Protein AF-A0A958HUC6-F1 (afdb_monomer_lite)

Radius of gyration: 40.95 Å; chains: 1; bounding box: 68×116×138 Å

pLDDT: mean 72.87, std 23.83, range [23.34, 98.5]

Foldseek 3Di:
DDDDDDDDDDDDDDDDDPVVVVVVVVVVVVVVVVVPPDDDDDDDDDDDDDDDDDDDDDDDDDDDDDDDDDDDDDDDDDDDDDDDDDDDDDDDDDDDDDDDDDDDDDDDDDDDDDDDDADDDDDPPWGWGWDADPNDTDTHTDDDDDDDDDDDFDWDADPNDIDTDDPQPDQAFKFWAAQAKFFWFPDPDPPGDRPDIDHHDDPPPDRPGFGWQAFEDAPFLVRGQKTWTQDPVRDTIITGSVRTDMDHDRVPRDHPDHQDKAQAQQKFFWFQWDDPLTFGAAIDAHRDMWGWAAAAPVLQKTWTDDDPPGTTIGGCPPPRNCVRCVVPVCSVPHHHDYIDPRDPRPPLDAQEFLFLALLQLLQDQLVPDPCSVPQCQLAFEAEQLHTDPDQDADGRNQPDDLVNCFPSRLLSSLLVLLVRLQHRCQSVQLHHNHGSNVLLSVQARYAYEYCCDPDPDQWAWFDDDPNGTYIYGHRDPPVPPRDHSDPLSSLVSNLLSQLRSLVRRGVPLWAADAFQVHPDNPDHRQADAAADSNNGRSLNSSLVSLLCQLQLSRANNLLVDPCSVVSSVSSQVVSQVSQSRYNDHGDDRRHHDPVGSHHSDDD

Structure (mmCIF, N/CA/C/O backbone):
data_AF-A0A958HUC6-F1
#
_entry.id   AF-A0A958HUC6-F1
#
loop_
_atom_site.group_PDB
_atom_site.id
_atom_site.type_symbol
_atom_site.label_atom_id
_atom_site.label_alt_id
_atom_site.label_comp_id
_atom_site.label_asym_id
_atom_site.label_entity_id
_atom_site.label_seq_id
_atom_site.pdbx_PDB_ins_code
_atom_site.Cartn_x
_atom_site.Cartn_y
_atom_site.Cartn_z
_atom_site.occupancy
_atom_site.B_iso_or_equiv
_atom_site.auth_seq_id
_atom_site.auth_comp_id
_atom_site.auth_asym_id
_atom_site.auth_atom_id
_atom_site.pdbx_PDB_model_num
ATOM 1 N N . MET A 1 1 ? 14.244 64.290 7.546 1.00 38.47 1 MET A N 1
ATOM 2 C CA . MET A 1 1 ? 14.568 62.950 7.013 1.00 38.47 1 MET A CA 1
ATOM 3 C C . MET A 1 1 ? 14.965 62.088 8.197 1.00 38.47 1 MET A C 1
ATOM 5 O O . MET A 1 1 ? 15.899 62.457 8.891 1.00 38.47 1 MET A O 1
ATOM 9 N N . LYS A 1 2 ? 14.153 61.076 8.526 1.00 31.92 2 LYS A N 1
ATOM 10 C CA . LYS A 1 2 ? 14.319 60.217 9.707 1.00 31.92 2 LYS A CA 1
ATOM 11 C C . LYS A 1 2 ? 15.036 58.930 9.300 1.00 31.92 2 LYS A C 1
ATOM 13 O O . LYS A 1 2 ? 14.558 58.243 8.405 1.00 31.92 2 LYS A O 1
ATOM 18 N N . THR A 1 3 ? 16.106 58.605 10.010 1.00 39.75 3 THR A N 1
ATOM 19 C CA . THR A 1 3 ? 16.693 57.268 10.125 1.00 39.75 3 THR A CA 1
ATOM 20 C C . THR A 1 3 ? 16.699 56.923 11.611 1.00 39.75 3 THR A C 1
ATOM 22 O O . THR A 1 3 ? 17.185 57.710 12.422 1.00 39.75 3 THR A O 1
ATOM 25 N N . THR A 1 4 ? 16.112 55.788 11.979 1.00 44.47 4 THR A N 1
ATOM 26 C CA . THR A 1 4 ? 16.229 55.208 13.322 1.00 44.47 4 THR A CA 1
ATOM 27 C C . THR A 1 4 ? 16.578 53.740 13.175 1.00 44.47 4 THR A C 1
ATOM 29 O O . THR A 1 4 ? 15.851 52.998 12.514 1.00 44.47 4 THR A O 1
ATOM 32 N N . ASP A 1 5 ? 17.713 53.401 13.778 1.00 43.94 5 ASP A N 1
ATOM 33 C CA . ASP A 1 5 ? 18.389 52.112 13.784 1.00 43.94 5 ASP A CA 1
ATOM 34 C C . ASP A 1 5 ? 17.654 51.022 14.571 1.00 43.94 5 ASP A C 1
ATOM 36 O O . ASP A 1 5 ? 16.928 51.272 15.538 1.00 43.94 5 ASP A O 1
ATOM 40 N N . LEU A 1 6 ? 17.913 49.795 14.123 1.00 37.22 6 LEU A N 1
ATOM 41 C CA . LEU A 1 6 ? 17.465 48.515 14.655 1.00 37.22 6 LEU A CA 1
ATOM 42 C C . LEU A 1 6 ? 18.176 48.176 15.978 1.00 37.22 6 LEU A C 1
ATOM 44 O O . LEU A 1 6 ? 19.385 48.354 16.112 1.00 37.22 6 LEU A O 1
ATOM 48 N N . LYS A 1 7 ? 17.421 47.629 16.939 1.00 33.84 7 LYS A N 1
ATOM 49 C CA . LYS A 1 7 ? 17.938 46.947 18.137 1.00 33.84 7 LYS A CA 1
ATOM 50 C C . LYS A 1 7 ? 17.749 45.437 17.986 1.00 33.84 7 LYS A C 1
ATOM 52 O O . LYS A 1 7 ? 16.638 44.988 17.718 1.00 33.84 7 LYS A O 1
ATOM 57 N N . GLU A 1 8 ? 18.824 44.687 18.208 1.00 33.25 8 GLU A N 1
ATOM 58 C CA . GLU A 1 8 ? 18.847 43.225 18.348 1.00 33.25 8 GLU A CA 1
ATOM 59 C C . GLU A 1 8 ? 18.165 42.749 19.650 1.00 33.25 8 GLU A C 1
ATOM 61 O O . GLU A 1 8 ? 18.186 43.480 20.649 1.00 33.25 8 GLU A O 1
ATOM 66 N N . PRO A 1 9 ? 17.600 41.523 19.691 1.00 44.69 9 PRO A N 1
ATOM 67 C CA . PRO A 1 9 ? 17.087 40.925 20.915 1.00 44.69 9 PRO A CA 1
ATOM 68 C C . PRO A 1 9 ? 18.133 40.077 21.659 1.00 44.69 9 PRO A C 1
ATOM 70 O O . PRO A 1 9 ? 18.949 39.361 21.084 1.00 44.69 9 PRO A O 1
ATOM 73 N N . SER A 1 10 ? 18.053 40.166 22.984 1.00 37.09 10 SER A N 1
ATOM 74 C CA . SER A 1 10 ? 18.913 39.557 23.994 1.00 37.09 10 SER A CA 1
ATOM 75 C C . SER A 1 10 ? 18.671 38.061 24.233 1.00 37.09 10 SER A C 1
ATOM 77 O O . SER A 1 10 ? 17.537 37.589 24.262 1.00 37.09 10 SER A O 1
ATOM 79 N N . ILE A 1 11 ? 19.772 37.377 24.543 1.00 36.72 11 ILE A N 1
ATOM 80 C CA . ILE A 1 11 ? 19.936 35.989 24.995 1.00 36.72 11 ILE A CA 1
ATOM 81 C C . ILE A 1 11 ? 19.136 35.692 26.284 1.00 36.72 11 ILE A C 1
ATOM 83 O O . ILE A 1 11 ? 19.296 36.379 27.293 1.00 36.72 11 ILE A O 1
ATOM 87 N N . PHE A 1 12 ? 18.328 34.624 26.275 1.00 36.84 12 PHE A N 1
ATOM 88 C CA . PHE A 1 12 ? 17.633 34.072 27.448 1.00 36.84 12 PHE A CA 1
ATOM 89 C C . PHE A 1 12 ? 18.542 33.094 28.220 1.00 36.84 12 PHE A C 1
ATOM 91 O O . PHE A 1 12 ? 19.101 32.162 27.649 1.00 36.84 12 PHE A O 1
ATOM 98 N N . HIS A 1 13 ? 18.683 33.297 29.533 1.00 32.66 13 HIS A N 1
ATOM 99 C CA . HIS A 1 13 ? 19.321 32.366 30.474 1.00 32.66 13 HIS A CA 1
ATOM 100 C C . HIS A 1 13 ? 18.317 31.311 30.971 1.00 32.66 13 HIS A C 1
ATOM 102 O O . HIS A 1 13 ? 17.247 31.665 31.468 1.00 32.66 13 HIS A O 1
ATOM 108 N N . HIS A 1 14 ? 18.693 30.029 30.948 1.00 35.50 14 HIS A N 1
ATOM 109 C CA . HIS A 1 14 ? 17.985 28.971 31.674 1.00 35.50 14 HIS A CA 1
ATOM 110 C C . HIS A 1 14 ? 18.329 29.013 33.171 1.00 35.50 14 HIS A C 1
ATOM 112 O O . HIS A 1 14 ? 19.480 28.836 33.565 1.00 35.50 14 HIS A O 1
ATOM 118 N N . ARG A 1 15 ? 17.311 29.186 34.022 1.00 38.91 15 ARG A N 1
ATOM 119 C CA . ARG A 1 15 ? 17.354 28.779 35.431 1.00 38.91 15 ARG A CA 1
ATOM 120 C C . ARG A 1 15 ? 16.566 27.481 35.569 1.00 38.91 15 ARG A C 1
ATOM 122 O O . ARG A 1 15 ? 15.343 27.496 35.492 1.00 38.91 15 ARG A O 1
ATOM 129 N N . ILE A 1 16 ? 17.270 26.372 35.773 1.00 40.81 16 ILE A N 1
ATOM 130 C CA . ILE A 1 16 ? 16.664 25.116 36.223 1.00 40.81 16 ILE A CA 1
ATOM 131 C C . ILE A 1 16 ? 16.271 25.309 37.693 1.00 40.81 16 ILE A C 1
ATOM 133 O O . ILE A 1 16 ? 17.100 25.676 38.526 1.00 40.81 16 ILE A O 1
ATOM 137 N N . SER A 1 17 ? 14.986 25.128 37.995 1.00 50.91 17 SER A N 1
ATOM 138 C CA . SER A 1 17 ? 14.445 25.218 39.351 1.00 50.91 17 SER A CA 1
ATOM 139 C C . SER A 1 17 ? 14.903 24.020 40.186 1.00 50.91 17 SER A C 1
ATOM 141 O O . SER A 1 17 ? 14.857 22.880 39.728 1.00 50.91 17 SER A O 1
ATOM 143 N N . VAL A 1 18 ? 15.289 24.273 41.439 1.00 48.91 18 VAL A N 1
ATOM 144 C CA . VAL A 1 18 ? 15.688 23.267 42.447 1.00 48.91 18 VAL A CA 1
ATOM 145 C C . VAL A 1 18 ? 14.612 22.181 42.647 1.00 48.91 18 VAL A C 1
ATOM 147 O O . VAL A 1 18 ? 14.925 21.057 43.030 1.00 48.91 18 VAL A O 1
ATOM 150 N N . VAL A 1 19 ? 13.355 22.477 42.303 1.00 53.75 19 VAL A N 1
ATOM 151 C CA . VAL A 1 19 ? 12.229 21.529 42.349 1.00 53.75 19 VAL A CA 1
ATOM 152 C C . VAL A 1 19 ? 12.385 20.395 41.326 1.00 53.75 19 VAL A C 1
ATOM 154 O O . VAL A 1 19 ? 12.057 19.249 41.626 1.00 53.75 19 VAL A O 1
ATOM 157 N N . SER A 1 20 ? 12.953 20.671 40.148 1.00 55.53 20 SER A N 1
ATOM 158 C CA . SER A 1 20 ? 13.145 19.664 39.096 1.00 55.53 20 SER A CA 1
ATOM 159 C C . SER A 1 20 ? 14.237 18.653 39.455 1.00 55.53 20 SER A C 1
ATOM 161 O O . SER A 1 20 ? 14.112 17.478 39.129 1.00 55.53 20 SER A O 1
ATOM 163 N N . LEU A 1 21 ? 15.272 19.075 40.191 1.00 57.47 21 LEU A N 1
ATOM 164 C CA . LEU A 1 21 ? 16.330 18.166 40.643 1.00 57.47 21 LEU A CA 1
ATOM 165 C C . LEU A 1 21 ? 15.834 17.210 41.741 1.00 57.47 21 LEU A C 1
ATOM 167 O O . LEU A 1 21 ? 16.183 16.033 41.739 1.00 57.47 21 LEU A O 1
ATOM 171 N N . ALA A 1 22 ? 14.988 17.698 42.654 1.00 60.75 22 ALA A N 1
ATOM 172 C CA . ALA A 1 22 ? 14.419 16.881 43.725 1.00 60.75 22 ALA A CA 1
ATOM 173 C C . ALA A 1 22 ? 13.478 15.788 43.188 1.00 60.75 22 ALA A C 1
ATOM 175 O O . ALA A 1 22 ? 13.483 14.668 43.698 1.00 60.75 22 ALA A O 1
ATOM 176 N N . LEU A 1 23 ? 12.722 16.086 42.124 1.00 63.09 23 LEU A N 1
ATOM 177 C CA . LEU A 1 23 ? 11.830 15.117 41.486 1.00 63.09 23 LEU A CA 1
ATOM 178 C C . LEU A 1 23 ? 12.613 13.999 40.777 1.00 63.09 23 LEU A C 1
ATOM 180 O O . LEU A 1 23 ? 12.258 12.830 40.897 1.00 63.09 23 LEU A O 1
ATOM 184 N N . ILE A 1 24 ? 13.725 14.339 40.116 1.00 69.88 24 ILE A N 1
ATOM 185 C CA . ILE A 1 24 ? 14.595 13.361 39.442 1.00 69.88 24 ILE A CA 1
ATOM 186 C C . ILE A 1 24 ? 15.243 12.406 40.458 1.00 69.88 24 ILE A C 1
ATOM 188 O O . ILE A 1 24 ? 15.281 11.197 40.233 1.00 69.88 24 ILE A O 1
ATOM 192 N N . VAL A 1 25 ? 15.695 12.919 41.609 1.00 76.31 25 VAL A N 1
ATOM 193 C CA . VAL A 1 25 ? 16.273 12.083 42.677 1.00 76.31 25 VAL A CA 1
ATOM 194 C C . VAL A 1 25 ? 15.220 11.164 43.308 1.00 76.31 25 VAL A C 1
ATOM 196 O O . VAL A 1 25 ? 15.517 10.003 43.600 1.00 76.31 25 VAL A O 1
ATOM 199 N N . LEU A 1 26 ? 13.980 11.636 43.474 1.00 76.38 26 LEU A N 1
ATOM 200 C CA . LEU A 1 26 ? 12.891 10.824 44.021 1.00 76.38 26 LEU A CA 1
ATOM 201 C C . LEU A 1 26 ? 12.537 9.652 43.092 1.00 76.38 26 LEU A C 1
ATOM 203 O O . LEU A 1 26 ? 12.444 8.515 43.554 1.00 76.38 26 LEU A O 1
ATOM 207 N N . VAL A 1 27 ? 12.418 9.908 41.786 1.00 74.50 27 VAL A N 1
ATOM 208 C CA . VAL A 1 27 ? 12.113 8.872 40.784 1.00 74.50 27 VAL A CA 1
ATOM 209 C C . VAL A 1 27 ? 13.241 7.840 40.697 1.00 74.50 27 VAL A C 1
ATOM 211 O O . VAL A 1 27 ? 12.976 6.639 40.730 1.00 74.50 27 VAL A O 1
ATOM 214 N N . ALA A 1 28 ? 14.504 8.279 40.697 1.00 72.00 28 ALA A N 1
ATOM 215 C CA . ALA A 1 28 ? 15.649 7.366 40.686 1.00 72.00 28 ALA A CA 1
ATOM 216 C C . ALA A 1 28 ? 15.698 6.459 41.933 1.00 72.00 28 ALA A C 1
ATOM 218 O O . ALA A 1 28 ? 16.046 5.282 41.838 1.00 72.00 28 ALA A O 1
ATOM 219 N N . THR A 1 29 ? 15.299 6.985 43.095 1.00 72.75 29 THR A N 1
ATOM 220 C CA . THR A 1 29 ? 15.275 6.228 44.358 1.00 72.75 29 THR A CA 1
ATOM 221 C C . THR A 1 29 ? 14.154 5.184 44.373 1.00 72.75 29 THR A C 1
ATOM 223 O O . THR A 1 29 ? 14.369 4.059 44.825 1.00 72.75 29 THR A O 1
ATOM 226 N N . ILE A 1 30 ? 12.978 5.518 43.829 1.00 72.62 30 ILE A N 1
ATOM 227 C CA . ILE A 1 30 ? 11.847 4.584 43.709 1.00 72.62 30 ILE A CA 1
ATOM 228 C C . ILE A 1 30 ? 12.193 3.440 42.745 1.00 72.62 30 ILE A C 1
ATOM 230 O O . ILE A 1 30 ? 11.984 2.275 43.084 1.00 72.62 30 ILE A O 1
ATOM 234 N N . CYS A 1 31 ? 12.810 3.741 41.599 1.00 63.47 31 CYS A N 1
ATOM 235 C CA . CYS A 1 31 ? 13.249 2.713 40.650 1.00 63.47 31 CYS A CA 1
ATOM 236 C C . CYS A 1 31 ? 14.310 1.773 41.246 1.00 63.47 31 CYS A C 1
ATOM 238 O O . CYS A 1 31 ? 14.293 0.571 40.982 1.00 63.47 31 CYS A O 1
ATOM 240 N N . TRP A 1 32 ? 15.217 2.287 42.083 1.00 71.25 32 TRP A N 1
ATOM 241 C CA . TRP A 1 32 ? 16.222 1.458 42.755 1.00 71.25 32 TRP A CA 1
ATOM 242 C C . TRP A 1 32 ? 15.612 0.530 43.821 1.00 71.25 32 TRP A C 1
ATOM 244 O O . TRP A 1 32 ? 15.992 -0.640 43.918 1.00 71.25 32 TRP A O 1
ATOM 254 N N . LEU A 1 33 ? 14.616 1.008 44.572 1.00 61.22 33 LEU A N 1
ATOM 255 C CA . LEU A 1 33 ? 13.910 0.201 45.575 1.00 61.22 33 LEU A CA 1
ATOM 256 C C . LEU A 1 33 ? 13.053 -0.908 44.946 1.00 61.22 33 LEU A C 1
ATOM 258 O O . LEU A 1 33 ? 12.992 -2.008 45.488 1.00 61.22 33 LEU A O 1
ATOM 262 N N . LEU A 1 34 ? 12.448 -0.661 43.782 1.00 60.62 34 LEU A N 1
ATOM 263 C CA . LEU A 1 34 ? 11.658 -1.673 43.068 1.00 60.62 34 LEU A CA 1
ATOM 264 C C . LEU A 1 34 ? 12.526 -2.761 42.419 1.00 60.62 34 LEU A C 1
ATOM 266 O O . LEU A 1 34 ? 12.079 -3.892 42.256 1.00 60.62 34 LEU A O 1
ATOM 270 N N . ARG A 1 35 ? 13.787 -2.456 42.094 1.00 55.47 35 ARG A N 1
ATOM 271 C CA . ARG A 1 35 ? 14.710 -3.421 41.475 1.00 55.47 35 ARG A CA 1
ATOM 272 C C . ARG A 1 35 ? 15.348 -4.394 42.471 1.00 55.47 35 ARG A C 1
ATOM 274 O O . ARG A 1 35 ? 15.894 -5.412 42.061 1.00 55.47 35 ARG A O 1
ATOM 281 N N . THR A 1 36 ? 15.304 -4.091 43.767 1.00 57.41 36 THR A N 1
ATOM 282 C CA . THR A 1 36 ? 15.961 -4.892 44.816 1.00 57.41 36 THR A CA 1
ATOM 283 C C . THR A 1 36 ? 15.015 -5.848 45.550 1.00 57.41 36 THR A C 1
ATOM 285 O O . THR A 1 36 ? 15.465 -6.585 46.424 1.00 57.41 36 THR A O 1
ATOM 288 N N . SER A 1 37 ? 13.727 -5.886 45.189 1.00 41.88 37 SER A N 1
ATOM 289 C CA . SER A 1 37 ? 12.695 -6.633 45.923 1.00 41.88 37 SER A CA 1
ATOM 290 C C . SER A 1 37 ? 12.224 -7.948 45.283 1.00 41.88 37 SER A C 1
ATOM 292 O O . SER A 1 37 ? 11.292 -8.554 45.810 1.00 41.88 37 SER A O 1
ATOM 294 N N . GLN A 1 38 ? 12.850 -8.452 44.213 1.00 45.50 38 GLN A N 1
ATOM 295 C CA . GLN A 1 38 ? 12.481 -9.767 43.665 1.00 45.50 38 GLN A CA 1
ATOM 296 C C . GLN A 1 38 ? 13.310 -10.913 44.274 1.00 45.50 38 GLN A C 1
ATOM 298 O O . GLN A 1 38 ? 14.539 -10.893 44.173 1.00 45.50 38 GLN A O 1
ATOM 303 N N . PRO A 1 39 ? 12.677 -11.931 44.895 1.00 41.47 39 PRO A N 1
ATOM 304 C CA . PRO A 1 39 ? 13.376 -13.123 45.353 1.00 41.47 39 PRO A CA 1
ATOM 305 C C . PRO A 1 39 ? 13.616 -14.095 44.191 1.00 41.47 39 PRO A C 1
ATOM 307 O O . PRO A 1 39 ? 12.726 -14.377 43.394 1.00 41.47 39 PRO A O 1
ATOM 310 N N . ALA A 1 40 ? 14.829 -14.642 44.131 1.00 44.44 40 ALA A N 1
ATOM 311 C CA . ALA A 1 40 ? 15.193 -15.708 43.211 1.00 44.44 40 ALA A CA 1
ATOM 312 C C . ALA A 1 40 ? 14.458 -17.011 43.569 1.00 44.44 40 ALA A C 1
ATOM 314 O O . ALA A 1 40 ? 14.634 -17.538 44.670 1.00 44.44 40 ALA A O 1
ATOM 315 N N . SER A 1 41 ? 13.691 -17.567 42.630 1.00 39.53 41 SER A N 1
ATOM 316 C CA . SER A 1 41 ? 13.257 -18.965 42.679 1.00 39.53 41 SER A CA 1
ATOM 317 C C . SER A 1 41 ? 13.905 -19.739 41.538 1.00 39.53 41 SER A C 1
ATOM 319 O O . SER A 1 41 ? 13.564 -19.567 40.369 1.00 39.53 41 SER A O 1
ATOM 321 N N . ALA A 1 42 ? 14.850 -20.594 41.914 1.00 41.47 42 ALA A N 1
ATOM 322 C CA . ALA A 1 42 ? 15.294 -21.731 41.129 1.00 41.47 42 ALA A CA 1
ATOM 323 C C . ALA A 1 42 ? 14.151 -22.752 41.007 1.00 41.47 42 ALA A C 1
ATOM 325 O O . ALA A 1 42 ? 13.418 -22.946 41.974 1.00 41.47 42 ALA A O 1
ATOM 326 N N . ASN A 1 43 ? 14.039 -23.413 39.853 1.00 37.12 43 ASN A N 1
ATOM 327 C CA . ASN A 1 43 ? 13.778 -24.850 39.766 1.00 37.12 43 ASN A CA 1
ATOM 328 C C . ASN A 1 43 ? 14.110 -25.360 38.357 1.00 37.12 43 ASN A C 1
ATOM 330 O O . ASN A 1 43 ? 13.438 -25.032 37.382 1.00 37.12 43 ASN A O 1
ATOM 334 N N . ASP A 1 44 ? 15.158 -26.181 38.311 1.00 35.97 44 ASP A N 1
ATOM 335 C CA . ASP A 1 44 ? 15.402 -27.214 37.310 1.00 35.97 44 ASP A CA 1
ATOM 336 C C . ASP A 1 44 ? 14.200 -28.163 37.225 1.00 35.97 44 ASP A C 1
ATOM 338 O O . ASP A 1 44 ? 13.721 -28.654 38.250 1.00 35.97 44 ASP A O 1
ATOM 342 N N . MET A 1 45 ? 13.777 -28.511 36.010 1.00 30.56 45 MET A N 1
ATOM 343 C CA . MET A 1 45 ? 13.099 -29.782 35.754 1.00 30.56 45 MET A CA 1
ATOM 344 C C . MET A 1 45 ? 13.511 -30.328 34.388 1.00 30.56 45 MET A C 1
ATOM 346 O O . MET A 1 45 ? 13.106 -29.841 33.335 1.00 30.56 45 MET A O 1
ATOM 350 N N . SER A 1 46 ? 14.332 -31.373 34.445 1.00 33.00 46 SER A N 1
ATOM 351 C CA . SER A 1 46 ? 14.616 -32.311 33.367 1.00 33.00 46 SER A CA 1
ATOM 352 C C . SER A 1 46 ? 13.347 -33.071 32.968 1.00 33.00 46 SER A C 1
ATOM 354 O O . SER A 1 46 ? 12.697 -33.669 33.826 1.00 33.00 46 SER A O 1
ATOM 356 N N . ILE A 1 47 ? 13.027 -33.103 31.673 1.00 29.64 47 ILE A N 1
ATOM 357 C CA . ILE A 1 47 ? 12.011 -33.999 31.110 1.00 29.64 47 ILE A CA 1
ATOM 358 C C . ILE A 1 47 ? 12.709 -35.259 30.593 1.00 29.64 47 ILE A C 1
ATOM 360 O O . ILE A 1 47 ? 13.450 -35.218 29.612 1.00 29.64 47 ILE A O 1
ATOM 364 N N . ASP A 1 48 ? 12.448 -36.373 31.278 1.00 30.02 48 ASP A N 1
ATOM 365 C CA . ASP A 1 48 ? 12.725 -37.731 30.818 1.00 30.02 48 ASP A CA 1
ATOM 366 C C . ASP A 1 48 ? 11.668 -38.157 29.788 1.00 30.02 48 ASP A C 1
ATOM 368 O O . ASP A 1 48 ? 10.459 -38.091 30.026 1.00 30.02 48 ASP A O 1
ATOM 372 N N . VAL A 1 49 ? 12.140 -38.630 28.635 1.00 32.38 49 VAL A N 1
ATOM 373 C CA . VAL A 1 49 ? 11.326 -39.207 27.564 1.00 32.38 49 VAL A CA 1
ATOM 374 C C . VAL A 1 49 ? 11.060 -40.676 27.892 1.00 32.38 49 VAL A C 1
ATOM 376 O O . VAL A 1 49 ? 11.936 -41.525 27.743 1.00 32.38 49 VAL A O 1
ATOM 379 N N . MET A 1 50 ? 9.831 -40.994 28.301 1.00 32.41 50 MET A N 1
ATOM 380 C CA . MET A 1 50 ? 9.335 -42.370 28.379 1.00 32.41 50 MET A CA 1
ATOM 381 C C . MET A 1 50 ? 8.388 -42.650 27.213 1.00 32.41 50 MET A C 1
ATOM 383 O O . MET A 1 50 ? 7.258 -42.170 27.159 1.00 32.41 50 MET A O 1
ATOM 387 N N . ALA A 1 51 ? 8.879 -43.461 26.279 1.00 34.00 51 ALA A N 1
ATOM 388 C CA . ALA A 1 51 ? 8.089 -44.140 25.268 1.00 34.00 51 ALA A CA 1
ATOM 389 C C . ALA A 1 51 ? 7.288 -45.284 25.904 1.00 34.00 51 ALA A C 1
ATOM 391 O O . ALA A 1 51 ? 7.868 -46.070 26.648 1.00 34.00 51 ALA A O 1
ATOM 392 N N . GLN A 1 52 ? 6.011 -45.440 25.539 1.00 33.94 52 GLN A N 1
ATOM 393 C CA . GLN A 1 52 ? 5.336 -46.743 25.469 1.00 33.94 52 GLN A CA 1
ATOM 394 C C . GLN A 1 52 ? 4.086 -46.701 24.561 1.00 33.94 52 GLN A C 1
ATOM 396 O O . GLN A 1 52 ? 3.568 -45.621 24.277 1.00 33.94 52 GLN A O 1
ATOM 401 N N . PRO A 1 53 ? 3.655 -47.868 24.037 1.00 45.84 53 PRO A N 1
ATOM 402 C CA . PRO A 1 53 ? 2.946 -47.996 22.765 1.00 45.84 53 PRO A CA 1
ATOM 403 C C . PRO A 1 53 ? 1.436 -48.212 22.937 1.00 45.84 53 PRO A C 1
ATOM 405 O O . PRO A 1 53 ? 0.994 -48.760 23.945 1.00 45.84 53 PRO A O 1
ATOM 408 N N . SER A 1 54 ? 0.643 -47.902 21.908 1.00 32.28 54 SER A N 1
ATOM 409 C CA . SER A 1 54 ? -0.738 -48.383 21.811 1.00 32.28 54 SER A CA 1
ATOM 410 C C . SER A 1 54 ? -0.947 -49.208 20.541 1.00 32.28 54 SER A C 1
ATOM 412 O O . SER A 1 54 ? -0.691 -48.797 19.412 1.00 32.28 54 SER A O 1
ATOM 414 N N . THR A 1 55 ? -1.390 -50.437 20.777 1.00 36.34 55 THR A N 1
ATOM 415 C CA . THR A 1 55 ? -1.952 -51.375 19.808 1.00 36.34 55 THR A CA 1
ATOM 416 C C . THR A 1 55 ? -3.461 -51.438 20.049 1.00 36.34 55 THR A C 1
ATOM 418 O O . THR A 1 55 ? -3.903 -51.241 21.178 1.00 36.34 55 THR A O 1
ATOM 421 N N . GLY A 1 56 ? -4.239 -51.793 19.021 1.00 32.41 56 GLY A N 1
ATOM 422 C CA . GLY A 1 56 ? -5.500 -52.519 19.225 1.00 32.41 56 GLY A CA 1
ATOM 423 C C . GLY A 1 56 ? -6.790 -51.838 18.764 1.00 32.41 56 GLY A C 1
ATOM 424 O O . GLY A 1 56 ? -7.375 -51.027 19.466 1.00 32.41 56 GLY A O 1
ATOM 425 N N . ALA A 1 57 ? -7.246 -52.277 17.591 1.00 35.94 57 ALA A N 1
ATOM 426 C CA . ALA A 1 57 ? -8.527 -52.035 16.931 1.00 35.94 57 ALA A CA 1
ATOM 427 C C . ALA A 1 57 ? -9.795 -52.391 17.744 1.00 35.94 57 ALA A C 1
ATOM 429 O O . ALA A 1 57 ? -9.785 -53.335 18.527 1.00 35.94 57 ALA A O 1
ATOM 430 N N . THR A 1 58 ? -10.933 -51.747 17.444 1.00 35.12 58 THR A N 1
ATOM 431 C CA . THR A 1 58 ? -12.102 -52.305 16.703 1.00 35.12 58 THR A CA 1
ATOM 432 C C . THR A 1 58 ? -13.398 -51.523 16.981 1.00 35.12 58 THR A C 1
ATOM 434 O O . THR A 1 58 ? -13.756 -51.300 18.130 1.00 35.12 58 THR A O 1
ATOM 437 N N . SER A 1 59 ? -14.126 -51.168 15.911 1.00 36.12 59 SER A N 1
ATOM 438 C CA . SER A 1 59 ? -15.579 -51.374 15.684 1.00 36.12 59 SER A CA 1
ATOM 439 C C . SER A 1 59 ? -16.215 -50.261 14.829 1.00 36.12 59 SER A C 1
ATOM 441 O O . SER A 1 59 ? -16.085 -49.074 15.102 1.00 36.12 59 SER A O 1
ATOM 443 N N . ALA A 1 60 ? -16.873 -50.691 13.747 1.00 39.22 60 ALA A N 1
ATOM 444 C CA . ALA A 1 60 ? -17.706 -49.898 12.838 1.00 39.22 60 ALA A CA 1
ATOM 445 C C . ALA A 1 60 ? -19.087 -49.603 13.472 1.00 39.22 60 ALA A C 1
ATOM 447 O O . ALA A 1 60 ? -19.417 -50.241 14.477 1.00 39.22 60 ALA A O 1
ATOM 448 N N . PRO A 1 61 ? -19.938 -48.726 12.886 1.00 51.25 61 PRO A N 1
ATOM 449 C CA . PRO A 1 61 ? -20.855 -49.244 11.857 1.00 51.25 61 PRO A CA 1
ATOM 450 C C . PRO A 1 61 ? -21.374 -48.255 10.774 1.00 51.25 61 PRO A C 1
ATOM 452 O O . PRO A 1 61 ? -21.423 -47.043 10.943 1.00 51.25 61 PRO A O 1
ATOM 455 N N . THR A 1 62 ? -21.896 -48.879 9.707 1.00 34.19 62 THR A N 1
ATOM 456 C CA . THR A 1 62 ? -23.064 -48.519 8.863 1.00 34.19 62 THR A CA 1
ATOM 457 C C . THR A 1 62 ? -23.039 -47.327 7.894 1.00 34.19 62 THR A C 1
ATOM 459 O O . THR A 1 62 ? -23.126 -46.160 8.254 1.00 34.19 62 THR A O 1
ATOM 462 N N . SER A 1 63 ? -23.082 -47.716 6.617 1.00 40.53 63 SER A N 1
ATOM 463 C CA . SER A 1 63 ? -23.382 -46.982 5.387 1.00 40.53 63 SER A CA 1
ATOM 464 C C . SER A 1 63 ? -24.846 -46.537 5.257 1.00 40.53 63 SER A C 1
ATOM 466 O O . SER A 1 63 ? -25.755 -47.306 5.575 1.00 40.53 63 SER A O 1
ATOM 468 N N . THR A 1 64 ? -25.069 -45.369 4.648 1.00 37.97 64 THR A N 1
ATOM 469 C CA . THR A 1 64 ? -26.345 -44.953 4.030 1.00 37.97 64 THR A CA 1
ATOM 470 C C . THR A 1 64 ? -26.119 -44.495 2.577 1.00 37.97 64 THR A C 1
ATOM 472 O O . THR A 1 64 ? -24.987 -44.151 2.231 1.00 37.97 64 THR A O 1
ATOM 475 N N . PRO A 1 65 ? -27.143 -44.578 1.701 1.00 53.47 65 PRO A N 1
ATOM 476 C CA . PRO A 1 65 ? -26.961 -44.664 0.252 1.00 53.47 65 PRO A CA 1
ATOM 477 C C . PRO A 1 65 ? -27.069 -43.321 -0.490 1.00 53.47 65 PRO A C 1
ATOM 479 O O . PRO A 1 65 ? -27.774 -42.404 -0.075 1.00 53.47 65 PRO A O 1
ATOM 482 N N . VAL A 1 66 ? -26.393 -43.269 -1.639 1.00 41.12 66 VAL A N 1
ATOM 483 C CA . VAL A 1 66 ? -26.437 -42.216 -2.666 1.00 41.12 66 VAL A CA 1
ATOM 484 C C . VAL A 1 66 ? -27.710 -42.365 -3.516 1.00 41.12 66 VAL A C 1
ATOM 486 O O . VAL A 1 66 ? -28.012 -43.495 -3.902 1.00 41.12 66 VAL A O 1
ATOM 489 N N . PRO A 1 67 ? -28.436 -41.283 -3.861 1.00 52.09 67 PRO A N 1
ATOM 490 C CA . PRO A 1 67 ? -29.487 -41.344 -4.867 1.00 52.09 67 PRO A CA 1
ATOM 491 C C . PRO A 1 67 ? -28.967 -41.026 -6.278 1.00 52.09 67 PRO A C 1
ATOM 493 O O . PRO A 1 67 ? -28.171 -40.113 -6.496 1.00 52.09 67 PRO A O 1
ATOM 496 N N . GLU A 1 68 ? -29.463 -41.826 -7.216 1.00 36.19 68 GLU A N 1
ATOM 497 C CA . GLU A 1 68 ? -29.225 -41.820 -8.657 1.00 36.19 68 GLU A CA 1
ATOM 498 C C . GLU A 1 68 ? -29.827 -40.587 -9.357 1.00 36.19 68 GLU A C 1
ATOM 500 O O . GLU A 1 68 ? -30.866 -40.056 -8.960 1.00 36.19 68 GLU A O 1
ATOM 505 N N . ALA A 1 69 ? -29.173 -40.158 -10.438 1.00 36.81 69 ALA A N 1
ATOM 506 C CA . ALA A 1 69 ? -29.654 -39.134 -11.361 1.00 36.81 69 ALA A CA 1
ATOM 507 C C . ALA A 1 69 ? -30.712 -39.701 -12.333 1.00 36.81 69 ALA A C 1
ATOM 509 O O . ALA A 1 69 ? -30.576 -40.850 -12.761 1.00 36.81 69 ALA A O 1
ATOM 510 N N . PRO A 1 70 ? -31.724 -38.916 -12.753 1.00 51.81 70 PRO A N 1
ATOM 511 C CA . PRO A 1 70 ? -32.651 -39.328 -13.801 1.00 51.81 70 PRO A CA 1
ATOM 512 C C . PRO A 1 70 ? -32.173 -38.915 -15.213 1.00 51.81 70 PRO A C 1
ATOM 514 O O . PRO A 1 70 ? -31.446 -37.927 -15.356 1.00 51.81 70 PRO A O 1
ATOM 517 N N . PRO A 1 71 ? -32.600 -39.640 -16.266 1.00 49.34 71 PRO A N 1
ATOM 518 C CA . PRO A 1 71 ? -32.239 -39.366 -17.654 1.00 49.34 71 PRO A CA 1
ATOM 519 C C . PRO A 1 71 ? -33.171 -38.316 -18.280 1.00 49.34 71 PRO A C 1
ATOM 521 O O . PRO A 1 71 ? -34.364 -38.279 -17.983 1.00 49.34 71 PRO A O 1
ATOM 524 N N . PHE A 1 72 ? -32.634 -37.495 -19.185 1.00 37.09 72 PHE A N 1
ATOM 525 C CA . PHE A 1 72 ? -33.417 -36.594 -20.034 1.00 37.09 72 PHE A CA 1
ATOM 526 C C . PHE A 1 72 ? -33.464 -37.136 -21.467 1.00 37.09 72 PHE A C 1
ATOM 528 O O . PHE A 1 72 ? -32.458 -37.129 -22.174 1.00 37.09 72 PHE A O 1
ATOM 535 N N . ASP A 1 73 ? -34.654 -37.577 -21.876 1.00 36.09 73 ASP A N 1
ATOM 536 C CA . ASP A 1 73 ? -35.050 -37.802 -23.265 1.00 36.09 73 ASP A CA 1
ATOM 537 C C . ASP A 1 73 ? -35.757 -36.545 -23.805 1.00 36.09 73 ASP A C 1
ATOM 539 O O . ASP A 1 73 ? -36.744 -36.094 -23.235 1.00 36.09 73 ASP A O 1
ATOM 543 N N . GLY A 1 74 ? -35.226 -36.011 -24.909 1.00 30.08 74 GLY A N 1
ATOM 544 C CA . GLY A 1 74 ? -35.922 -35.824 -26.189 1.00 30.08 74 GLY A CA 1
ATOM 545 C C . GLY A 1 74 ? -37.114 -34.856 -26.369 1.00 30.08 74 GLY A C 1
ATOM 546 O O . GLY A 1 74 ? -38.066 -34.843 -25.601 1.00 30.08 74 GLY A O 1
ATOM 547 N N . TRP A 1 75 ? -37.105 -34.258 -27.576 1.00 28.67 75 TRP A N 1
ATOM 548 C CA . TRP A 1 75 ? -38.176 -33.546 -28.311 1.00 28.67 75 TRP A CA 1
ATOM 549 C C . TRP A 1 75 ? -38.422 -32.103 -27.807 1.00 28.67 75 TRP A C 1
ATOM 551 O O . TRP A 1 75 ? -38.483 -31.855 -26.616 1.00 28.67 75 TRP A O 1
ATOM 561 N N . ASP A 1 76 ? -38.504 -31.053 -28.629 1.00 27.44 76 ASP A N 1
ATOM 562 C CA . ASP A 1 76 ? -39.151 -30.967 -29.931 1.00 27.44 76 ASP A CA 1
ATOM 563 C C . ASP A 1 76 ? -38.715 -29.718 -30.739 1.00 27.44 76 ASP A C 1
ATOM 565 O O . ASP A 1 76 ? -38.073 -28.794 -30.244 1.00 27.44 76 ASP A O 1
ATOM 569 N N . SER A 1 77 ? -39.106 -29.768 -32.006 1.00 32.12 77 SER A N 1
ATOM 570 C CA . SER A 1 77 ? -39.006 -28.840 -33.140 1.00 32.12 77 SER A CA 1
ATOM 571 C C . SER A 1 77 ? -39.658 -27.437 -32.981 1.00 32.12 77 SER A C 1
ATOM 573 O O . SER A 1 77 ? -40.179 -27.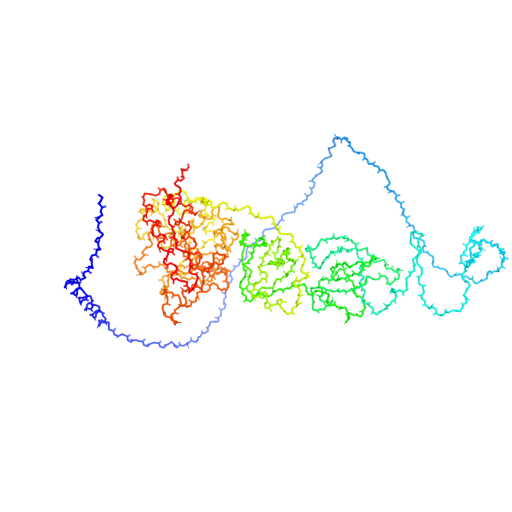114 -31.921 1.00 32.12 77 SER A O 1
ATOM 575 N N . VAL A 1 78 ? -39.692 -26.658 -34.095 1.00 27.77 78 VAL A N 1
ATOM 576 C CA . VAL A 1 78 ? -40.389 -25.357 -34.377 1.00 27.77 78 VAL A CA 1
ATOM 577 C C . VAL A 1 78 ? -39.449 -24.124 -34.307 1.00 27.77 78 VAL A C 1
ATOM 579 O O . VAL A 1 78 ? -38.746 -23.949 -33.329 1.00 27.77 78 VAL A O 1
ATOM 582 N N . ALA A 1 79 ? -39.338 -23.185 -35.261 1.00 28.28 79 ALA A N 1
ATOM 583 C CA . ALA A 1 79 ? -39.941 -22.947 -36.576 1.00 28.28 79 ALA A CA 1
ATOM 584 C C . ALA A 1 79 ? -39.093 -21.953 -37.401 1.00 28.28 79 ALA A C 1
ATOM 586 O O . ALA A 1 79 ? -38.344 -21.137 -36.868 1.00 28.28 79 ALA A O 1
ATOM 587 N N . CYS A 1 80 ? -39.301 -21.993 -38.719 1.00 26.77 80 CYS A N 1
ATOM 588 C CA . CYS A 1 80 ? -38.924 -20.966 -39.684 1.00 26.77 80 CYS A CA 1
ATOM 589 C C . CYS A 1 80 ? -39.643 -19.624 -39.446 1.00 26.77 80 CYS A C 1
ATOM 591 O O . CYS A 1 80 ? -40.821 -19.595 -39.096 1.00 26.77 80 CYS A O 1
ATOM 593 N N . GLY A 1 81 ? -38.967 -18.527 -39.798 1.00 26.53 81 GLY A N 1
ATOM 594 C CA . GLY A 1 81 ? -39.563 -17.203 -39.973 1.00 26.53 81 GLY A CA 1
ATOM 595 C C . GLY A 1 81 ? -38.701 -16.326 -40.884 1.00 26.53 81 GLY A C 1
ATOM 596 O O . GLY A 1 81 ? -37.790 -15.652 -40.421 1.00 26.53 81 GLY A O 1
ATOM 597 N N . HIS A 1 82 ? -38.978 -16.361 -42.190 1.00 28.59 82 HIS A N 1
ATOM 598 C CA . HIS A 1 82 ? -38.496 -15.389 -43.176 1.00 28.59 82 HIS A CA 1
ATOM 599 C C . HIS A 1 82 ? -39.305 -14.085 -43.097 1.00 28.59 82 HIS A C 1
ATOM 601 O O . HIS A 1 82 ? -40.528 -14.156 -43.070 1.00 28.59 82 HIS A O 1
ATOM 607 N N . THR A 1 83 ? -38.636 -12.931 -43.225 1.00 28.89 83 THR A N 1
ATOM 608 C CA . THR A 1 83 ? -39.071 -11.818 -44.099 1.00 28.89 83 THR A CA 1
ATOM 609 C C . THR A 1 83 ? -37.905 -10.876 -44.416 1.00 28.89 83 THR A C 1
ATOM 611 O O . THR A 1 83 ? -36.960 -10.750 -43.646 1.00 28.89 83 THR A O 1
ATOM 614 N N . CYS A 1 84 ? -37.990 -10.284 -45.605 1.00 25.27 84 CYS A N 1
ATOM 615 C CA . CYS A 1 84 ? -36.939 -9.705 -46.434 1.00 25.27 84 CYS A CA 1
ATOM 616 C C . CYS A 1 84 ? -36.517 -8.272 -46.070 1.00 25.27 84 CYS A C 1
ATOM 618 O O . CYS A 1 84 ? -37.350 -7.489 -45.624 1.00 25.27 84 CYS A O 1
ATOM 620 N N . MET A 1 85 ? -35.294 -7.889 -46.461 1.00 25.20 85 MET A N 1
ATOM 621 C CA . MET A 1 85 ? -35.044 -6.655 -47.222 1.00 25.20 85 MET A CA 1
ATOM 622 C C . MET A 1 85 ? -33.862 -6.840 -48.182 1.00 25.20 85 MET A C 1
ATOM 624 O O . MET A 1 85 ? -32.826 -7.400 -47.829 1.00 25.20 85 MET A O 1
ATOM 628 N N . ASP A 1 86 ? -34.087 -6.378 -49.408 1.00 26.66 86 ASP A N 1
ATOM 629 C CA . ASP A 1 86 ? -33.190 -6.360 -50.556 1.00 26.66 86 ASP A CA 1
ATOM 630 C C . ASP A 1 86 ? -32.014 -5.384 -50.401 1.00 26.66 86 ASP A C 1
ATOM 632 O O . ASP A 1 86 ? -32.149 -4.320 -49.799 1.00 26.66 86 ASP A O 1
ATOM 636 N N . GLY A 1 87 ? -30.918 -5.680 -51.114 1.00 26.98 87 GLY A N 1
ATOM 637 C CA . GLY A 1 87 ? -30.168 -4.634 -51.816 1.00 26.98 87 GLY A CA 1
ATOM 638 C C . GLY A 1 87 ? -28.657 -4.573 -51.596 1.00 26.98 87 GLY A C 1
ATOM 639 O O . GLY A 1 87 ? -28.170 -3.583 -51.065 1.00 26.98 87 GLY A O 1
ATOM 640 N N . ALA A 1 88 ? -27.888 -5.532 -52.123 1.00 28.08 88 ALA A N 1
ATOM 641 C CA . ALA A 1 88 ? -26.500 -5.267 -52.522 1.00 28.08 88 ALA A CA 1
ATOM 642 C C . ALA A 1 88 ? -26.056 -6.185 -53.672 1.00 28.08 88 ALA A C 1
ATOM 644 O O . ALA A 1 88 ? -26.234 -7.400 -53.639 1.00 28.08 88 ALA A O 1
ATOM 645 N N . LYS A 1 89 ? -25.503 -5.559 -54.714 1.00 28.28 89 LYS A N 1
ATOM 646 C CA . LYS A 1 89 ? -24.964 -6.172 -55.932 1.00 28.28 89 LYS A CA 1
ATOM 647 C C . LYS A 1 89 ? -23.769 -7.075 -55.605 1.00 28.28 89 LYS A C 1
ATOM 649 O O . LYS A 1 89 ? -22.833 -6.615 -54.960 1.00 28.28 89 LYS A O 1
ATOM 654 N N . VAL A 1 90 ? -23.766 -8.298 -56.135 1.00 27.81 90 VAL A N 1
ATOM 655 C CA . VAL A 1 90 ? -22.590 -9.179 -56.193 1.00 27.81 90 VAL A CA 1
ATOM 656 C C . VAL A 1 90 ? -22.312 -9.498 -57.657 1.00 27.81 90 VAL A C 1
ATOM 658 O O . VAL A 1 90 ? -23.188 -9.996 -58.366 1.00 27.81 90 VAL A O 1
ATOM 661 N N . ASP A 1 91 ? -21.103 -9.156 -58.095 1.00 27.61 91 ASP A N 1
ATOM 662 C CA . ASP A 1 91 ? -20.547 -9.531 -59.390 1.00 27.61 91 ASP A CA 1
ATOM 663 C C . ASP A 1 91 ? -19.976 -10.956 -59.340 1.00 27.61 91 ASP A C 1
ATOM 665 O O . ASP A 1 91 ? -19.483 -11.428 -58.317 1.00 27.61 91 ASP A O 1
ATOM 669 N N . ASN A 1 92 ? -20.105 -11.639 -60.475 1.00 26.36 92 ASN A N 1
ATOM 670 C CA . ASN A 1 92 ? -19.851 -13.060 -60.695 1.00 26.36 92 ASN A CA 1
ATOM 671 C C . ASN A 1 92 ? -18.358 -13.431 -60.824 1.00 26.36 92 ASN A C 1
ATOM 673 O O . ASN A 1 92 ? -17.527 -12.583 -61.131 1.00 26.36 92 ASN A O 1
ATOM 677 N N . GLN A 1 93 ? -18.123 -14.757 -60.800 1.00 26.41 93 GLN A N 1
ATOM 678 C CA . GLN A 1 93 ? -16.918 -15.557 -61.131 1.00 26.41 93 GLN A CA 1
ATOM 679 C C . GLN A 1 93 ? -16.155 -16.031 -59.873 1.00 26.41 93 GLN A C 1
ATOM 681 O O . GLN A 1 93 ? -15.820 -15.228 -59.024 1.00 26.41 93 GLN A O 1
ATOM 686 N N . LEU A 1 94 ? -15.856 -17.313 -59.626 1.00 25.50 94 LEU A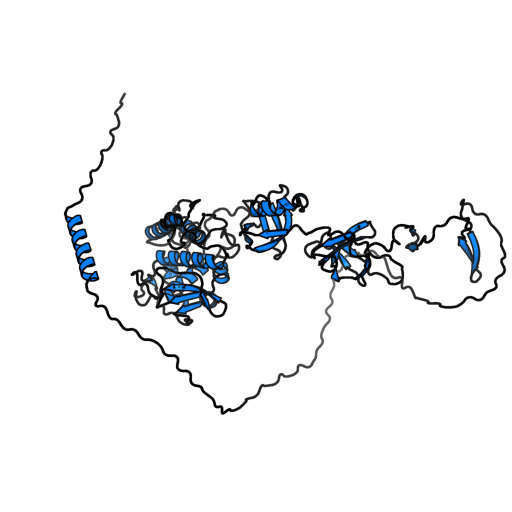 N 1
ATOM 687 C CA . LEU A 1 94 ? -15.652 -18.486 -60.482 1.00 25.50 94 LEU A CA 1
ATOM 688 C C . LEU A 1 94 ? -16.303 -19.750 -59.883 1.00 25.50 94 LEU A C 1
ATOM 690 O O . LEU A 1 94 ? -16.203 -20.011 -58.686 1.00 25.50 94 LEU A O 1
ATOM 694 N N . LEU A 1 95 ? -16.863 -20.592 -60.755 1.00 25.89 95 LEU A N 1
ATOM 695 C CA . LEU A 1 95 ? -17.305 -21.950 -60.452 1.00 25.89 95 LEU A CA 1
ATOM 696 C C . LEU A 1 95 ? -16.316 -22.966 -61.051 1.00 25.89 95 LEU A C 1
ATOM 698 O O . LEU A 1 95 ? -16.044 -22.933 -62.246 1.00 25.89 95 LEU A O 1
ATOM 702 N N . ALA A 1 96 ? -15.863 -23.879 -60.191 1.00 25.03 96 ALA A N 1
ATOM 703 C CA . ALA A 1 96 ? -15.548 -25.292 -60.421 1.00 25.03 96 ALA A CA 1
ATOM 704 C C . ALA A 1 96 ? -14.576 -25.722 -61.543 1.00 25.03 96 ALA A C 1
ATOM 706 O O . ALA A 1 96 ? -14.879 -25.668 -62.731 1.00 25.03 96 ALA A O 1
ATOM 707 N N . ALA A 1 97 ? -13.527 -26.441 -61.128 1.00 23.86 97 ALA A N 1
ATOM 708 C CA . ALA A 1 97 ? -13.040 -27.604 -61.867 1.00 23.86 97 ALA A CA 1
ATOM 709 C C . ALA A 1 97 ? -12.651 -28.730 -60.890 1.00 23.86 97 ALA A C 1
ATOM 711 O O . ALA A 1 97 ? -11.647 -28.656 -60.188 1.00 23.86 97 ALA A O 1
ATOM 712 N N . ARG A 1 98 ? -13.480 -29.783 -60.852 1.00 23.52 98 ARG A N 1
ATOM 713 C CA . ARG A 1 98 ? -13.126 -31.115 -60.338 1.00 23.52 98 ARG A CA 1
ATOM 714 C C . ARG A 1 98 ? -12.181 -31.770 -61.347 1.00 23.52 98 ARG A C 1
ATOM 716 O O . ARG A 1 98 ? -12.557 -31.880 -62.513 1.00 23.52 98 ARG A O 1
ATOM 723 N N . LEU A 1 99 ? -11.022 -32.263 -60.913 1.00 23.34 99 LEU A N 1
ATOM 724 C CA . LEU A 1 99 ? -10.229 -33.203 -61.706 1.00 23.34 99 LEU A CA 1
ATOM 725 C C . LEU A 1 99 ? -10.507 -34.635 -61.240 1.00 23.34 99 LEU A C 1
ATOM 727 O O . LEU A 1 99 ? -10.427 -34.947 -60.055 1.00 23.34 99 LEU A O 1
ATOM 731 N N . ILE A 1 100 ? -10.851 -35.491 -62.200 1.00 24.08 100 ILE A N 1
ATOM 732 C CA . ILE A 1 100 ? -10.953 -36.941 -62.047 1.00 24.08 100 ILE A CA 1
ATOM 733 C C . ILE A 1 100 ? -9.547 -37.521 -62.207 1.00 24.08 100 ILE A C 1
ATOM 735 O O . ILE A 1 100 ? -8.909 -37.346 -63.245 1.00 24.08 100 ILE A O 1
ATOM 739 N N . THR A 1 101 ? -9.087 -38.240 -61.190 1.00 25.25 101 THR A N 1
ATOM 740 C CA . THR A 1 101 ? -7.893 -39.084 -61.234 1.00 25.25 101 THR A CA 1
ATOM 741 C C . THR A 1 101 ? -8.175 -40.306 -62.111 1.00 25.25 101 THR A C 1
ATOM 743 O O . THR A 1 101 ? -9.038 -41.116 -61.781 1.00 25.25 101 THR A O 1
ATOM 746 N N . LEU A 1 102 ? -7.439 -40.476 -63.211 1.00 24.77 102 LEU A N 1
ATOM 747 C CA . LEU A 1 102 ? -7.327 -41.764 -63.899 1.00 24.77 102 LEU A CA 1
ATOM 748 C C . LEU A 1 102 ? -5.889 -42.256 -63.756 1.00 24.77 102 LEU A C 1
ATOM 750 O O . LEU A 1 102 ? -4.981 -41.787 -64.438 1.00 24.77 102 LEU A O 1
ATOM 754 N N . GLY A 1 103 ? -5.695 -43.192 -62.828 1.00 25.42 103 GLY A N 1
ATOM 755 C CA . GLY A 1 103 ? -4.469 -43.966 -62.723 1.00 25.42 103 GLY A CA 1
ATOM 756 C C . GLY A 1 103 ? -4.403 -44.997 -63.845 1.00 25.42 103 GLY A C 1
ATOM 757 O O . GLY A 1 103 ? -5.340 -45.768 -64.036 1.00 25.42 103 GLY A O 1
ATOM 758 N N . PHE A 1 104 ? -3.279 -45.035 -64.554 1.00 24.94 104 PHE A N 1
ATOM 759 C CA . PHE A 1 104 ? -2.926 -46.155 -65.418 1.00 24.94 104 PHE A CA 1
ATOM 760 C C . PHE A 1 104 ? -1.505 -46.608 -65.094 1.00 24.94 104 PHE A C 1
ATOM 762 O O . PHE A 1 104 ? -0.528 -45.940 -65.423 1.00 24.94 104 PHE A O 1
ATOM 769 N N . SER A 1 105 ? -1.405 -47.772 -64.452 1.00 31.64 105 SER A N 1
ATOM 770 C CA . SER A 1 105 ? -0.220 -48.618 -64.488 1.00 31.64 105 SER A CA 1
ATOM 771 C C . SER A 1 105 ? -0.403 -49.618 -65.632 1.00 31.64 105 SER A C 1
ATOM 773 O O . SER A 1 105 ? -1.371 -50.373 -65.683 1.00 31.64 105 SER A O 1
ATOM 775 N N . GLY A 1 106 ? 0.506 -49.598 -66.604 1.00 27.30 106 GLY A N 1
ATOM 776 C CA . GLY A 1 106 ? 0.460 -50.516 -67.737 1.00 27.30 106 GLY A CA 1
ATOM 777 C C . GLY A 1 106 ? 1.757 -50.491 -68.534 1.00 27.30 106 GLY A C 1
ATOM 778 O O . GLY A 1 106 ? 2.170 -49.445 -69.024 1.00 27.30 106 GLY A O 1
ATOM 779 N N . LYS A 1 107 ? 2.407 -51.655 -68.648 1.00 30.67 107 LYS A N 1
ATOM 780 C CA . LYS A 1 107 ? 3.566 -51.895 -69.521 1.00 30.67 107 LYS A CA 1
ATOM 781 C C . LYS A 1 107 ? 3.184 -51.642 -70.984 1.00 30.67 107 LYS A C 1
ATOM 783 O O . LYS A 1 107 ? 2.213 -52.222 -71.464 1.00 30.67 107 LYS A O 1
ATOM 788 N N . ILE A 1 108 ? 3.983 -50.853 -71.698 1.00 30.77 108 ILE A N 1
ATOM 789 C CA . ILE A 1 108 ? 3.893 -50.695 -73.157 1.00 30.77 108 ILE A CA 1
ATOM 790 C C 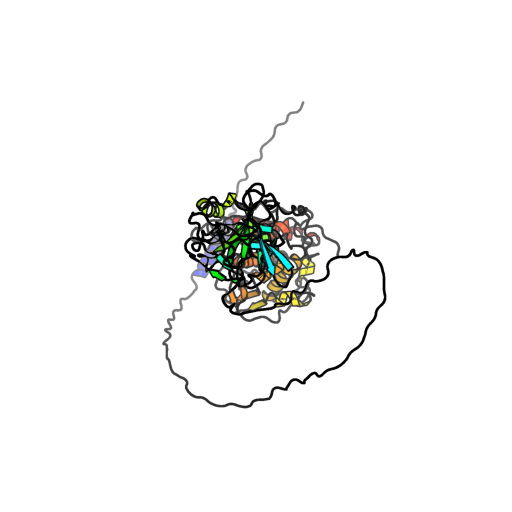. ILE A 1 108 ? 4.787 -51.772 -73.806 1.00 30.77 108 ILE A C 1
ATOM 792 O O . ILE A 1 108 ? 5.940 -51.889 -73.389 1.00 30.77 108 ILE A O 1
ATOM 796 N N . PRO A 1 109 ? 4.297 -52.574 -74.771 1.00 31.16 109 PRO A N 1
ATOM 797 C CA . PRO A 1 109 ? 5.128 -53.511 -75.517 1.00 31.16 109 PRO A CA 1
ATOM 798 C C . PRO A 1 109 ? 5.898 -52.815 -76.646 1.00 31.16 109 PRO A C 1
ATOM 800 O O . PRO A 1 109 ? 5.430 -51.834 -77.230 1.00 31.16 109 PRO A O 1
ATOM 803 N N . ASP A 1 110 ? 7.077 -53.363 -76.935 1.00 36.69 110 ASP A N 1
ATOM 804 C CA . ASP A 1 110 ? 7.962 -52.970 -78.027 1.00 36.69 110 ASP A CA 1
ATOM 805 C C . ASP A 1 110 ? 7.243 -53.051 -79.390 1.00 36.69 110 ASP A C 1
ATOM 807 O O . ASP A 1 110 ? 6.277 -53.802 -79.539 1.00 36.69 110 ASP A O 1
ATOM 811 N N . ASN A 1 111 ? 7.761 -52.302 -80.377 1.00 34.50 111 ASN A N 1
ATOM 812 C CA . ASN A 1 111 ? 7.458 -52.305 -81.827 1.00 34.50 111 ASN A CA 1
ATOM 813 C C . ASN A 1 111 ? 6.601 -51.123 -82.331 1.00 34.50 111 ASN A C 1
ATOM 815 O O . ASN A 1 111 ? 5.385 -51.248 -82.454 1.00 34.50 111 ASN A O 1
ATOM 819 N N . TRP A 1 112 ? 7.239 -50.017 -82.741 1.00 30.28 112 TRP A N 1
ATOM 820 C CA . TRP A 1 112 ? 6.643 -49.052 -83.682 1.00 30.28 112 TRP A CA 1
ATOM 821 C C . TRP A 1 112 ? 7.692 -48.505 -84.661 1.00 30.28 112 TRP A C 1
ATOM 823 O O . TRP A 1 112 ? 8.716 -47.966 -84.244 1.00 30.28 112 TRP A O 1
ATOM 833 N N . ASP A 1 113 ? 7.394 -48.637 -85.956 1.00 32.16 113 ASP A N 1
ATOM 834 C CA . ASP A 1 113 ? 8.169 -48.121 -87.087 1.00 32.16 113 ASP A CA 1
ATOM 835 C C . ASP A 1 113 ? 8.074 -46.587 -87.202 1.00 32.16 113 ASP A C 1
ATOM 837 O O . ASP A 1 113 ? 6.992 -45.997 -87.106 1.00 32.16 113 ASP A O 1
ATOM 841 N N . GLU A 1 114 ? 9.212 -45.926 -87.440 1.00 30.16 114 GLU A N 1
ATOM 842 C CA . GLU A 1 114 ? 9.294 -44.482 -87.682 1.00 30.16 114 GLU A CA 1
ATOM 843 C C . GLU A 1 114 ? 8.967 -44.122 -89.140 1.00 30.16 114 GLU A C 1
ATOM 845 O O . GLU A 1 114 ? 9.664 -44.513 -90.073 1.00 30.16 114 GLU A O 1
ATOM 850 N N . LEU A 1 115 ? 7.971 -43.253 -89.330 1.00 27.89 115 LEU A N 1
ATOM 851 C CA . LEU A 1 115 ? 7.797 -42.456 -90.547 1.00 27.89 115 LEU A CA 1
ATOM 852 C C . LEU A 1 115 ? 8.092 -40.991 -90.208 1.00 27.89 115 LEU A C 1
ATOM 854 O O . LEU A 1 115 ? 7.263 -40.289 -89.628 1.00 27.89 115 LEU A O 1
ATOM 858 N N . THR A 1 116 ? 9.292 -40.519 -90.548 1.00 31.34 116 THR A N 1
ATOM 859 C CA . THR A 1 116 ? 9.706 -39.124 -90.348 1.00 31.34 116 THR A CA 1
ATOM 860 C C . THR A 1 116 ? 9.366 -38.279 -91.575 1.00 31.34 116 THR A C 1
ATOM 862 O O . THR A 1 116 ? 9.916 -38.470 -92.654 1.00 31.34 116 THR A O 1
ATOM 865 N N . THR A 1 117 ? 8.500 -37.276 -91.412 1.00 31.41 117 THR A N 1
ATOM 866 C CA . THR A 1 117 ? 8.407 -36.144 -92.352 1.00 31.41 117 THR A CA 1
ATOM 867 C C . THR A 1 117 ? 8.758 -34.868 -91.592 1.00 31.41 117 THR A C 1
ATOM 869 O O . THR A 1 117 ? 8.077 -34.505 -90.636 1.00 31.41 117 THR A O 1
ATOM 872 N N . ARG A 1 118 ? 9.867 -34.211 -91.962 1.00 32.38 118 ARG A N 1
ATOM 873 C CA . ARG A 1 118 ? 10.356 -32.990 -91.299 1.00 32.38 118 ARG A CA 1
ATOM 874 C C . ARG A 1 118 ? 9.710 -31.762 -91.932 1.00 32.38 118 ARG A C 1
ATOM 876 O O . ARG A 1 118 ? 9.929 -31.505 -93.112 1.00 32.38 118 ARG A O 1
ATOM 883 N N . GLN A 1 119 ? 8.999 -30.960 -91.143 1.00 30.86 119 GLN A N 1
ATOM 884 C CA . GLN A 1 119 ? 8.612 -29.605 -91.534 1.00 30.86 119 GLN A CA 1
ATOM 885 C C . GLN A 1 119 ? 9.224 -28.614 -90.542 1.00 30.86 119 GLN A C 1
ATOM 887 O O . GLN A 1 119 ? 9.045 -28.727 -89.333 1.00 30.86 119 GLN A O 1
ATOM 892 N N . LYS A 1 120 ? 10.024 -27.683 -91.065 1.00 29.92 120 LYS A N 1
ATOM 893 C CA . LYS A 1 120 ? 10.815 -26.727 -90.287 1.00 29.92 120 LYS A CA 1
ATOM 894 C C . LYS A 1 120 ? 9.939 -25.505 -89.993 1.00 29.92 120 LYS A C 1
ATOM 896 O O . LYS A 1 120 ? 9.663 -24.734 -90.906 1.00 29.92 120 LYS A O 1
ATOM 901 N N . ILE A 1 121 ? 9.495 -25.340 -88.750 1.00 33.59 121 ILE A N 1
ATOM 902 C CA . ILE A 1 121 ? 8.854 -24.103 -88.278 1.00 33.59 121 ILE A CA 1
ATOM 903 C C . ILE A 1 121 ? 9.887 -23.367 -87.420 1.00 33.59 121 ILE A C 1
ATOM 905 O O . ILE A 1 121 ? 10.530 -23.963 -86.559 1.00 33.59 121 ILE A O 1
ATOM 909 N N . GLY A 1 122 ? 10.148 -22.106 -87.767 1.00 36.81 122 GLY A N 1
ATOM 910 C CA . GLY A 1 122 ? 11.332 -21.362 -87.348 1.00 36.81 122 GLY A CA 1
ATOM 911 C C . GLY A 1 122 ? 11.330 -20.938 -85.881 1.00 36.81 122 GLY A C 1
ATOM 912 O O . GLY A 1 122 ? 10.784 -19.894 -85.552 1.00 36.81 122 GLY A O 1
ATOM 913 N N . ILE A 1 123 ? 12.037 -21.700 -85.044 1.00 36.38 123 ILE A N 1
ATOM 914 C CA . ILE A 1 123 ? 12.713 -21.221 -83.829 1.00 36.38 123 ILE A CA 1
ATOM 915 C C . ILE A 1 123 ? 14.111 -21.875 -83.818 1.00 36.38 123 ILE A C 1
ATOM 917 O O . ILE A 1 123 ? 14.195 -23.103 -83.909 1.00 36.38 123 ILE A O 1
ATOM 921 N N . PRO A 1 124 ? 15.225 -21.119 -83.768 1.00 32.75 124 PRO A N 1
ATOM 922 C CA . PRO A 1 124 ? 16.563 -21.710 -83.725 1.00 32.75 124 PRO A CA 1
ATOM 923 C C . PRO A 1 124 ? 16.754 -22.543 -82.447 1.00 32.75 124 PRO A C 1
ATOM 925 O O . PRO A 1 124 ? 16.624 -22.020 -81.347 1.00 32.75 124 PRO A O 1
ATOM 928 N N . GLY A 1 125 ? 17.069 -23.834 -82.592 1.00 45.19 125 GLY A N 1
ATOM 929 C CA . GLY A 1 125 ? 17.456 -24.719 -81.482 1.00 45.19 125 GLY A CA 1
ATOM 930 C C . GLY A 1 125 ? 16.375 -25.663 -80.942 1.00 45.19 125 GLY A C 1
ATOM 931 O O . GLY A 1 125 ? 16.709 -26.542 -80.153 1.00 45.19 125 GLY A O 1
ATOM 932 N N . VAL A 1 126 ? 15.118 -25.563 -81.388 1.00 38.25 126 VAL A N 1
ATOM 933 C CA . VAL A 1 126 ? 14.045 -26.485 -80.968 1.00 38.25 126 VAL A CA 1
ATOM 934 C C . VAL A 1 126 ? 13.592 -27.326 -82.157 1.00 38.25 126 VAL A C 1
ATOM 936 O O . VAL A 1 126 ? 13.154 -26.791 -83.175 1.00 38.25 126 VAL A O 1
ATOM 939 N N . THR A 1 127 ? 13.694 -28.652 -82.036 1.00 45.81 127 THR A N 1
ATOM 940 C CA . THR A 1 127 ? 13.147 -29.580 -83.036 1.00 45.81 127 THR A CA 1
ATOM 941 C C . THR A 1 127 ? 11.888 -30.221 -82.466 1.00 45.81 127 THR A C 1
ATOM 943 O O . THR A 1 127 ? 11.910 -30.791 -81.377 1.00 45.81 127 THR A O 1
ATOM 946 N N . PHE A 1 128 ? 10.783 -30.130 -83.199 1.00 47.81 128 PHE A N 1
ATOM 947 C CA . PHE A 1 128 ? 9.539 -30.805 -82.844 1.00 47.81 128 PHE A CA 1
ATOM 948 C C . PHE A 1 128 ? 9.437 -32.110 -83.625 1.00 47.81 128 PHE A C 1
ATOM 950 O O . PHE A 1 128 ? 9.628 -32.130 -84.845 1.00 47.81 128 PHE A O 1
ATOM 957 N N . THR A 1 129 ? 9.120 -33.195 -82.928 1.00 54.44 129 THR A N 1
ATOM 958 C CA . THR A 1 129 ? 8.795 -34.475 -83.552 1.00 54.44 129 THR A CA 1
ATOM 959 C C . THR A 1 129 ? 7.281 -34.612 -83.564 1.00 54.44 129 THR A C 1
ATOM 961 O O . THR A 1 129 ? 6.648 -34.786 -82.523 1.00 54.44 129 THR A O 1
ATOM 964 N N . ARG A 1 130 ? 6.688 -34.528 -84.756 1.00 49.62 130 ARG A N 1
ATOM 965 C CA . ARG A 1 130 ? 5.253 -34.737 -84.954 1.00 49.62 130 ARG A CA 1
ATOM 966 C C . ARG A 1 130 ? 4.930 -36.223 -84.820 1.00 49.62 130 ARG A C 1
ATOM 968 O O . ARG A 1 130 ? 5.421 -37.024 -85.615 1.00 49.62 130 ARG A O 1
ATOM 975 N N . ARG A 1 131 ? 4.104 -36.604 -83.844 1.00 56.09 131 ARG A N 1
ATOM 976 C CA . ARG A 1 131 ? 3.638 -37.991 -83.658 1.00 56.09 131 ARG A CA 1
ATOM 977 C C . ARG A 1 131 ? 2.124 -38.076 -83.731 1.00 56.09 131 ARG A C 1
ATOM 979 O O . ARG A 1 131 ? 1.422 -37.125 -83.407 1.00 56.09 131 ARG A O 1
ATOM 986 N N . ARG A 1 132 ? 1.610 -39.223 -84.176 1.00 50.06 132 ARG A N 1
ATOM 987 C CA . ARG A 1 132 ? 0.170 -39.479 -84.241 1.00 50.06 132 ARG A CA 1
ATOM 988 C C . ARG A 1 132 ? -0.261 -40.246 -82.995 1.00 50.06 132 ARG A C 1
ATOM 990 O O . ARG A 1 132 ? 0.163 -41.381 -82.810 1.00 50.06 132 ARG A O 1
ATOM 997 N N . ILE A 1 133 ? -1.090 -39.631 -82.157 1.00 55.81 133 ILE A N 1
ATOM 998 C CA . ILE A 1 133 ? -1.646 -40.240 -80.944 1.00 55.81 133 ILE A CA 1
ATOM 999 C C . ILE A 1 133 ? -3.167 -40.235 -81.106 1.00 55.81 133 ILE A C 1
ATOM 1001 O O . ILE A 1 133 ? -3.760 -39.192 -81.372 1.00 55.81 133 ILE A O 1
ATOM 1005 N N . ASN A 1 134 ? -3.797 -41.412 -81.032 1.00 44.97 134 ASN A N 1
ATOM 1006 C CA . ASN A 1 134 ? -5.246 -41.594 -81.215 1.00 44.97 134 ASN A CA 1
ATOM 1007 C C . ASN A 1 134 ? -5.810 -40.933 -82.491 1.00 44.97 134 ASN A C 1
ATOM 1009 O O . ASN A 1 134 ? -6.870 -40.317 -82.489 1.00 44.97 134 ASN A O 1
ATOM 1013 N N . GLY A 1 135 ? -5.079 -41.046 -83.604 1.00 58.81 135 GLY A N 1
ATOM 1014 C CA . GLY A 1 135 ? -5.511 -40.545 -84.912 1.00 58.81 135 GLY A CA 1
ATOM 1015 C C . GLY A 1 135 ? -5.246 -39.057 -85.174 1.00 58.81 135 GLY A C 1
ATOM 1016 O O . GLY A 1 135 ? -5.299 -38.657 -86.343 1.00 58.81 135 GLY A O 1
ATOM 1017 N N . GLN A 1 136 ? -4.868 -38.272 -84.160 1.00 42.38 136 GLN A N 1
ATOM 1018 C CA . GLN A 1 136 ? -4.500 -36.856 -84.287 1.00 42.38 136 GLN A CA 1
ATOM 1019 C C . GLN A 1 136 ? -2.982 -36.653 -84.219 1.00 42.38 136 GLN A C 1
ATOM 1021 O O . GLN A 1 136 ? -2.274 -37.389 -83.535 1.00 42.38 136 GLN A O 1
ATOM 1026 N N . PHE A 1 137 ? -2.471 -35.671 -84.964 1.00 58.31 137 PHE A N 1
ATOM 1027 C CA . PHE A 1 137 ? -1.057 -35.304 -84.924 1.00 58.31 137 PHE A CA 1
ATOM 1028 C C . PHE A 1 137 ? -0.797 -34.328 -83.777 1.00 58.31 137 PHE A C 1
ATOM 1030 O O . PHE A 1 137 ? -1.468 -33.304 -83.676 1.00 58.31 137 PHE A O 1
ATOM 1037 N N . VAL A 1 138 ? 0.194 -34.644 -82.949 1.00 57.00 138 VAL A N 1
ATOM 1038 C CA . VAL A 1 138 ? 0.662 -33.828 -81.828 1.00 57.00 138 VAL A CA 1
ATOM 1039 C C . VAL A 1 138 ? 2.156 -33.579 -82.015 1.00 57.00 138 VAL A C 1
ATOM 1041 O O . VAL A 1 138 ? 2.921 -34.510 -82.277 1.00 57.00 138 VAL A O 1
ATOM 1044 N N . ASP A 1 139 ? 2.571 -32.320 -81.904 1.00 55.62 139 ASP A N 1
ATOM 1045 C CA . ASP A 1 139 ? 3.974 -31.919 -81.985 1.00 55.62 139 ASP A CA 1
ATOM 1046 C C . ASP A 1 139 ? 4.605 -32.013 -80.589 1.00 55.62 139 ASP A C 1
ATOM 1048 O O . ASP A 1 139 ? 4.240 -31.267 -79.683 1.00 55.62 139 ASP A O 1
ATOM 1052 N N . ILE A 1 140 ? 5.532 -32.958 -80.403 1.00 52.66 140 ILE A N 1
ATOM 1053 C CA . ILE A 1 140 ? 6.219 -33.183 -79.124 1.00 52.66 140 ILE A CA 1
ATOM 1054 C C . ILE A 1 140 ? 7.643 -32.616 -79.238 1.00 52.66 140 ILE A C 1
ATOM 1056 O O . ILE A 1 140 ? 8.357 -32.981 -80.180 1.00 52.66 140 ILE A O 1
ATOM 1060 N N . PRO A 1 141 ? 8.093 -31.730 -78.331 1.00 42.16 141 PRO A N 1
ATOM 1061 C CA . PRO A 1 141 ? 9.465 -31.229 -78.354 1.00 42.16 141 PRO A CA 1
ATOM 1062 C C . PRO A 1 141 ? 10.446 -32.366 -78.033 1.00 42.16 141 PRO A C 1
ATOM 1064 O O . PRO A 1 141 ? 10.339 -33.013 -76.993 1.00 42.16 141 PRO A O 1
ATOM 1067 N N . GLY A 1 142 ? 11.393 -32.627 -78.937 1.00 41.06 142 GLY A N 1
ATOM 1068 C CA . GLY A 1 142 ? 12.445 -33.627 -78.749 1.00 41.06 142 GLY A CA 1
ATOM 1069 C C . GLY A 1 142 ? 13.811 -32.959 -78.636 1.00 41.06 142 GLY A C 1
ATOM 1070 O O . GLY A 1 142 ? 14.203 -32.205 -79.526 1.00 41.06 142 GLY A O 1
ATOM 1071 N N . PHE A 1 143 ? 14.554 -33.245 -77.564 1.00 37.72 143 PHE A N 1
ATOM 1072 C CA . PHE A 1 143 ? 15.949 -32.822 -77.432 1.00 37.72 143 PHE A CA 1
ATOM 1073 C C . PHE A 1 143 ? 16.889 -33.852 -78.067 1.00 37.72 143 PHE A C 1
ATOM 1075 O O . PHE A 1 143 ? 16.844 -35.038 -77.745 1.00 37.72 143 PHE A O 1
ATOM 1082 N N . VAL A 1 144 ? 17.771 -33.381 -78.949 1.00 31.64 144 VAL A N 1
ATOM 1083 C CA . VAL A 1 144 ? 18.956 -34.123 -79.394 1.00 31.64 144 VAL A CA 1
ATOM 1084 C C . VAL A 1 144 ? 20.056 -33.831 -78.377 1.00 31.64 144 VAL A C 1
ATOM 1086 O O . VAL A 1 144 ? 20.468 -32.680 -78.244 1.00 31.64 144 VAL A O 1
ATOM 1089 N N . SER A 1 145 ? 20.511 -34.840 -77.629 1.00 31.56 145 SER A N 1
ATOM 1090 C CA . SER A 1 145 ? 21.640 -34.667 -76.717 1.00 31.56 145 SER A CA 1
ATOM 1091 C C . SER A 1 145 ? 22.952 -34.682 -77.505 1.00 31.56 145 SER A C 1
ATOM 1093 O O . SER A 1 145 ? 23.302 -35.652 -78.174 1.00 31.56 145 SER A O 1
ATOM 1095 N N . SER A 1 146 ? 23.707 -33.593 -77.417 1.00 31.56 146 SER A N 1
ATOM 1096 C CA . SER A 1 146 ? 25.139 -33.596 -77.697 1.00 31.56 146 SER A CA 1
ATOM 1097 C C . SER A 1 146 ? 25.867 -33.209 -76.413 1.00 31.56 146 SER A C 1
ATOM 1099 O O . SER A 1 146 ? 25.868 -32.045 -76.031 1.00 31.56 146 SER A O 1
ATOM 1101 N N . TYR A 1 147 ? 26.410 -34.228 -75.739 1.00 33.25 147 TYR A N 1
ATOM 1102 C CA . TYR A 1 147 ? 27.523 -34.199 -74.780 1.00 33.25 147 TYR A CA 1
ATOM 1103 C C . TYR A 1 147 ? 27.696 -32.937 -73.909 1.00 33.25 147 TYR A C 1
ATOM 1105 O O . TYR A 1 147 ? 28.368 -31.992 -74.302 1.00 33.25 147 TYR A O 1
ATOM 1113 N N . THR A 1 148 ? 27.200 -32.980 -72.668 1.00 31.19 148 THR A N 1
ATOM 1114 C CA . THR A 1 148 ? 27.861 -32.444 -71.449 1.00 31.19 148 THR A CA 1
ATOM 1115 C C . THR A 1 148 ? 27.173 -33.025 -70.197 1.00 31.19 148 THR A C 1
ATOM 1117 O O . THR A 1 148 ? 25.982 -33.333 -70.262 1.00 31.19 148 THR A O 1
ATOM 1120 N N . PRO A 1 149 ? 27.882 -33.246 -69.069 1.00 37.31 149 PRO A N 1
ATOM 1121 C CA . PRO A 1 149 ? 27.347 -33.978 -67.927 1.00 37.31 149 PRO A CA 1
ATOM 1122 C C . PRO A 1 149 ? 26.695 -33.017 -66.925 1.00 37.31 149 PRO A C 1
ATOM 1124 O O . PRO A 1 149 ? 27.317 -32.625 -65.945 1.00 37.31 149 PRO A O 1
ATOM 1127 N N . PHE A 1 150 ? 25.431 -32.665 -67.140 1.00 33.00 150 PHE A N 1
ATOM 1128 C CA . PHE A 1 150 ? 24.569 -32.205 -66.051 1.00 33.00 150 PHE A CA 1
ATOM 1129 C C . PHE A 1 150 ? 23.563 -33.319 -65.776 1.00 33.00 150 PHE A C 1
ATOM 1131 O O . PHE A 1 150 ? 22.594 -33.500 -66.512 1.00 33.00 150 PHE A O 1
ATOM 1138 N N . LYS A 1 151 ? 23.861 -34.136 -64.761 1.00 39.91 151 LYS A N 1
ATOM 1139 C CA . LYS A 1 151 ? 22.844 -34.970 -64.123 1.00 39.91 151 LYS A CA 1
ATOM 1140 C C . LYS A 1 151 ? 21.977 -34.029 -63.289 1.00 39.91 151 LYS A C 1
ATOM 1142 O O . LYS A 1 151 ? 22.513 -33.242 -62.522 1.00 39.91 151 LYS A O 1
ATOM 1147 N N . ASP A 1 152 ? 20.670 -34.144 -63.483 1.00 42.84 152 ASP A N 1
ATOM 1148 C CA . ASP A 1 152 ? 19.612 -33.594 -62.632 1.00 42.84 152 ASP A CA 1
ATOM 1149 C C . ASP A 1 152 ? 19.253 -32.114 -62.861 1.00 42.84 152 ASP A C 1
ATOM 1151 O O . ASP A 1 152 ? 19.397 -31.262 -61.994 1.00 42.84 152 ASP A O 1
ATOM 1155 N N . ILE A 1 153 ? 18.679 -31.826 -64.036 1.00 38.78 153 ILE A N 1
ATOM 1156 C CA . ILE A 1 153 ? 17.794 -30.666 -64.223 1.00 38.78 153 ILE A CA 1
ATOM 1157 C C . ILE A 1 153 ? 16.360 -31.184 -64.105 1.00 38.78 153 ILE A C 1
ATOM 1159 O O . ILE A 1 153 ? 15.902 -31.940 -64.964 1.00 38.78 153 ILE A O 1
ATOM 1163 N N . SER A 1 154 ? 15.648 -30.777 -63.055 1.00 43.50 154 SER A N 1
ATOM 1164 C CA . SER A 1 154 ? 14.206 -31.011 -62.951 1.00 43.50 154 SER A CA 1
ATOM 1165 C C . SER A 1 154 ? 13.465 -29.790 -63.487 1.00 43.50 154 SER A C 1
ATOM 1167 O O . SER A 1 154 ? 13.684 -28.672 -63.026 1.00 43.50 154 SER A O 1
ATOM 1169 N N . VAL A 1 155 ? 12.610 -30.000 -64.486 1.00 39.06 155 VAL A N 1
ATOM 1170 C CA . VAL A 1 155 ? 11.768 -28.956 -65.080 1.00 39.06 155 VAL A CA 1
ATOM 1171 C C . VAL A 1 155 ? 10.325 -29.264 -64.721 1.00 39.06 155 VAL A C 1
ATOM 1173 O O . VAL A 1 155 ? 9.832 -30.347 -65.041 1.00 39.06 155 VAL A O 1
ATOM 1176 N N . PHE A 1 156 ? 9.636 -28.308 -64.099 1.00 46.50 156 PHE A N 1
ATOM 1177 C CA . PHE A 1 156 ? 8.215 -28.440 -63.785 1.00 46.50 156 PHE A CA 1
ATOM 1178 C C . PHE A 1 156 ? 7.407 -27.325 -64.441 1.00 46.50 156 PHE A C 1
ATOM 1180 O O . PHE A 1 156 ? 7.862 -26.185 -64.579 1.00 46.50 156 PHE A O 1
ATOM 1187 N N . ILE A 1 157 ? 6.196 -27.690 -64.861 1.00 37.69 157 ILE A N 1
ATOM 1188 C CA . ILE A 1 157 ? 5.235 -26.788 -65.486 1.00 37.69 157 ILE A CA 1
ATOM 1189 C C . ILE A 1 157 ? 4.057 -26.631 -64.534 1.00 37.69 157 ILE A C 1
ATOM 1191 O O . ILE A 1 157 ? 3.351 -27.599 -64.258 1.00 37.69 157 ILE A O 1
ATOM 1195 N N . TYR A 1 158 ? 3.837 -25.407 -64.064 1.00 36.91 158 TYR A N 1
ATOM 1196 C CA . TYR A 1 158 ? 2.687 -25.037 -63.240 1.00 36.91 158 TYR A CA 1
ATOM 1197 C C . TYR A 1 158 ? 2.034 -23.790 -63.840 1.00 36.91 158 TYR A C 1
ATOM 1199 O O . TYR A 1 158 ? 2.734 -22.850 -64.220 1.00 36.91 158 TYR A O 1
ATOM 1207 N N . ASN A 1 159 ? 0.706 -23.791 -64.001 1.00 37.91 159 ASN A N 1
ATOM 1208 C CA . ASN A 1 159 ? -0.056 -22.700 -64.632 1.00 37.91 159 ASN A CA 1
ATOM 1209 C C . ASN A 1 159 ? 0.539 -22.190 -65.966 1.00 37.91 159 ASN A C 1
ATOM 1211 O O . ASN A 1 159 ? 0.689 -20.987 -66.177 1.00 37.91 159 ASN A O 1
ATOM 1215 N N . ASN A 1 160 ? 0.894 -23.106 -66.877 1.00 42.00 160 ASN A N 1
ATOM 1216 C CA . ASN A 1 160 ? 1.510 -22.800 -68.180 1.00 42.00 160 ASN A CA 1
ATOM 1217 C C . ASN A 1 160 ? 2.835 -22.008 -68.113 1.00 42.00 160 ASN A C 1
ATOM 1219 O O . ASN A 1 160 ? 3.238 -21.402 -69.107 1.00 42.00 160 ASN A O 1
ATOM 1223 N N . ARG A 1 161 ? 3.544 -22.023 -66.977 1.00 35.34 161 ARG A N 1
ATOM 1224 C CA . ARG A 1 161 ? 4.890 -21.449 -66.838 1.00 35.34 161 ARG A CA 1
ATOM 1225 C C . ARG A 1 161 ? 5.907 -22.541 -66.533 1.00 35.34 161 ARG A C 1
ATOM 1227 O O . ARG A 1 161 ? 5.620 -23.470 -65.783 1.00 35.34 161 ARG A O 1
ATOM 1234 N N . VAL A 1 162 ? 7.082 -22.425 -67.148 1.00 38.97 162 VAL A N 1
ATOM 1235 C CA . VAL A 1 162 ? 8.213 -23.345 -66.976 1.00 38.97 162 VAL A CA 1
ATOM 1236 C C . VAL A 1 162 ? 9.170 -22.739 -65.958 1.00 38.97 162 VAL A C 1
ATOM 1238 O O . VAL A 1 162 ? 9.683 -21.642 -66.188 1.00 38.97 162 VAL A O 1
ATOM 1241 N N . TYR A 1 163 ? 9.416 -23.448 -64.860 1.00 42.44 163 TYR A N 1
ATOM 1242 C CA . TYR A 1 163 ? 10.356 -23.026 -63.821 1.00 42.44 163 TYR A CA 1
ATOM 1243 C C . TYR A 1 163 ? 11.647 -23.847 -63.923 1.00 42.44 163 TYR A C 1
ATOM 1245 O O . TYR A 1 163 ? 11.601 -25.066 -64.096 1.00 42.44 163 TYR A O 1
ATOM 1253 N N . TRP A 1 164 ? 12.791 -23.167 -63.827 1.00 41.12 164 TRP A N 1
ATOM 1254 C CA . TRP A 1 164 ? 14.130 -23.761 -63.811 1.00 41.12 164 TRP A CA 1
ATOM 1255 C C . TRP A 1 164 ? 14.752 -23.489 -62.450 1.00 41.12 164 TRP A C 1
ATOM 1257 O O . TRP A 1 164 ? 14.770 -22.332 -62.029 1.00 41.12 164 TRP A O 1
ATOM 1267 N N . ASN A 1 165 ? 15.265 -24.509 -61.763 1.00 46.22 165 ASN A N 1
ATOM 1268 C CA . ASN A 1 165 ? 15.977 -24.271 -60.514 1.00 46.22 165 ASN A CA 1
ATOM 1269 C C . ASN A 1 165 ? 17.026 -25.354 -60.234 1.00 46.22 165 ASN A C 1
ATOM 1271 O O . ASN A 1 165 ? 16.683 -26.522 -60.074 1.00 46.22 165 ASN A O 1
ATOM 1275 N N . ASN A 1 166 ? 18.297 -24.953 -60.174 1.00 43.31 166 ASN A N 1
ATOM 1276 C CA . ASN A 1 166 ? 19.430 -25.852 -59.937 1.00 43.31 166 ASN A CA 1
ATOM 1277 C C . ASN A 1 166 ? 19.882 -25.884 -58.460 1.00 43.31 166 ASN A C 1
ATOM 1279 O O . ASN A 1 166 ? 20.720 -26.711 -58.118 1.00 43.31 166 ASN A O 1
ATOM 1283 N N . ASP A 1 167 ? 19.319 -25.053 -57.571 1.00 47.66 167 ASP A N 1
ATOM 1284 C CA . ASP A 1 167 ? 19.832 -24.886 -56.194 1.00 47.66 167 ASP A CA 1
ATOM 1285 C C . ASP A 1 167 ? 19.042 -25.638 -55.105 1.00 47.66 167 ASP A C 1
ATOM 1287 O O . ASP A 1 167 ? 19.406 -25.614 -53.927 1.00 47.66 167 ASP A O 1
ATOM 1291 N N . TRP A 1 168 ? 17.955 -26.329 -55.465 1.00 49.12 168 TRP A N 1
ATOM 1292 C CA . TRP A 1 168 ? 17.001 -26.860 -54.477 1.00 49.12 168 TRP A CA 1
ATOM 1293 C C . TRP A 1 168 ? 17.150 -28.357 -54.176 1.00 49.12 168 TRP A C 1
ATOM 1295 O O . TRP A 1 168 ? 16.594 -28.837 -53.193 1.00 49.12 168 TRP A O 1
ATOM 1305 N N . LEU A 1 169 ? 17.983 -29.081 -54.924 1.00 50.31 169 LEU A N 1
ATOM 1306 C CA . LEU A 1 169 ? 18.222 -30.524 -54.745 1.00 50.31 169 LEU A CA 1
ATOM 1307 C C . LEU A 1 169 ? 19.437 -30.865 -53.856 1.00 50.31 169 LEU A C 1
ATOM 1309 O O . LEU A 1 169 ? 19.900 -32.005 -53.835 1.00 50.31 169 LEU A O 1
ATOM 1313 N N . ILE A 1 170 ? 19.966 -29.899 -53.099 1.00 52.12 170 ILE A N 1
ATOM 1314 C CA . ILE A 1 170 ? 21.108 -30.133 -52.205 1.00 52.12 170 ILE A CA 1
ATOM 1315 C C . ILE A 1 170 ? 20.611 -30.788 -50.904 1.00 52.12 170 ILE A C 1
ATOM 1317 O O . ILE A 1 170 ? 19.966 -30.141 -50.080 1.00 52.12 170 ILE A O 1
ATOM 1321 N N . ARG A 1 171 ? 20.943 -32.074 -50.714 1.00 57.38 171 ARG A N 1
ATOM 1322 C CA . ARG A 1 171 ? 20.599 -32.912 -49.539 1.00 57.38 171 ARG A CA 1
ATOM 1323 C C . ARG A 1 171 ? 21.241 -32.473 -48.213 1.00 57.38 171 ARG A C 1
ATOM 1325 O O . ARG A 1 171 ? 20.934 -33.045 -47.173 1.00 57.38 171 ARG A O 1
ATOM 1332 N N . ASP A 1 172 ? 22.102 -31.462 -48.239 1.00 61.31 172 ASP A N 1
ATOM 1333 C CA . ASP A 1 172 ? 22.963 -31.091 -47.110 1.00 61.31 172 ASP A CA 1
ATOM 1334 C C . ASP A 1 172 ? 22.417 -29.932 -46.261 1.00 61.31 172 ASP A C 1
ATOM 1336 O O . ASP A 1 172 ? 23.143 -29.368 -45.444 1.00 61.31 172 ASP A O 1
ATOM 1340 N N . ARG A 1 173 ? 21.147 -29.544 -46.442 1.00 71.50 173 ARG A N 1
ATOM 1341 C CA . ARG A 1 173 ? 20.505 -28.493 -45.639 1.00 71.50 173 ARG A CA 1
ATOM 1342 C C . ARG A 1 173 ? 19.234 -29.003 -44.958 1.00 71.50 173 ARG A C 1
ATOM 1344 O O . ARG A 1 173 ? 18.490 -29.764 -45.576 1.00 71.50 173 ARG A O 1
ATOM 1351 N N . PRO A 1 174 ? 18.971 -28.581 -43.712 1.00 80.12 174 PRO A N 1
ATOM 1352 C CA . PRO A 1 174 ? 17.743 -28.921 -43.015 1.00 80.12 174 PRO A CA 1
ATOM 1353 C C . PRO A 1 174 ? 16.538 -28.283 -43.706 1.00 80.12 174 PRO A C 1
ATOM 1355 O O . PRO A 1 174 ? 16.563 -27.134 -44.157 1.00 80.12 174 PRO A O 1
ATOM 1358 N N . ARG A 1 175 ? 15.485 -29.084 -43.813 1.00 83.06 175 ARG A N 1
ATOM 1359 C CA . ARG A 1 175 ? 14.237 -28.782 -44.503 1.00 83.06 175 ARG A CA 1
ATOM 1360 C C . ARG A 1 175 ? 13.075 -29.030 -43.555 1.00 83.06 175 ARG A C 1
ATOM 1362 O O . ARG A 1 175 ? 13.098 -29.999 -42.794 1.00 83.06 175 ARG A O 1
ATOM 1369 N N . PHE A 1 176 ? 12.061 -28.183 -43.632 1.00 84.50 176 PHE A N 1
ATOM 1370 C CA . PHE A 1 176 ? 10.827 -28.338 -42.875 1.00 84.50 176 PHE A CA 1
ATOM 1371 C C . PHE A 1 176 ? 9.697 -28.824 -43.789 1.00 84.50 176 PHE A C 1
ATOM 1373 O O . PHE A 1 176 ? 9.530 -28.317 -44.902 1.00 84.50 176 PHE A O 1
ATOM 1380 N N . PHE A 1 177 ? 8.937 -29.811 -43.315 1.00 83.62 177 PHE A N 1
ATOM 1381 C CA . PHE A 1 177 ? 7.812 -30.417 -44.023 1.00 83.62 177 PHE A CA 1
ATOM 1382 C C . PHE A 1 177 ? 6.552 -30.361 -43.172 1.00 83.62 177 PHE A C 1
ATOM 1384 O O . PHE A 1 177 ? 6.547 -30.815 -42.030 1.00 83.62 177 PHE A O 1
ATOM 1391 N N . ASN A 1 178 ? 5.463 -29.880 -43.752 1.00 83.06 178 ASN A N 1
ATOM 1392 C CA . ASN A 1 178 ? 4.171 -29.763 -43.097 1.00 83.06 178 ASN A CA 1
ATOM 1393 C C . ASN A 1 178 ? 3.123 -30.643 -43.764 1.00 83.06 178 ASN A C 1
ATOM 1395 O O . ASN A 1 178 ? 2.964 -30.614 -44.977 1.00 83.06 178 ASN A O 1
ATOM 1399 N N . THR A 1 179 ? 2.372 -31.411 -42.982 1.00 77.56 179 THR A N 1
ATOM 1400 C CA . THR A 1 179 ? 1.275 -32.239 -43.511 1.00 77.56 179 THR A CA 1
ATOM 1401 C C . THR A 1 179 ? -0.043 -31.473 -43.617 1.00 77.56 179 THR A C 1
ATOM 1403 O O . THR A 1 179 ? -0.918 -31.874 -44.378 1.00 77.56 179 THR A O 1
ATOM 1406 N N . ASN A 1 180 ? -0.166 -30.361 -42.890 1.00 82.94 180 ASN A N 1
ATOM 1407 C CA . ASN A 1 180 ? -1.311 -29.457 -42.900 1.00 82.94 180 ASN A CA 1
ATOM 1408 C C . ASN A 1 180 ? -0.868 -28.042 -43.273 1.00 82.94 180 ASN A C 1
ATOM 1410 O O . ASN A 1 180 ? 0.322 -27.727 -43.250 1.00 82.94 180 ASN A O 1
ATOM 1414 N N . ALA A 1 181 ? -1.835 -27.201 -43.622 1.00 84.50 181 ALA A N 1
ATOM 1415 C CA . ALA A 1 181 ? -1.586 -25.783 -43.791 1.00 84.50 181 ALA A CA 1
ATOM 1416 C C . ALA A 1 181 ? -1.124 -25.171 -42.449 1.00 84.50 181 ALA A C 1
ATOM 1418 O O . ALA A 1 181 ? -1.645 -25.549 -41.397 1.00 84.50 181 ALA A O 1
ATOM 1419 N N . ILE A 1 182 ? -0.098 -24.315 -42.473 1.00 88.25 182 ILE A N 1
ATOM 1420 C CA . ILE A 1 182 ? 0.500 -23.719 -41.265 1.00 88.25 182 ILE A CA 1
ATOM 1421 C C . ILE A 1 182 ? 0.511 -22.206 -41.397 1.00 88.25 182 ILE A C 1
ATOM 1423 O O . ILE A 1 182 ? 1.108 -21.670 -42.328 1.00 88.25 182 ILE A O 1
ATOM 1427 N N . SER A 1 183 ? -0.072 -21.517 -40.424 1.00 89.12 183 SER A N 1
ATOM 1428 C CA . SER A 1 183 ? 0.063 -20.069 -40.288 1.00 89.12 183 SER A CA 1
ATOM 1429 C C . SER A 1 183 ? 1.521 -19.680 -40.043 1.00 89.12 183 SER A C 1
ATOM 1431 O O . SER A 1 183 ? 2.150 -20.202 -39.122 1.00 89.12 183 SER A O 1
ATOM 1433 N N . PHE A 1 184 ? 2.041 -18.736 -40.825 1.00 90.94 184 PHE A N 1
ATOM 1434 C CA . PHE A 1 184 ? 3.359 -18.150 -40.594 1.00 90.94 184 PHE A CA 1
ATOM 1435 C C . PHE A 1 184 ? 3.251 -16.688 -40.161 1.00 90.94 184 PHE A C 1
ATOM 1437 O O . PHE A 1 184 ? 2.307 -15.972 -40.517 1.00 90.94 184 PHE A O 1
ATOM 1444 N N . ARG A 1 185 ? 4.214 -16.266 -39.346 1.00 90.81 185 ARG A N 1
ATOM 1445 C CA . ARG A 1 185 ? 4.242 -14.975 -38.653 1.00 90.81 185 ARG A CA 1
ATOM 1446 C C . ARG A 1 185 ? 5.471 -14.169 -39.061 1.00 90.81 185 ARG A C 1
ATOM 1448 O O . ARG A 1 185 ? 6.427 -14.723 -39.610 1.00 90.81 185 ARG A O 1
ATOM 1455 N N . ASP A 1 186 ? 5.432 -12.869 -38.795 1.00 84.69 186 ASP A N 1
ATOM 1456 C CA . ASP A 1 186 ? 6.549 -11.951 -39.056 1.00 84.69 186 ASP A CA 1
ATOM 1457 C C . ASP A 1 186 ? 7.676 -12.028 -38.004 1.00 84.69 186 ASP A C 1
ATOM 1459 O O . ASP A 1 186 ? 8.747 -11.463 -38.212 1.00 84.69 186 ASP A O 1
ATOM 1463 N N . GLY A 1 187 ? 7.472 -12.777 -36.916 1.00 79.38 187 GLY A N 1
ATOM 1464 C CA . GLY A 1 187 ? 8.461 -13.023 -35.868 1.00 79.38 187 GLY A CA 1
ATOM 1465 C C . GLY A 1 187 ? 8.170 -14.285 -35.039 1.00 79.38 187 GLY A C 1
ATOM 1466 O O . GLY A 1 187 ? 7.095 -14.885 -35.170 1.00 79.38 187 GLY A O 1
ATOM 1467 N N . PRO A 1 188 ? 9.122 -14.717 -34.191 1.00 79.81 188 PRO A N 1
ATOM 1468 C CA . PRO A 1 188 ? 8.970 -15.892 -33.341 1.00 79.81 188 PRO A CA 1
ATOM 1469 C C . PRO A 1 188 ? 8.091 -15.576 -32.125 1.00 79.81 188 PRO A C 1
ATOM 1471 O O . PRO A 1 188 ? 8.528 -14.912 -31.189 1.00 79.81 188 PRO A O 1
ATOM 1474 N N . GLY A 1 189 ? 6.853 -16.066 -32.104 1.00 75.88 189 GLY A N 1
ATOM 1475 C CA . GLY A 1 189 ? 5.968 -15.926 -30.944 1.00 75.88 189 GLY A CA 1
ATOM 1476 C C . GLY A 1 189 ? 4.497 -15.819 -31.317 1.00 75.88 189 GLY A C 1
ATOM 1477 O O . GLY A 1 189 ? 4.140 -15.404 -32.416 1.00 75.88 189 GLY A O 1
ATOM 1478 N N . GLU A 1 190 ? 3.611 -16.153 -30.380 1.00 76.69 190 GLU A N 1
ATOM 1479 C CA . GLU A 1 190 ? 2.166 -16.014 -30.602 1.00 76.69 190 GLU A CA 1
ATOM 1480 C C . GLU A 1 190 ? 1.713 -14.548 -30.678 1.00 76.69 190 GLU A C 1
ATOM 1482 O O . GLU A 1 190 ? 0.691 -14.264 -31.306 1.00 76.69 190 GLU A O 1
ATOM 1487 N N . SER A 1 191 ? 2.495 -13.630 -30.099 1.00 71.94 191 SER A N 1
ATOM 1488 C CA . SER A 1 191 ? 2.276 -12.179 -30.137 1.00 71.94 191 SER A CA 1
ATOM 1489 C C . SER A 1 191 ? 2.539 -11.553 -31.508 1.00 71.94 191 SER A C 1
ATOM 1491 O O . SER A 1 191 ? 2.081 -10.444 -31.765 1.00 71.94 191 SER A O 1
ATOM 1493 N N . HIS A 1 192 ? 3.266 -12.243 -32.390 1.00 80.00 192 HIS A N 1
ATOM 1494 C CA . HIS A 1 192 ? 3.553 -11.766 -33.740 1.00 80.00 192 HIS A CA 1
ATOM 1495 C C . HIS A 1 192 ? 2.359 -12.002 -34.673 1.00 80.00 192 HIS A C 1
ATOM 1497 O O . HIS A 1 192 ? 1.804 -13.103 -34.662 1.00 80.00 192 HIS A O 1
ATOM 1503 N N . PRO A 1 193 ? 1.927 -11.030 -35.495 1.00 77.06 193 PRO A N 1
ATOM 1504 C CA . PRO A 1 193 ? 0.784 -11.209 -36.384 1.00 77.06 193 PRO A CA 1
ATOM 1505 C C . PRO A 1 193 ? 1.005 -12.340 -37.397 1.00 77.06 193 PRO A C 1
ATOM 1507 O O . PRO A 1 193 ? 2.095 -12.548 -37.930 1.00 77.06 193 PRO A O 1
ATOM 1510 N N . VAL A 1 194 ? -0.073 -13.071 -37.694 1.00 89.50 194 VAL A N 1
ATOM 1511 C CA . VAL A 1 194 ? -0.101 -14.031 -38.805 1.00 89.50 194 VAL A CA 1
ATOM 1512 C C . VAL A 1 194 ? -0.140 -13.247 -40.112 1.00 89.50 194 VAL A C 1
ATOM 1514 O O . VAL A 1 194 ? -1.099 -12.520 -40.370 1.00 89.50 194 VAL A O 1
ATOM 1517 N N . ILE A 1 195 ? 0.890 -13.409 -40.938 1.00 89.81 195 ILE A N 1
ATOM 1518 C CA . ILE A 1 195 ? 1.040 -12.697 -42.218 1.00 89.81 195 ILE A CA 1
ATOM 1519 C C . ILE A 1 195 ? 0.708 -13.580 -43.428 1.00 89.81 195 ILE A C 1
ATOM 1521 O O . ILE A 1 195 ? 0.592 -13.085 -44.549 1.00 89.81 195 ILE A O 1
ATOM 1525 N N . GLY A 1 196 ? 0.493 -14.878 -43.209 1.00 89.19 196 GLY A N 1
ATOM 1526 C CA . GLY A 1 196 ? 0.010 -15.789 -44.237 1.00 89.19 196 GLY A CA 1
ATOM 1527 C C . GLY A 1 196 ? -0.060 -17.239 -43.773 1.00 89.19 196 GLY A C 1
ATOM 1528 O O . GLY A 1 196 ? 0.066 -17.546 -42.589 1.00 89.19 196 GLY A O 1
ATOM 1529 N N . GLU A 1 197 ? -0.267 -18.137 -44.733 1.00 89.56 197 GLU A N 1
ATOM 1530 C CA . GLU A 1 197 ? -0.358 -19.576 -44.507 1.00 89.56 197 GLU A CA 1
ATOM 1531 C C . GLU A 1 197 ? 0.506 -20.333 -45.528 1.00 89.56 197 GLU A C 1
ATOM 1533 O O . GLU A 1 197 ? 0.447 -20.081 -46.736 1.00 89.56 197 GLU A O 1
ATOM 1538 N N . LEU A 1 198 ? 1.338 -21.255 -45.044 1.00 83.00 198 LEU A N 1
ATOM 1539 C CA . LEU A 1 198 ? 2.094 -22.194 -45.859 1.00 83.00 198 LEU A CA 1
ATOM 1540 C C . LEU A 1 198 ? 1.177 -23.359 -46.218 1.00 83.00 198 LEU A C 1
ATOM 1542 O O . LEU A 1 198 ? 0.658 -24.045 -45.339 1.00 83.00 198 LEU A O 1
ATOM 1546 N N . ALA A 1 199 ? 0.985 -23.594 -47.515 1.00 79.62 199 ALA A N 1
ATOM 1547 C CA . ALA A 1 199 ? 0.177 -24.705 -47.999 1.00 79.62 199 ALA A CA 1
ATOM 1548 C C . ALA A 1 199 ? 0.744 -26.062 -47.524 1.00 79.62 199 ALA A C 1
ATOM 1550 O O . ALA A 1 199 ? 1.962 -26.198 -47.387 1.00 79.62 199 ALA A O 1
ATOM 1551 N N . PRO A 1 200 ? -0.109 -27.078 -47.290 1.00 78.69 200 PRO A N 1
ATOM 1552 C CA . PRO A 1 200 ? 0.344 -28.414 -46.926 1.00 78.69 200 PRO A CA 1
ATOM 1553 C C . PRO A 1 200 ? 1.229 -29.002 -48.023 1.00 78.69 200 PRO A C 1
ATOM 1555 O O . PRO A 1 200 ? 0.939 -28.873 -49.218 1.00 78.69 200 PRO A O 1
ATOM 1558 N N . TYR A 1 201 ? 2.283 -29.702 -47.614 1.00 71.88 201 TYR A N 1
ATOM 1559 C CA . TYR A 1 201 ? 3.106 -30.482 -48.522 1.00 71.88 201 TYR A CA 1
ATOM 1560 C C . TYR A 1 201 ? 2.268 -31.590 -49.175 1.00 71.88 201 TYR A C 1
ATOM 1562 O O . TYR A 1 201 ? 1.678 -32.436 -48.500 1.00 71.88 201 TYR A O 1
ATOM 1570 N N . LEU A 1 202 ? 2.236 -31.607 -50.510 1.00 60.75 202 LEU A N 1
ATOM 1571 C CA . LEU A 1 202 ? 1.647 -32.696 -51.285 1.00 60.75 202 LEU A CA 1
ATOM 1572 C C . LEU A 1 202 ? 2.709 -33.781 -51.497 1.00 60.75 202 LEU A C 1
ATOM 1574 O O . LEU A 1 202 ? 3.598 -33.632 -52.339 1.00 60.75 202 LEU A O 1
ATOM 1578 N N . GLU A 1 203 ? 2.613 -34.884 -50.750 1.00 51.47 203 GLU A N 1
ATOM 1579 C CA . GLU A 1 203 ? 3.450 -36.067 -50.977 1.00 51.47 203 GLU A CA 1
ATOM 1580 C C . GLU A 1 203 ? 3.377 -36.504 -52.453 1.00 51.47 203 GLU A C 1
ATOM 1582 O O . GLU A 1 203 ? 2.322 -36.893 -52.952 1.00 51.47 203 GLU A O 1
ATOM 1587 N N . GLY A 1 204 ? 4.510 -36.437 -53.165 1.00 50.44 204 GLY A N 1
ATOM 1588 C CA . GLY A 1 204 ? 4.648 -36.931 -54.543 1.00 50.44 204 GLY A CA 1
ATOM 1589 C C . GLY A 1 204 ? 5.233 -35.940 -55.554 1.00 50.44 204 GLY A C 1
ATOM 1590 O O . GLY A 1 204 ? 5.594 -36.355 -56.656 1.00 50.44 204 GLY A O 1
ATOM 1591 N N . ILE A 1 205 ? 5.385 -34.663 -55.192 1.00 51.16 205 ILE A N 1
ATOM 1592 C CA . ILE A 1 205 ? 6.057 -33.646 -56.017 1.00 51.16 205 ILE A CA 1
ATOM 1593 C C . ILE A 1 205 ? 7.371 -33.296 -55.301 1.00 51.16 205 ILE A C 1
ATOM 1595 O O . ILE A 1 205 ? 7.358 -32.611 -54.288 1.00 51.16 205 ILE A O 1
ATOM 1599 N N . GLY A 1 206 ? 8.479 -33.897 -55.750 1.00 52.00 206 GLY A N 1
ATOM 1600 C CA . GLY A 1 206 ? 9.708 -34.108 -54.965 1.00 52.00 206 GLY A CA 1
ATOM 1601 C C . GLY A 1 206 ? 10.323 -32.908 -54.223 1.00 52.00 206 GLY A C 1
ATOM 1602 O O . GLY A 1 206 ? 10.174 -31.772 -54.644 1.00 52.00 206 GLY A O 1
ATOM 1603 N N . ASP A 1 207 ? 11.046 -33.211 -53.135 1.00 54.88 207 ASP A N 1
ATOM 1604 C CA . ASP A 1 207 ? 12.062 -32.438 -52.381 1.00 54.88 207 ASP A CA 1
ATOM 1605 C C . ASP A 1 207 ? 11.871 -30.917 -52.138 1.00 54.88 207 ASP A C 1
ATOM 1607 O O . ASP A 1 207 ? 12.813 -30.228 -51.741 1.00 54.88 207 ASP A O 1
ATOM 1611 N N . LEU A 1 208 ? 10.661 -30.372 -52.273 1.00 62.56 208 LEU A N 1
ATOM 1612 C CA . LEU A 1 208 ? 10.351 -28.957 -52.015 1.00 62.56 208 LEU A CA 1
ATOM 1613 C C . LEU A 1 208 ? 9.997 -28.677 -50.541 1.00 62.56 208 LEU A C 1
ATOM 1615 O O . LEU A 1 208 ? 8.983 -28.054 -50.244 1.00 62.56 208 LEU A O 1
ATOM 1619 N N . GLY A 1 209 ? 10.825 -29.137 -49.602 1.00 73.25 209 GLY A N 1
ATOM 1620 C CA . GLY A 1 209 ? 10.716 -28.693 -48.207 1.00 73.25 209 GLY A CA 1
ATOM 1621 C C . GLY A 1 209 ? 11.144 -27.228 -48.059 1.00 73.25 209 GLY A C 1
ATOM 1622 O O . GLY A 1 209 ? 12.049 -26.768 -48.770 1.00 73.25 209 GLY A O 1
ATOM 1623 N N . TYR A 1 210 ? 10.545 -26.505 -47.112 1.00 84.12 210 TYR A N 1
ATOM 1624 C CA . TYR A 1 210 ? 10.950 -25.130 -46.814 1.00 84.12 210 TYR A CA 1
ATOM 1625 C C . TYR A 1 210 ? 12.375 -25.119 -46.262 1.00 84.12 210 TYR A C 1
ATOM 1627 O O . TYR A 1 210 ? 12.741 -25.964 -45.437 1.00 84.12 210 TYR A O 1
ATOM 1635 N N . LYS A 1 211 ? 13.212 -24.203 -46.758 1.00 85.81 211 LYS A N 1
ATOM 1636 C CA . LYS A 1 211 ? 14.598 -24.085 -46.297 1.00 85.81 211 LYS A CA 1
ATOM 1637 C C . LYS A 1 211 ? 14.576 -23.484 -44.899 1.00 85.81 211 LYS A C 1
ATOM 1639 O O . LYS A 1 211 ? 14.144 -22.348 -44.743 1.00 85.81 211 LYS A O 1
ATOM 1644 N N . VAL A 1 212 ? 15.078 -24.230 -43.922 1.00 87.50 212 VAL A N 1
ATOM 1645 C CA . VAL A 1 212 ? 15.235 -23.728 -42.559 1.00 87.50 212 VAL A CA 1
ATOM 1646 C C . VAL A 1 212 ? 16.456 -22.822 -42.510 1.00 87.50 212 VAL A C 1
ATOM 1648 O O . VAL A 1 212 ? 17.550 -23.231 -42.919 1.00 87.50 212 VAL A O 1
ATOM 1651 N N . THR A 1 213 ? 16.268 -21.596 -42.039 1.00 85.88 213 THR A N 1
ATOM 1652 C CA . THR A 1 213 ? 17.339 -20.602 -41.916 1.00 85.88 213 THR A CA 1
ATOM 1653 C C . THR A 1 213 ? 17.700 -20.297 -40.470 1.00 85.88 213 THR A C 1
ATOM 1655 O O . THR A 1 213 ? 18.863 -19.975 -40.230 1.00 85.88 213 THR A O 1
ATOM 1658 N N . GLY A 1 214 ? 16.794 -20.538 -39.517 1.00 84.50 214 GLY A N 1
ATOM 1659 C CA . GLY A 1 214 ? 17.065 -20.404 -38.085 1.00 84.50 214 GLY A CA 1
ATOM 1660 C C . GLY A 1 214 ? 16.012 -21.018 -37.178 1.00 84.50 214 GLY A C 1
ATOM 1661 O O . GLY A 1 214 ? 15.073 -21.667 -37.637 1.00 84.50 214 GLY A O 1
ATOM 1662 N N . TYR A 1 215 ? 16.183 -20.813 -35.874 1.00 84.25 215 TYR A N 1
ATOM 1663 C CA . TYR A 1 215 ? 15.231 -21.217 -34.840 1.00 84.25 215 TYR A CA 1
ATOM 1664 C C . TYR A 1 215 ? 15.291 -20.296 -33.613 1.00 84.25 215 TYR A C 1
ATOM 1666 O O . TYR A 1 215 ? 16.298 -19.614 -33.409 1.00 84.25 215 TYR A O 1
ATOM 1674 N N . ALA A 1 216 ? 14.223 -20.310 -32.806 1.00 77.56 216 ALA A N 1
ATOM 1675 C CA . ALA A 1 216 ? 14.074 -19.555 -31.560 1.00 77.56 216 ALA A CA 1
ATOM 1676 C C . ALA A 1 216 ? 13.282 -20.350 -30.496 1.00 77.56 216 ALA A C 1
ATOM 1678 O O . ALA A 1 216 ? 12.520 -21.269 -30.810 1.00 77.56 216 ALA A O 1
ATOM 1679 N N . GLY A 1 217 ? 13.458 -19.990 -29.220 1.00 72.00 217 GLY A N 1
ATOM 1680 C CA . GLY A 1 217 ? 12.728 -20.591 -28.093 1.00 72.00 217 GLY A CA 1
ATOM 1681 C C . GLY A 1 217 ? 13.233 -21.968 -27.631 1.00 72.00 217 GLY A C 1
ATOM 1682 O O . GLY A 1 217 ? 12.439 -22.745 -27.119 1.00 72.00 217 GLY A O 1
ATOM 1683 N N . GLY A 1 218 ? 14.520 -22.289 -27.823 1.00 70.94 218 GLY A N 1
ATOM 1684 C CA . GLY A 1 218 ? 15.156 -23.527 -27.341 1.00 70.94 218 GLY A CA 1
ATOM 1685 C C . GLY A 1 218 ? 16.685 -23.493 -27.473 1.00 70.94 218 GLY A C 1
ATOM 1686 O O . GLY A 1 218 ? 17.216 -22.669 -28.218 1.00 70.94 218 GLY A O 1
ATOM 1687 N N . HIS A 1 219 ? 17.418 -24.375 -26.777 1.00 69.75 219 HIS A N 1
ATOM 1688 C CA . HIS A 1 219 ? 18.894 -24.400 -26.851 1.00 69.75 219 HIS A CA 1
ATOM 1689 C C . HIS A 1 219 ? 19.412 -24.984 -28.176 1.00 69.75 219 HIS A C 1
ATOM 1691 O O . HIS A 1 219 ? 20.530 -24.704 -28.610 1.00 69.75 219 HIS A O 1
ATOM 1697 N N . ASN A 1 220 ? 18.590 -25.795 -28.839 1.00 77.88 220 ASN A N 1
ATOM 1698 C CA . ASN A 1 220 ? 18.834 -26.386 -30.149 1.00 77.88 220 ASN A CA 1
ATOM 1699 C C . ASN A 1 220 ? 17.529 -26.402 -30.966 1.00 77.88 220 ASN A C 1
ATOM 1701 O O . ASN A 1 220 ? 16.446 -26.251 -30.410 1.00 77.88 220 ASN A O 1
ATOM 1705 N N . ILE A 1 221 ? 17.610 -26.621 -32.282 1.00 75.44 221 ILE A N 1
ATOM 1706 C CA . ILE A 1 221 ? 16.417 -26.633 -33.148 1.00 75.44 221 ILE A CA 1
ATOM 1707 C C . ILE A 1 221 ? 15.394 -27.722 -32.776 1.00 75.44 221 ILE A C 1
ATOM 1709 O O . ILE A 1 221 ? 14.218 -27.588 -33.092 1.00 75.44 221 ILE A O 1
ATOM 1713 N N . THR A 1 222 ? 15.815 -28.805 -32.112 1.00 76.94 222 THR A N 1
ATOM 1714 C CA . THR A 1 222 ? 14.894 -29.862 -31.660 1.00 76.94 222 THR A CA 1
ATOM 1715 C C . THR A 1 222 ? 14.111 -29.483 -30.402 1.00 76.94 222 THR A C 1
ATOM 1717 O O . THR A 1 222 ? 13.082 -30.093 -30.134 1.00 76.94 222 THR A O 1
ATOM 1720 N N . GLU A 1 223 ? 14.577 -28.477 -29.663 1.00 77.44 223 GLU A N 1
ATOM 1721 C CA . GLU A 1 223 ? 13.904 -27.866 -28.509 1.00 77.44 223 GLU A CA 1
ATOM 1722 C C . GLU A 1 223 ? 13.247 -26.526 -28.858 1.00 77.44 223 GLU A C 1
ATOM 1724 O O . GLU A 1 223 ? 12.594 -25.930 -28.008 1.00 77.44 223 GLU A O 1
ATOM 1729 N N . ALA A 1 224 ? 13.449 -26.024 -30.077 1.00 78.31 224 ALA A N 1
ATOM 1730 C CA . ALA A 1 224 ? 12.911 -24.745 -30.500 1.00 78.31 224 ALA A CA 1
ATOM 1731 C C . ALA A 1 224 ? 11.382 -24.745 -30.429 1.00 78.31 224 ALA A C 1
ATOM 1733 O O . ALA A 1 224 ? 10.737 -25.716 -30.818 1.00 78.31 224 ALA A O 1
ATOM 1734 N N . GLN A 1 225 ? 10.806 -23.631 -29.989 1.00 84.50 225 GLN A N 1
ATOM 1735 C CA . GLN A 1 225 ? 9.370 -23.380 -30.113 1.00 84.50 225 GLN A CA 1
ATOM 1736 C C . GLN A 1 225 ? 9.024 -22.824 -31.500 1.00 84.50 225 GLN A C 1
ATOM 1738 O O . GLN A 1 225 ? 7.936 -23.078 -32.013 1.00 84.50 225 GLN A O 1
ATOM 1743 N N . TRP A 1 226 ? 9.970 -22.126 -32.137 1.00 85.38 226 TRP A N 1
ATOM 1744 C CA . TRP A 1 226 ? 9.786 -21.460 -33.426 1.00 85.38 226 TRP A CA 1
ATOM 1745 C C . TRP A 1 226 ? 10.940 -21.750 -34.384 1.00 85.38 226 TRP A C 1
ATOM 1747 O O . TRP A 1 226 ? 12.100 -21.836 -33.978 1.00 85.38 226 TRP A O 1
ATOM 1757 N N . ILE A 1 227 ? 10.627 -21.879 -35.671 1.00 90.06 227 ILE A N 1
ATOM 1758 C CA . ILE A 1 227 ? 11.594 -22.114 -36.749 1.00 90.06 227 ILE A CA 1
ATOM 1759 C C . ILE A 1 227 ? 11.418 -21.012 -37.791 1.00 90.06 227 ILE A C 1
ATOM 1761 O O . ILE A 1 227 ? 10.296 -20.738 -38.216 1.00 90.06 227 ILE A O 1
ATOM 1765 N N . GLU A 1 228 ? 12.523 -20.407 -38.218 1.00 90.00 228 GLU A N 1
ATOM 1766 C CA . GLU A 1 228 ? 12.530 -19.490 -39.354 1.00 90.00 228 GLU A CA 1
ATOM 1767 C C . GLU A 1 228 ? 12.746 -20.297 -40.639 1.00 90.00 228 GLU A C 1
ATOM 1769 O O . GLU A 1 228 ? 13.709 -21.071 -40.767 1.00 90.00 228 GLU A O 1
ATOM 1774 N N . VAL A 1 229 ? 11.847 -20.118 -41.601 1.00 91.06 229 VAL A N 1
ATOM 1775 C CA . VAL A 1 229 ? 11.926 -20.736 -42.920 1.00 91.06 229 VAL A CA 1
ATOM 1776 C C . VAL A 1 229 ? 11.894 -19.679 -44.018 1.00 91.06 229 VAL A C 1
ATOM 1778 O O . VAL A 1 229 ? 11.297 -18.622 -43.856 1.00 91.06 229 VAL A O 1
ATOM 1781 N N . ARG A 1 230 ? 12.518 -19.970 -45.162 1.00 86.38 230 ARG A N 1
ATOM 1782 C CA . ARG A 1 230 ? 12.368 -19.161 -46.379 1.00 86.38 230 ARG A CA 1
ATOM 1783 C C . ARG A 1 230 ? 11.188 -19.671 -47.185 1.00 86.38 230 ARG A C 1
ATOM 1785 O O . ARG A 1 230 ? 11.145 -20.861 -47.529 1.00 86.38 230 ARG A O 1
ATOM 1792 N N . ASP A 1 231 ? 10.249 -18.780 -47.472 1.00 80.75 231 ASP A N 1
ATOM 1793 C CA . ASP A 1 231 ? 9.124 -19.087 -48.339 1.00 80.75 231 ASP A CA 1
ATOM 1794 C C . ASP A 1 231 ? 9.558 -19.166 -49.820 1.00 80.75 231 ASP A C 1
ATOM 1796 O O . ASP A 1 231 ? 10.738 -19.186 -50.177 1.00 80.75 231 ASP A O 1
ATOM 1800 N N . TRP A 1 232 ? 8.584 -19.267 -50.716 1.00 78.50 232 TRP A N 1
ATOM 1801 C CA . TRP A 1 232 ? 8.806 -19.374 -52.157 1.00 78.50 232 TRP A CA 1
ATOM 1802 C C . TRP A 1 232 ? 9.233 -18.054 -52.818 1.00 78.50 232 TRP A C 1
ATOM 1804 O O . TRP A 1 232 ? 9.680 -18.075 -53.969 1.00 78.50 232 TRP A O 1
ATOM 1814 N N . TYR A 1 233 ? 9.116 -16.933 -52.106 1.00 79.94 233 TYR A N 1
ATOM 1815 C CA . TYR A 1 233 ? 9.669 -15.635 -52.477 1.00 79.94 233 TYR A CA 1
ATOM 1816 C C . TYR A 1 233 ? 11.066 -15.391 -51.894 1.00 79.94 233 TYR A C 1
ATOM 1818 O O . TYR A 1 233 ? 11.653 -14.352 -52.179 1.00 79.94 233 TYR A O 1
ATOM 1826 N N . ASP A 1 234 ? 11.616 -16.360 -51.152 1.00 80.75 234 ASP A N 1
ATOM 1827 C CA . ASP A 1 234 ? 12.851 -16.223 -50.374 1.00 80.75 234 ASP A CA 1
ATOM 1828 C C . ASP A 1 234 ? 12.730 -15.188 -49.240 1.00 80.75 234 ASP A C 1
ATOM 1830 O O . ASP A 1 234 ? 13.740 -14.681 -48.748 1.00 80.75 234 ASP A O 1
ATOM 1834 N N . GLU A 1 235 ? 11.509 -14.908 -48.774 1.00 81.12 235 GLU A N 1
ATOM 1835 C CA . GLU A 1 235 ? 11.267 -14.076 -47.595 1.00 81.12 235 GLU A CA 1
ATOM 1836 C C . GLU A 1 235 ? 11.319 -14.942 -46.322 1.00 81.12 235 GLU A C 1
ATOM 1838 O O . GLU A 1 235 ? 10.840 -16.085 -46.330 1.00 81.12 235 GLU A O 1
ATOM 1843 N N . PRO A 1 236 ? 11.953 -14.462 -45.236 1.00 86.56 236 PRO A N 1
ATOM 1844 C CA . PRO A 1 236 ? 11.992 -15.181 -43.972 1.00 86.56 236 PRO A CA 1
ATOM 1845 C C . PRO A 1 236 ? 10.635 -15.094 -43.272 1.00 86.56 236 PRO A C 1
ATOM 1847 O O . PRO A 1 236 ? 10.066 -14.013 -43.131 1.00 86.56 236 PRO A O 1
ATOM 1850 N N . VAL A 1 237 ? 10.127 -16.233 -42.813 1.00 89.81 237 VAL A N 1
ATOM 1851 C CA . VAL A 1 237 ? 8.870 -16.320 -42.067 1.00 89.81 237 VAL A CA 1
ATOM 1852 C C . VAL A 1 237 ? 9.004 -17.294 -40.902 1.00 89.81 237 VAL A C 1
ATOM 1854 O O . VAL A 1 237 ? 9.764 -18.264 -40.977 1.00 89.81 237 VAL A O 1
ATOM 1857 N N . TRP A 1 238 ? 8.252 -17.061 -39.828 1.00 90.75 238 TRP A N 1
ATOM 1858 C CA . TRP A 1 238 ? 8.320 -17.871 -38.612 1.00 90.75 238 TRP A CA 1
ATOM 1859 C C . TRP A 1 238 ? 7.134 -18.818 -38.485 1.00 90.75 238 TRP A C 1
ATOM 1861 O O . TRP A 1 238 ? 5.983 -18.423 -38.673 1.00 90.75 238 TRP A O 1
ATOM 1871 N N . ILE A 1 239 ? 7.418 -20.068 -38.130 1.00 91.62 239 ILE A N 1
ATOM 1872 C CA . ILE A 1 239 ? 6.422 -21.122 -37.915 1.00 91.62 239 ILE A CA 1
ATOM 1873 C C . ILE A 1 239 ? 6.668 -21.838 -36.589 1.00 91.62 239 ILE A C 1
ATOM 1875 O O . ILE A 1 239 ? 7.798 -21.909 -36.106 1.00 91.62 239 ILE A O 1
ATOM 1879 N N . GLU A 1 240 ? 5.610 -22.396 -36.008 1.00 89.81 240 GLU A N 1
ATOM 1880 C CA . GLU A 1 240 ? 5.707 -23.180 -34.777 1.00 89.81 240 GLU A CA 1
ATOM 1881 C C . GLU A 1 240 ? 6.461 -24.491 -35.045 1.00 89.81 240 GLU A C 1
ATOM 1883 O O . GLU A 1 240 ? 6.106 -25.250 -35.949 1.00 89.81 240 GLU A O 1
ATOM 1888 N N . ALA A 1 241 ? 7.495 -24.798 -34.264 1.00 87.12 241 ALA A N 1
ATOM 1889 C CA . ALA A 1 241 ? 8.374 -25.937 -34.528 1.00 87.12 241 ALA A CA 1
ATOM 1890 C C . ALA A 1 241 ? 7.645 -27.293 -34.511 1.00 87.12 241 ALA A C 1
ATOM 1892 O O . ALA A 1 241 ? 7.978 -28.192 -35.287 1.00 87.12 241 ALA A O 1
ATOM 1893 N N . GLY A 1 242 ? 6.622 -27.424 -33.657 1.00 86.19 242 GLY A N 1
ATOM 1894 C CA . GLY A 1 242 ? 5.806 -28.633 -33.514 1.00 86.19 242 GLY A CA 1
ATOM 1895 C C . GLY A 1 242 ? 4.789 -28.858 -34.637 1.00 86.19 242 GLY A C 1
ATOM 1896 O O . GLY A 1 242 ? 4.196 -29.933 -34.718 1.00 86.19 242 GLY A O 1
ATOM 1897 N N . SER A 1 243 ? 4.597 -27.879 -35.525 1.00 87.19 243 SER A N 1
ATOM 1898 C CA . SER A 1 243 ? 3.579 -27.936 -36.582 1.00 87.19 243 SER A CA 1
ATOM 1899 C C . SER A 1 243 ? 3.975 -28.800 -37.791 1.00 87.19 243 SER A C 1
ATOM 1901 O O . SER A 1 243 ? 3.167 -29.030 -38.694 1.00 87.19 243 SER A O 1
ATOM 1903 N N . GLY A 1 244 ? 5.200 -29.336 -37.813 1.00 86.25 244 GLY A N 1
ATOM 1904 C CA . GLY A 1 244 ? 5.694 -30.166 -38.907 1.00 86.25 244 GLY A CA 1
ATOM 1905 C C . GLY A 1 244 ? 6.911 -31.011 -38.544 1.00 86.25 244 GLY A C 1
ATOM 1906 O O . GLY A 1 244 ? 7.228 -31.247 -37.381 1.00 86.25 244 GLY A O 1
ATOM 1907 N N . LYS A 1 245 ? 7.577 -31.533 -39.574 1.00 86.25 245 LYS A N 1
ATOM 1908 C CA . LYS A 1 245 ? 8.710 -32.449 -39.464 1.00 86.25 245 LYS A CA 1
ATOM 1909 C C . LYS A 1 245 ? 9.962 -31.833 -40.077 1.00 86.25 245 LYS A C 1
ATOM 1911 O O . LYS A 1 245 ? 10.002 -31.525 -41.266 1.00 86.25 245 LYS A O 1
ATOM 1916 N N . LEU A 1 246 ? 11.016 -31.745 -39.274 1.00 83.06 246 LEU A N 1
ATOM 1917 C CA . LEU A 1 246 ? 12.362 -31.393 -39.717 1.00 83.06 246 LEU A CA 1
ATOM 1918 C C . LEU A 1 246 ? 13.078 -32.611 -40.316 1.00 83.06 246 LEU A C 1
ATOM 1920 O O . LEU A 1 246 ? 13.082 -33.695 -39.727 1.00 83.06 246 LEU A O 1
ATOM 1924 N N . ILE A 1 247 ? 13.711 -32.441 -41.477 1.00 82.06 247 ILE A N 1
ATOM 1925 C CA . ILE A 1 247 ? 14.531 -33.468 -42.138 1.00 82.06 247 ILE A CA 1
ATOM 1926 C C . ILE A 1 247 ? 15.850 -32.839 -42.599 1.00 82.06 247 ILE A C 1
ATOM 1928 O O . ILE A 1 247 ? 15.845 -31.823 -43.286 1.00 82.06 247 ILE A O 1
ATOM 1932 N N . GLY A 1 248 ? 16.982 -33.463 -42.264 1.00 80.00 248 GLY A N 1
ATOM 1933 C CA . GLY A 1 248 ? 18.320 -33.062 -42.721 1.00 80.00 248 GLY A CA 1
ATOM 1934 C C . GLY A 1 248 ? 19.334 -32.891 -41.582 1.00 80.00 248 GLY A C 1
ATOM 1935 O O . GLY A 1 248 ? 19.004 -33.147 -40.421 1.00 80.00 248 GLY A O 1
ATOM 1936 N N . PRO A 1 249 ? 20.585 -32.500 -41.893 1.00 75.62 249 PRO A N 1
ATOM 1937 C CA . PRO A 1 249 ? 21.616 -32.255 -40.890 1.00 75.62 249 PRO A CA 1
ATOM 1938 C C . PRO A 1 249 ? 21.255 -31.024 -40.048 1.00 75.62 249 PRO A C 1
ATOM 1940 O O . PRO A 1 249 ? 21.331 -29.887 -40.498 1.00 75.62 249 PRO A O 1
ATOM 1943 N N . ILE A 1 250 ? 20.846 -31.285 -38.810 1.00 72.00 250 ILE A N 1
ATOM 1944 C CA . ILE A 1 250 ? 20.375 -30.292 -37.837 1.00 72.00 250 ILE A CA 1
ATOM 1945 C C . ILE A 1 250 ? 21.517 -29.415 -37.288 1.00 72.00 250 ILE A C 1
ATOM 1947 O O . ILE A 1 250 ? 21.311 -28.243 -36.990 1.00 72.00 250 ILE A O 1
ATOM 1951 N N . GLY A 1 251 ? 22.736 -29.954 -37.196 1.00 66.50 251 GLY A N 1
ATOM 1952 C CA . GLY A 1 251 ? 23.857 -29.333 -36.476 1.00 66.50 251 GLY A CA 1
ATOM 1953 C C . GLY A 1 251 ? 24.469 -28.069 -37.093 1.00 66.50 251 GLY A C 1
ATOM 1954 O O . GLY A 1 251 ? 25.482 -27.600 -36.584 1.00 66.50 251 GLY A O 1
ATOM 1955 N N . THR A 1 252 ? 23.914 -27.535 -38.185 1.00 64.19 252 THR A N 1
ATOM 1956 C CA . THR A 1 252 ? 24.425 -26.332 -38.869 1.00 64.19 252 THR A CA 1
ATOM 1957 C C . THR A 1 252 ? 23.403 -25.204 -38.993 1.00 64.19 252 THR A C 1
ATOM 1959 O O . THR A 1 252 ? 23.727 -24.181 -39.597 1.00 64.19 252 THR A O 1
ATOM 1962 N N . VAL A 1 253 ? 22.194 -25.349 -38.433 1.00 71.94 253 VAL A N 1
ATOM 1963 C CA . VAL A 1 253 ? 21.247 -24.225 -38.367 1.00 71.94 253 VAL A CA 1
ATOM 1964 C C . VAL A 1 253 ? 21.727 -23.261 -37.287 1.00 71.94 253 VAL A C 1
ATOM 1966 O O . VAL A 1 253 ? 21.828 -23.678 -36.132 1.00 71.94 253 VAL A O 1
ATOM 1969 N N . PRO A 1 254 ? 22.048 -22.003 -37.622 1.00 68.00 254 PRO A N 1
ATOM 1970 C CA . PRO A 1 254 ? 22.373 -21.021 -36.601 1.00 68.00 254 PRO A CA 1
ATOM 1971 C C . PRO A 1 254 ? 21.141 -20.763 -35.720 1.00 68.00 254 PRO A C 1
ATOM 1973 O O . PRO A 1 254 ? 20.023 -20.665 -36.227 1.00 68.00 254 PRO A O 1
ATOM 1976 N N . VAL A 1 255 ? 21.346 -20.629 -34.403 1.00 68.50 255 VAL A N 1
ATOM 1977 C CA . VAL A 1 255 ? 20.388 -19.913 -33.543 1.00 68.50 255 VAL A CA 1
ATOM 1978 C C . VAL A 1 255 ? 20.304 -18.514 -34.137 1.00 68.50 255 VAL A C 1
ATOM 1980 O O . VAL A 1 255 ? 21.313 -17.805 -34.117 1.00 68.50 255 VAL A O 1
ATOM 1983 N N . LEU A 1 256 ? 19.176 -18.156 -34.748 1.00 59.69 256 LEU A N 1
ATOM 1984 C CA . LEU A 1 256 ? 19.087 -16.854 -35.404 1.00 59.69 256 LEU A CA 1
ATOM 1985 C C . LEU A 1 256 ? 18.801 -15.743 -34.408 1.00 59.69 256 LEU A C 1
ATOM 1987 O O . LEU A 1 256 ? 19.395 -14.687 -34.550 1.00 59.69 256 LEU A O 1
ATOM 1991 N N . ASP A 1 257 ? 18.047 -16.014 -33.347 1.00 55.41 257 ASP A N 1
ATOM 1992 C CA . ASP A 1 257 ? 17.763 -15.026 -32.318 1.00 55.41 257 ASP A CA 1
ATOM 1993 C C . ASP A 1 257 ? 17.550 -15.738 -30.981 1.00 55.41 257 ASP A C 1
ATOM 1995 O O . ASP A 1 257 ? 16.543 -16.415 -30.764 1.00 55.41 257 ASP A O 1
ATOM 1999 N N . GLU A 1 258 ? 18.476 -15.571 -30.033 1.00 63.00 258 GLU A N 1
ATOM 2000 C CA . GLU A 1 258 ? 17.995 -15.524 -28.654 1.00 63.00 258 GLU A CA 1
ATOM 2001 C C . GLU A 1 258 ? 17.178 -14.240 -28.595 1.00 63.00 258 GLU A C 1
ATOM 2003 O O . GLU A 1 258 ? 17.757 -13.152 -28.687 1.00 63.00 258 GLU A O 1
ATOM 2008 N N . VAL A 1 259 ? 15.850 -14.374 -28.513 1.00 68.31 259 VAL A N 1
ATOM 2009 C CA . VAL A 1 259 ? 14.954 -13.260 -28.194 1.00 68.31 259 VAL A CA 1
ATOM 2010 C C . VAL A 1 259 ? 15.622 -12.508 -27.051 1.00 68.31 259 VAL A C 1
ATOM 2012 O O . VAL A 1 259 ? 15.837 -13.134 -26.006 1.00 68.31 259 VAL A O 1
ATOM 2015 N N . PRO A 1 260 ? 16.035 -11.238 -27.245 1.00 80.38 260 PRO A N 1
ATOM 2016 C CA . PRO A 1 260 ? 16.792 -10.541 -26.228 1.00 80.38 260 PRO A CA 1
ATOM 2017 C C . PRO A 1 260 ? 16.009 -10.634 -24.928 1.00 80.38 260 PRO A C 1
ATOM 2019 O O . PRO A 1 260 ? 14.809 -10.379 -24.901 1.00 80.38 260 PRO A O 1
ATOM 2022 N N . SER A 1 261 ? 16.660 -11.099 -23.876 1.00 83.25 261 SER A N 1
ATOM 2023 C CA . SER A 1 261 ? 16.017 -11.366 -22.600 1.00 83.25 261 SER A CA 1
ATOM 2024 C C . SER A 1 261 ? 16.822 -10.742 -21.481 1.00 83.25 261 SER A C 1
ATOM 2026 O O . SER A 1 261 ? 18.017 -10.474 -21.630 1.00 83.25 261 SER A O 1
ATOM 2028 N N . ILE A 1 262 ? 16.172 -10.529 -20.347 1.00 86.38 262 ILE A N 1
ATOM 2029 C CA . ILE A 1 262 ? 16.817 -10.024 -19.144 1.00 86.38 262 ILE A CA 1
ATOM 2030 C C . ILE A 1 262 ? 16.404 -10.851 -17.932 1.00 86.38 262 ILE A C 1
ATOM 2032 O O . ILE A 1 262 ? 15.224 -11.159 -17.755 1.00 86.38 262 ILE A O 1
ATOM 2036 N N . ASP A 1 263 ? 17.380 -11.157 -17.082 1.00 84.88 263 ASP A N 1
ATOM 2037 C CA . ASP A 1 263 ? 17.163 -11.728 -15.758 1.00 84.88 263 ASP A CA 1
ATOM 2038 C C . ASP A 1 263 ? 17.284 -10.614 -14.721 1.00 84.88 263 ASP A C 1
ATOM 2040 O O . ASP A 1 263 ? 18.351 -10.034 -14.519 1.00 84.88 263 ASP A O 1
ATOM 2044 N N . LEU A 1 264 ? 16.210 -10.274 -14.021 1.00 82.31 264 LEU A N 1
ATOM 2045 C CA . LEU A 1 264 ? 16.294 -9.167 -13.071 1.00 82.31 264 LEU A CA 1
ATOM 2046 C C . LEU A 1 264 ? 17.030 -9.577 -11.793 1.00 82.31 264 LEU A C 1
ATOM 2048 O O . LEU A 1 264 ? 16.586 -10.442 -11.048 1.00 82.31 264 LEU A O 1
ATOM 2052 N N . THR A 1 265 ? 18.144 -8.912 -11.486 1.00 80.62 265 THR A N 1
ATOM 2053 C CA . THR A 1 265 ? 18.899 -9.129 -10.233 1.00 80.62 265 THR A CA 1
ATOM 2054 C C . THR A 1 265 ? 18.423 -8.255 -9.074 1.00 80.62 265 THR A C 1
ATOM 2056 O O . THR A 1 265 ? 18.892 -8.397 -7.947 1.00 80.62 265 THR A O 1
ATOM 2059 N N . ARG A 1 266 ? 17.493 -7.340 -9.345 1.00 76.88 266 ARG A N 1
ATOM 2060 C CA . ARG A 1 266 ? 16.808 -6.489 -8.371 1.00 76.88 266 ARG A CA 1
ATOM 2061 C C . ARG A 1 266 ? 15.439 -6.092 -8.930 1.00 76.88 266 ARG A C 1
ATOM 2063 O O . ARG A 1 266 ? 15.252 -6.196 -10.143 1.00 76.88 266 ARG A O 1
ATOM 2070 N N . PRO A 1 267 ? 14.506 -5.617 -8.094 1.00 73.75 267 PRO A N 1
ATOM 2071 C CA . PRO A 1 267 ? 13.207 -5.198 -8.580 1.00 73.75 267 PRO A CA 1
ATOM 2072 C C . PRO A 1 267 ? 13.362 -3.985 -9.500 1.00 73.75 267 PRO A C 1
ATOM 2074 O O . PRO A 1 267 ? 14.211 -3.116 -9.256 1.00 73.75 267 PRO A O 1
ATOM 2077 N N . LEU A 1 268 ? 12.540 -3.928 -10.544 1.00 84.56 268 LEU A N 1
ATOM 2078 C CA . LEU A 1 268 ? 12.547 -2.828 -11.503 1.00 84.56 268 LEU A CA 1
ATOM 2079 C C . LEU A 1 268 ? 11.129 -2.324 -11.733 1.00 84.56 268 LEU A C 1
ATOM 2081 O O . LEU A 1 268 ? 10.236 -3.110 -12.024 1.00 84.56 268 LEU A O 1
ATOM 2085 N N . GLN A 1 269 ? 10.915 -1.017 -11.611 1.00 82.44 269 GLN A N 1
ATOM 2086 C CA . GLN A 1 269 ? 9.612 -0.420 -11.899 1.00 82.44 269 GLN A CA 1
ATOM 2087 C C . GLN A 1 269 ? 9.246 -0.637 -13.363 1.00 82.44 269 GLN A C 1
ATOM 2089 O O . GLN A 1 269 ? 10.049 -0.344 -14.252 1.00 82.44 269 GLN A O 1
ATOM 2094 N N . VAL A 1 270 ? 8.023 -1.105 -13.596 1.00 88.50 270 VAL A N 1
ATOM 2095 C CA . VAL A 1 270 ? 7.437 -1.220 -14.931 1.00 88.50 270 VAL A CA 1
ATOM 2096 C C . VAL A 1 270 ? 6.355 -0.166 -15.101 1.00 88.50 270 VAL A C 1
ATOM 2098 O O . VAL A 1 270 ? 5.529 0.060 -14.212 1.00 88.50 270 VAL A O 1
ATOM 2101 N N . ARG A 1 271 ? 6.372 0.505 -16.247 1.00 90.38 271 ARG A N 1
ATOM 2102 C CA . ARG A 1 271 ? 5.428 1.572 -16.595 1.00 90.38 271 ARG A CA 1
ATOM 2103 C C . ARG A 1 271 ? 4.528 1.162 -17.740 1.00 90.38 271 ARG A C 1
ATOM 2105 O O . ARG A 1 271 ? 4.899 0.301 -18.532 1.00 90.38 271 ARG A O 1
ATOM 2112 N N . SER A 1 272 ? 3.382 1.827 -17.846 1.00 88.81 272 SER A N 1
ATOM 2113 C CA . SER A 1 272 ? 2.463 1.645 -18.975 1.00 88.81 272 SER A CA 1
ATOM 2114 C C . SER A 1 272 ? 2.988 2.210 -20.297 1.00 88.81 272 SER A C 1
ATOM 2116 O O . SER A 1 272 ? 2.397 1.946 -21.335 1.00 88.81 272 SER A O 1
ATOM 2118 N N . GLY A 1 273 ? 4.086 2.969 -20.284 1.00 92.50 273 GLY A N 1
ATOM 2119 C CA . GLY A 1 273 ? 4.709 3.515 -21.485 1.00 92.50 273 GLY A CA 1
ATOM 2120 C C . GLY A 1 273 ? 6.150 3.988 -21.265 1.00 92.50 273 GLY A C 1
ATOM 2121 O O . GLY A 1 273 ? 6.632 4.028 -20.126 1.00 92.50 273 GLY A O 1
ATOM 2122 N N . PRO A 1 274 ? 6.861 4.335 -22.351 1.00 93.50 274 PRO A N 1
ATOM 2123 C CA . PRO A 1 274 ? 8.265 4.714 -22.324 1.00 93.50 274 PRO A CA 1
ATOM 2124 C C . PRO A 1 274 ? 8.450 6.174 -21.899 1.00 93.50 274 PRO A C 1
ATOM 2126 O O . PRO A 1 274 ? 8.564 7.070 -22.735 1.00 93.50 274 PRO A O 1
ATOM 2129 N N . GLY A 1 275 ? 8.503 6.420 -20.592 1.00 89.12 275 GLY A N 1
ATOM 2130 C CA . GLY A 1 275 ? 8.743 7.756 -20.047 1.00 89.12 275 GLY A CA 1
ATOM 2131 C C . GLY A 1 275 ? 8.480 7.846 -18.549 1.00 89.12 275 GLY A C 1
ATOM 2132 O O . GLY A 1 275 ? 7.741 7.049 -17.976 1.00 89.12 275 GLY A O 1
ATOM 2133 N N . SER A 1 276 ? 9.075 8.844 -17.896 1.00 82.31 276 SER A N 1
ATOM 2134 C CA . SER A 1 276 ? 8.835 9.127 -16.470 1.00 82.31 276 SER A CA 1
ATOM 2135 C C . SER A 1 276 ? 7.419 9.636 -16.180 1.00 82.31 276 SER A C 1
ATOM 2137 O O . SER A 1 276 ? 6.950 9.579 -15.044 1.00 82.31 276 SER A O 1
ATOM 2139 N N . GLU A 1 277 ? 6.763 10.131 -17.217 1.00 80.88 277 GLU A N 1
ATOM 2140 C CA . GLU A 1 277 ? 5.423 10.690 -17.241 1.00 80.88 277 GLU A CA 1
ATOM 2141 C C . GLU A 1 277 ? 4.324 9.622 -17.380 1.00 80.88 277 GLU A C 1
ATOM 2143 O O . GLU A 1 277 ? 3.163 9.911 -17.100 1.00 80.88 277 GLU A O 1
ATOM 2148 N N . TYR A 1 278 ? 4.674 8.383 -17.747 1.00 84.94 278 TYR A N 1
ATOM 2149 C CA . TYR A 1 278 ? 3.741 7.255 -17.717 1.00 84.94 278 TYR A CA 1
ATOM 2150 C C . TYR A 1 278 ? 3.640 6.693 -16.293 1.00 84.94 278 TYR A C 1
ATOM 2152 O O . TYR A 1 278 ? 4.675 6.523 -15.644 1.00 84.94 278 TYR A O 1
ATOM 2160 N N . PRO A 1 279 ? 2.442 6.359 -15.787 1.00 76.56 279 PRO A N 1
ATOM 2161 C CA . PRO A 1 279 ? 2.263 5.728 -14.491 1.00 76.56 279 PRO A CA 1
ATOM 2162 C C . PRO A 1 279 ? 3.078 4.446 -14.356 1.00 76.56 279 PRO A C 1
ATOM 2164 O O . PRO A 1 279 ? 3.213 3.656 -15.296 1.00 76.56 279 PRO A O 1
ATOM 2167 N N . VAL A 1 280 ? 3.594 4.230 -13.151 1.00 80.06 280 VAL A N 1
ATOM 2168 C CA . VAL A 1 280 ? 4.104 2.924 -12.751 1.00 80.06 280 VAL A CA 1
ATOM 2169 C C . VAL A 1 280 ? 2.908 2.016 -12.516 1.00 80.06 280 VAL A C 1
ATOM 2171 O O . VAL A 1 280 ? 1.990 2.354 -11.777 1.00 80.06 280 VAL A O 1
ATOM 2174 N N . ILE A 1 281 ? 2.907 0.877 -13.198 1.00 78.38 281 ILE A N 1
ATOM 2175 C CA . ILE A 1 281 ? 1.829 -0.120 -13.142 1.00 78.38 281 ILE A CA 1
ATOM 2176 C C . ILE A 1 281 ? 2.225 -1.338 -12.306 1.00 78.38 281 ILE A C 1
ATOM 2178 O O . ILE A 1 281 ? 1.399 -2.210 -12.054 1.00 78.38 281 ILE A O 1
ATOM 2182 N N . GLY A 1 282 ? 3.478 -1.387 -11.849 1.00 77.31 282 GLY A N 1
ATOM 2183 C CA . GLY A 1 282 ? 3.972 -2.379 -10.906 1.00 77.31 282 GLY A CA 1
ATOM 2184 C C . GLY A 1 282 ? 5.496 -2.425 -10.855 1.00 77.31 282 GLY A C 1
ATOM 2185 O O . GLY A 1 282 ? 6.193 -1.532 -11.342 1.00 77.31 282 GLY A O 1
ATOM 2186 N N . ALA A 1 283 ? 6.019 -3.515 -10.302 1.00 80.69 283 ALA A N 1
ATOM 2187 C CA . ALA A 1 283 ? 7.438 -3.831 -10.326 1.00 80.69 283 ALA A CA 1
ATOM 2188 C C . ALA A 1 283 ? 7.661 -5.221 -10.932 1.00 80.69 283 ALA A C 1
ATOM 2190 O O . ALA A 1 283 ? 7.004 -6.200 -10.571 1.00 80.69 283 ALA A O 1
ATOM 2191 N N . ALA A 1 284 ? 8.618 -5.316 -11.844 1.00 82.19 284 ALA A N 1
ATOM 2192 C CA . ALA A 1 284 ? 9.145 -6.580 -12.307 1.00 82.19 284 ALA A CA 1
ATOM 2193 C C . ALA A 1 284 ? 9.989 -7.220 -11.190 1.00 82.19 284 ALA A C 1
ATOM 2195 O O . ALA A 1 284 ? 10.858 -6.578 -10.592 1.00 82.19 284 ALA A O 1
ATOM 2196 N N . ARG A 1 285 ? 9.677 -8.482 -10.875 1.00 76.44 285 ARG A N 1
ATOM 2197 C CA . ARG A 1 285 ? 10.241 -9.226 -9.737 1.00 76.44 285 ARG A CA 1
ATOM 2198 C C . ARG A 1 285 ? 11.688 -9.669 -9.976 1.00 76.44 285 ARG A C 1
ATOM 2200 O O . ARG A 1 285 ? 12.088 -9.925 -11.109 1.00 76.44 285 ARG A O 1
ATOM 2207 N N . ILE A 1 286 ? 12.446 -9.806 -8.889 1.00 77.69 286 ILE A N 1
ATOM 2208 C CA . ILE A 1 286 ? 13.802 -10.379 -8.891 1.00 77.69 286 ILE A CA 1
ATOM 2209 C C . ILE A 1 286 ? 13.744 -11.834 -9.354 1.00 77.69 286 ILE A C 1
ATOM 2211 O O . ILE A 1 286 ? 12.744 -12.517 -9.147 1.00 77.69 286 ILE A O 1
ATOM 2215 N N . GLY A 1 287 ? 14.796 -12.295 -10.026 1.00 78.94 287 GLY A N 1
ATOM 2216 C CA . GLY A 1 287 ? 14.920 -13.662 -10.529 1.00 78.94 287 GLY A CA 1
ATOM 2217 C C . GLY A 1 287 ? 13.953 -13.993 -11.663 1.00 78.94 287 GLY A C 1
ATOM 2218 O O . GLY A 1 287 ? 14.002 -15.094 -12.200 1.00 78.94 287 GLY A O 1
ATOM 2219 N N . SER A 1 288 ? 13.078 -13.059 -12.041 1.00 80.44 288 SER A N 1
ATOM 2220 C CA . SER A 1 288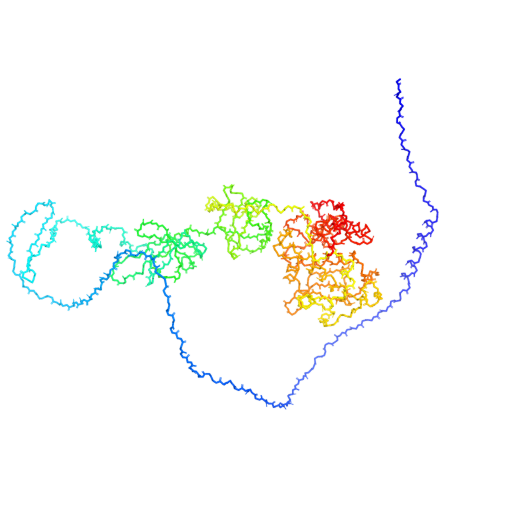 ? 12.187 -13.231 -13.177 1.00 80.44 288 SER A CA 1
ATOM 2221 C C . SER A 1 288 ? 12.942 -12.987 -14.477 1.00 80.44 288 SER A C 1
ATOM 2223 O O . SER A 1 288 ? 13.704 -12.024 -14.597 1.00 80.44 288 SER A O 1
ATOM 2225 N N . HIS A 1 289 ? 12.667 -13.861 -15.438 1.00 82.94 289 HIS A N 1
ATOM 2226 C CA . HIS A 1 289 ? 13.145 -13.781 -16.806 1.00 82.94 289 HIS A CA 1
ATOM 2227 C C . HIS A 1 289 ? 12.093 -13.073 -17.664 1.00 82.94 289 HIS A C 1
ATOM 2229 O O . HIS A 1 289 ? 10.931 -13.489 -17.671 1.00 82.94 289 HIS A O 1
ATOM 2235 N N . TYR A 1 290 ? 12.480 -12.016 -18.375 1.00 86.25 290 TYR A N 1
ATOM 2236 C CA . TYR A 1 290 ? 11.594 -11.299 -19.296 1.00 86.25 290 TYR A CA 1
ATOM 2237 C C . TYR A 1 290 ? 12.172 -11.285 -20.703 1.00 86.25 290 TYR A C 1
ATOM 2239 O O . TYR A 1 290 ? 13.368 -11.049 -20.882 1.00 86.25 290 TYR A O 1
ATOM 2247 N N . HIS A 1 291 ? 11.306 -11.457 -21.700 1.00 86.88 291 HIS A N 1
ATOM 2248 C CA . HIS A 1 291 ? 11.651 -11.176 -23.087 1.00 86.88 291 HIS A CA 1
ATOM 2249 C C . HIS A 1 291 ? 11.582 -9.673 -23.342 1.00 86.88 291 HIS A C 1
ATOM 2251 O O . HIS A 1 291 ? 10.736 -8.973 -22.786 1.00 86.88 291 HIS A O 1
ATOM 2257 N N . LEU A 1 292 ? 12.462 -9.177 -24.198 1.00 89.62 292 LEU A N 1
ATOM 2258 C CA . LEU A 1 292 ? 12.514 -7.796 -24.642 1.00 89.62 292 LEU A CA 1
ATOM 2259 C C . LEU A 1 292 ? 12.045 -7.783 -26.089 1.00 89.62 292 LEU A C 1
ATOM 2261 O O . LEU A 1 292 ? 12.633 -8.440 -26.946 1.00 89.62 292 LEU A O 1
ATOM 2265 N N . CYS A 1 293 ? 10.963 -7.069 -26.348 1.00 88.75 293 CYS A N 1
ATOM 2266 C CA . CYS A 1 293 ? 10.258 -7.157 -27.627 1.00 88.75 293 CYS A CA 1
ATOM 2267 C C . CYS A 1 293 ? 10.163 -5.830 -28.365 1.00 88.75 293 CYS A C 1
ATOM 2269 O O . CYS A 1 293 ? 9.724 -5.797 -29.507 1.00 88.75 293 CYS A O 1
ATOM 2271 N N . GLY A 1 294 ? 10.593 -4.740 -27.738 1.00 91.69 294 GLY A N 1
ATOM 2272 C CA . GLY A 1 294 ? 10.628 -3.450 -28.392 1.00 91.69 294 GLY A CA 1
ATOM 2273 C C . GLY A 1 294 ? 11.368 -2.413 -27.573 1.00 91.69 294 GLY A C 1
ATOM 2274 O O . GLY A 1 294 ? 11.786 -2.654 -26.438 1.00 91.69 294 GLY A O 1
ATOM 2275 N N . GLN A 1 295 ? 11.525 -1.245 -28.165 1.00 94.62 295 GLN A N 1
ATOM 2276 C CA . GLN A 1 295 ? 12.064 -0.057 -27.524 1.00 94.62 295 GLN A CA 1
ATOM 2277 C C . GLN A 1 295 ? 11.397 1.182 -28.112 1.00 94.62 295 GLN A C 1
ATOM 2279 O O . GLN A 1 295 ? 10.815 1.127 -29.193 1.00 94.62 295 GLN A O 1
ATOM 2284 N N . ASN A 1 296 ? 11.483 2.305 -27.409 1.00 94.50 296 ASN A N 1
ATOM 2285 C CA . ASN A 1 296 ? 10.985 3.566 -27.950 1.00 94.50 296 ASN A CA 1
ATOM 2286 C C . ASN A 1 296 ? 11.957 4.151 -28.990 1.00 94.50 296 ASN A C 1
ATOM 2288 O O . ASN A 1 296 ? 13.138 3.806 -29.004 1.00 94.50 296 ASN A O 1
ATOM 2292 N N . ASP A 1 297 ? 11.489 5.110 -29.796 1.00 92.88 297 ASP A N 1
ATOM 2293 C CA . ASP A 1 297 ? 12.286 5.796 -30.834 1.00 92.88 297 ASP A CA 1
ATOM 2294 C C . ASP A 1 297 ? 13.634 6.342 -30.328 1.00 92.88 297 ASP A C 1
ATOM 2296 O O . ASP A 1 297 ? 14.620 6.379 -31.060 1.00 92.88 297 ASP A O 1
ATOM 2300 N N . ALA A 1 298 ? 13.683 6.785 -29.067 1.00 91.19 298 ALA A N 1
ATOM 2301 C CA . ALA A 1 298 ? 14.879 7.348 -28.443 1.00 91.19 298 ALA A CA 1
ATOM 2302 C C . ALA A 1 298 ? 15.819 6.295 -27.826 1.00 91.19 298 ALA A C 1
ATOM 2304 O O . ALA A 1 298 ? 16.843 6.668 -27.250 1.00 91.19 298 ALA A O 1
ATOM 2305 N N . THR A 1 299 ? 15.455 5.009 -27.878 1.00 90.94 299 THR A N 1
ATOM 2306 C CA . THR A 1 299 ? 16.168 3.876 -27.259 1.00 90.94 299 THR A CA 1
ATOM 2307 C C . THR A 1 299 ? 16.470 4.083 -25.766 1.00 90.94 299 THR A C 1
ATOM 2309 O O . THR A 1 299 ? 17.454 3.580 -25.228 1.00 90.94 299 THR A O 1
ATOM 2312 N N . THR A 1 300 ? 15.656 4.891 -25.085 1.00 92.44 300 THR A N 1
ATOM 2313 C CA . THR A 1 300 ? 15.784 5.201 -23.653 1.00 92.44 300 THR A CA 1
ATOM 2314 C C . THR A 1 300 ? 14.910 4.304 -22.786 1.00 92.44 300 THR A C 1
ATOM 2316 O O . THR A 1 300 ? 15.107 4.263 -21.571 1.00 92.44 300 THR A O 1
ATOM 2319 N N . TRP A 1 301 ? 13.986 3.562 -23.395 1.00 94.62 301 TRP A N 1
ATOM 2320 C CA . TRP A 1 301 ? 13.065 2.642 -22.738 1.00 94.62 301 TRP A CA 1
ATOM 2321 C C . TRP A 1 301 ? 12.933 1.350 -23.533 1.00 94.62 301 TRP A C 1
ATOM 2323 O O . TRP A 1 301 ? 12.893 1.376 -24.761 1.00 94.62 301 TRP A O 1
ATOM 2333 N N . ILE A 1 302 ? 12.828 0.234 -22.817 1.00 94.06 302 ILE A N 1
ATOM 2334 C CA . ILE A 1 302 ? 12.676 -1.113 -23.366 1.00 94.06 302 ILE A CA 1
ATOM 2335 C C . ILE A 1 302 ? 11.307 -1.656 -22.960 1.00 94.06 302 ILE A C 1
ATOM 2337 O O . ILE A 1 302 ? 10.906 -1.525 -21.802 1.00 94.06 302 ILE A O 1
ATOM 2341 N N . LYS A 1 303 ? 10.612 -2.279 -23.910 1.00 93.31 303 LYS A N 1
ATOM 2342 C CA . LYS A 1 303 ? 9.343 -2.981 -23.712 1.00 93.31 303 LYS A CA 1
ATOM 2343 C C . LYS A 1 303 ? 9.619 -4.439 -23.338 1.00 93.31 303 LYS A C 1
ATOM 2345 O O . LYS A 1 303 ? 10.322 -5.147 -24.065 1.00 93.31 303 LYS A O 1
ATOM 2350 N N . LEU A 1 304 ? 9.069 -4.879 -22.210 1.00 91.38 304 LEU A N 1
ATOM 2351 C CA . LEU A 1 304 ? 9.071 -6.272 -21.772 1.00 91.38 304 LEU A CA 1
ATOM 2352 C C . LEU A 1 304 ? 7.844 -6.997 -22.339 1.00 91.38 304 LEU A C 1
ATOM 2354 O O . LEU A 1 304 ? 6.732 -6.475 -22.276 1.00 91.38 304 LEU A O 1
ATOM 2358 N N . CYS A 1 305 ? 8.038 -8.221 -22.823 1.00 84.81 305 CYS A N 1
ATOM 2359 C CA . CYS A 1 305 ? 6.984 -9.125 -23.275 1.00 84.81 305 CYS A CA 1
ATOM 2360 C C . CYS A 1 305 ? 6.963 -10.416 -22.449 1.00 84.81 305 CYS A C 1
ATOM 2362 O O . CYS A 1 305 ? 7.987 -10.851 -21.919 1.00 84.81 305 CYS A O 1
ATOM 2364 N N . GLY A 1 306 ? 5.789 -11.055 -22.376 1.00 66.75 306 GLY A N 1
ATOM 2365 C CA . GLY A 1 306 ? 5.653 -12.419 -21.848 1.00 66.75 306 GLY A CA 1
ATOM 2366 C C . GLY A 1 306 ? 4.785 -12.589 -20.598 1.00 66.75 306 GLY A C 1
ATOM 2367 O O . GLY A 1 306 ? 4.805 -13.667 -20.010 1.00 66.75 306 GLY A O 1
ATOM 2368 N N . LYS A 1 307 ? 4.002 -11.583 -20.179 1.00 58.09 307 LYS A N 1
ATOM 2369 C CA . LYS A 1 307 ? 3.069 -11.737 -19.048 1.00 58.09 307 LYS A CA 1
ATOM 2370 C C . LYS A 1 307 ? 1.724 -11.038 -19.300 1.00 58.09 307 LYS A C 1
ATOM 2372 O O . LYS A 1 307 ? 1.439 -9.996 -18.725 1.00 58.09 307 LYS A O 1
ATOM 2377 N N . GLY A 1 308 ? 0.899 -11.652 -20.151 1.00 63.50 308 GLY A N 1
ATOM 2378 C CA . GLY A 1 308 ? -0.422 -11.139 -20.541 1.00 63.50 308 GLY A CA 1
ATOM 2379 C C . GLY A 1 308 ? -0.364 -10.002 -21.566 1.00 63.50 308 GLY A C 1
ATOM 2380 O O . GLY A 1 308 ? 0.704 -9.688 -22.086 1.00 63.50 308 GLY A O 1
ATOM 2381 N N . ASP A 1 309 ? -1.514 -9.379 -21.830 1.00 65.31 309 ASP A N 1
ATOM 2382 C CA . ASP A 1 309 ? -1.672 -8.282 -22.804 1.00 65.31 309 ASP A CA 1
ATOM 2383 C C . ASP A 1 309 ? -1.165 -6.920 -22.282 1.00 65.31 309 ASP A C 1
ATOM 2385 O O . ASP A 1 309 ? -1.420 -5.875 -22.879 1.00 65.31 309 ASP A O 1
ATOM 2389 N N . GLN A 1 310 ? -0.489 -6.898 -21.130 1.00 75.31 310 GLN A N 1
ATOM 2390 C CA . GLN A 1 310 ? -0.079 -5.660 -20.481 1.00 75.31 310 GLN A CA 1
ATOM 2391 C C . GLN A 1 310 ? 1.273 -5.185 -21.021 1.00 75.31 310 GLN A C 1
ATOM 2393 O O . GLN A 1 310 ? 2.270 -5.905 -20.967 1.00 75.31 310 GLN A O 1
ATOM 2398 N N . GLU A 1 311 ? 1.319 -3.946 -21.508 1.00 84.94 311 GLU A N 1
ATOM 2399 C CA . GLU A 1 311 ? 2.562 -3.321 -21.954 1.00 84.94 311 GLU A CA 1
ATOM 2400 C C . GLU A 1 311 ? 3.396 -2.869 -20.757 1.00 84.94 311 GLU A C 1
ATOM 2402 O O . GLU A 1 311 ? 2.958 -2.037 -19.961 1.00 84.94 311 GLU A O 1
ATOM 2407 N N . LEU A 1 312 ? 4.605 -3.414 -20.633 1.00 91.06 312 LEU A N 1
ATOM 2408 C CA . LEU A 1 312 ? 5.517 -3.119 -19.535 1.00 91.06 312 LEU A CA 1
ATOM 2409 C C . LEU A 1 312 ? 6.770 -2.439 -20.079 1.00 91.06 312 LEU A C 1
ATOM 2411 O O . LEU A 1 312 ? 7.491 -3.019 -20.886 1.00 91.06 312 LEU A O 1
ATOM 2415 N N . TRP A 1 313 ? 7.063 -1.234 -19.605 1.00 93.56 313 TRP A N 1
ATOM 2416 C CA . TRP A 1 313 ? 8.214 -0.452 -20.050 1.00 93.56 313 TRP A CA 1
ATOM 2417 C C . TRP A 1 313 ? 9.202 -0.203 -18.912 1.00 93.56 313 TRP A C 1
ATOM 2419 O O . TRP A 1 313 ? 8.799 0.169 -17.807 1.00 93.56 313 TRP A O 1
ATOM 2429 N N . ILE A 1 314 ? 10.496 -0.376 -19.190 1.00 92.75 314 ILE A N 1
ATOM 2430 C CA . ILE A 1 314 ? 11.597 -0.163 -18.240 1.00 92.75 314 ILE A CA 1
ATOM 2431 C C . ILE A 1 314 ? 12.670 0.771 -18.822 1.00 92.75 314 ILE A C 1
ATOM 2433 O O . ILE A 1 314 ? 12.879 0.775 -20.036 1.00 92.75 314 ILE A O 1
ATOM 2437 N N . PRO A 1 315 ? 13.369 1.571 -17.997 1.00 92.19 315 PRO A N 1
ATOM 2438 C CA . PRO A 1 315 ? 14.365 2.520 -18.492 1.00 92.19 315 PRO A CA 1
ATOM 2439 C C . PRO A 1 315 ? 15.634 1.794 -18.959 1.00 92.19 315 PRO A C 1
ATOM 2441 O O . PRO A 1 315 ? 16.282 1.124 -18.166 1.00 92.19 315 PRO A O 1
ATOM 2444 N N . ALA A 1 316 ? 16.038 1.959 -20.222 1.00 90.12 316 ALA A N 1
ATOM 2445 C CA . ALA A 1 316 ? 17.152 1.226 -20.845 1.00 90.12 316 ALA A CA 1
ATOM 2446 C C . ALA A 1 316 ? 18.523 1.477 -20.186 1.00 90.12 316 ALA A C 1
ATOM 2448 O O . ALA A 1 316 ? 19.438 0.660 -20.283 1.00 90.12 316 ALA A O 1
ATOM 2449 N N . ASN A 1 317 ? 18.675 2.619 -19.509 1.00 85.88 317 ASN A N 1
ATOM 2450 C CA . ASN A 1 317 ? 19.894 3.007 -18.800 1.00 85.88 317 ASN A CA 1
ATOM 2451 C C . ASN A 1 317 ? 19.983 2.445 -17.373 1.00 85.88 317 ASN A C 1
ATOM 2453 O O . ASN A 1 317 ? 20.935 2.769 -16.656 1.00 85.88 317 ASN A O 1
ATOM 2457 N N . ASP A 1 318 ? 19.022 1.622 -16.953 1.00 84.62 318 ASP A N 1
ATOM 2458 C CA . ASP A 1 318 ? 19.066 0.972 -15.655 1.00 84.62 318 ASP A CA 1
ATOM 2459 C C . ASP A 1 318 ? 20.364 0.144 -15.503 1.00 84.62 318 ASP A C 1
ATOM 2461 O O . ASP A 1 318 ? 20.704 -0.639 -16.395 1.00 84.62 318 ASP A O 1
ATOM 2465 N N . PRO A 1 319 ? 21.122 0.277 -14.396 1.00 78.00 319 PRO A N 1
ATOM 2466 C CA . PRO A 1 319 ? 22.384 -0.441 -14.209 1.00 78.00 319 PRO A CA 1
ATOM 2467 C C . PRO A 1 319 ? 22.277 -1.966 -14.351 1.00 78.00 319 PRO A C 1
ATOM 2469 O O . PRO A 1 319 ? 23.228 -2.597 -14.819 1.00 78.00 319 PRO A O 1
ATOM 2472 N N . THR A 1 320 ? 21.136 -2.554 -13.976 1.00 70.88 320 THR A N 1
ATOM 2473 C CA . THR A 1 320 ? 20.887 -3.998 -14.089 1.00 70.88 320 THR A CA 1
ATOM 2474 C C . THR A 1 320 ? 20.755 -4.411 -15.549 1.00 70.88 320 THR A C 1
ATOM 2476 O O . THR A 1 320 ? 21.376 -5.385 -15.973 1.00 70.88 320 THR A O 1
ATOM 2479 N N . ILE A 1 321 ? 20.036 -3.608 -16.335 1.00 72.62 321 ILE A N 1
ATOM 2480 C CA . ILE A 1 321 ? 19.919 -3.778 -17.784 1.00 72.62 321 ILE A CA 1
ATOM 2481 C C . ILE A 1 321 ? 21.283 -3.584 -18.444 1.00 72.62 321 ILE A C 1
ATOM 2483 O O . ILE A 1 321 ? 21.744 -4.441 -19.192 1.00 72.62 321 ILE A O 1
ATOM 2487 N N . SER A 1 322 ? 21.978 -2.492 -18.119 1.00 66.81 322 SER A N 1
ATOM 2488 C CA . SER A 1 322 ? 23.267 -2.161 -18.726 1.00 66.81 322 SER A CA 1
ATOM 2489 C C . SER A 1 322 ? 24.307 -3.263 -18.508 1.00 66.81 322 SER A C 1
ATOM 2491 O O . SER A 1 322 ? 25.091 -3.542 -19.411 1.00 66.81 322 SER A O 1
ATOM 2493 N N . ALA A 1 323 ? 24.319 -3.916 -17.343 1.00 68.25 323 ALA A N 1
ATOM 2494 C CA . ALA A 1 323 ? 25.251 -5.005 -17.058 1.00 68.25 323 ALA A CA 1
ATOM 2495 C C . ALA A 1 323 ? 24.986 -6.262 -17.907 1.00 68.25 323 ALA A C 1
ATOM 2497 O O . ALA A 1 323 ? 25.941 -6.883 -18.369 1.00 68.25 323 ALA A O 1
ATOM 2498 N N . GLN A 1 324 ? 23.717 -6.613 -18.137 1.00 68.00 324 GLN A N 1
ATOM 2499 C CA . GLN A 1 324 ? 23.343 -7.813 -18.897 1.00 68.00 324 GLN A CA 1
ATOM 2500 C C . GLN A 1 324 ? 23.296 -7.581 -20.408 1.00 68.00 324 GLN A C 1
ATOM 2502 O O . GLN A 1 324 ? 23.642 -8.471 -21.174 1.00 68.00 324 GLN A O 1
ATOM 2507 N N . MET A 1 325 ? 22.950 -6.374 -20.853 1.00 67.00 325 MET A N 1
ATOM 2508 C CA . MET A 1 325 ? 22.899 -6.033 -22.278 1.00 67.00 325 MET A CA 1
ATOM 2509 C C . MET A 1 325 ? 24.271 -5.699 -22.871 1.00 67.00 325 MET A C 1
ATOM 2511 O O . MET A 1 325 ? 24.486 -5.870 -24.071 1.00 67.00 325 MET A O 1
ATOM 2515 N N . LYS A 1 326 ? 25.240 -5.273 -22.044 1.00 55.09 326 LYS A N 1
ATOM 2516 C CA . LYS A 1 326 ? 26.622 -5.004 -22.488 1.00 55.09 326 LYS A CA 1
ATOM 2517 C C . LYS A 1 326 ? 27.329 -6.219 -23.080 1.00 55.09 326 LYS A C 1
ATOM 2519 O O . LYS A 1 326 ? 28.305 -6.041 -23.801 1.00 55.09 326 LYS A O 1
ATOM 2524 N N . THR A 1 327 ? 26.882 -7.433 -22.774 1.00 51.66 327 THR A N 1
ATOM 2525 C CA . THR A 1 327 ? 27.506 -8.655 -23.294 1.00 51.66 327 THR A CA 1
ATOM 2526 C C . THR A 1 327 ? 27.045 -9.004 -24.708 1.00 51.66 327 THR A C 1
ATOM 2528 O O . THR A 1 327 ? 27.690 -9.837 -25.340 1.00 51.66 327 THR A O 1
ATOM 2531 N N . THR A 1 328 ? 25.983 -8.374 -25.230 1.00 53.19 328 THR A N 1
ATOM 2532 C CA . THR A 1 328 ? 25.359 -8.799 -26.494 1.00 53.19 328 THR A CA 1
ATOM 2533 C C . THR A 1 328 ? 25.238 -7.736 -27.593 1.00 53.19 328 THR A C 1
ATOM 2535 O O . THR A 1 328 ? 25.007 -8.138 -28.723 1.00 53.19 328 THR A O 1
ATOM 2538 N N . ASP A 1 329 ? 25.431 -6.428 -27.354 1.00 58.50 329 ASP A N 1
ATOM 2539 C CA . ASP A 1 329 ? 25.257 -5.357 -28.382 1.00 58.50 329 ASP A CA 1
ATOM 2540 C C . ASP A 1 329 ? 23.912 -5.461 -29.151 1.00 58.50 329 ASP A C 1
ATOM 2542 O O . ASP A 1 329 ? 23.784 -5.095 -30.320 1.00 58.50 329 ASP A O 1
ATOM 2546 N N . ARG A 1 330 ? 22.891 -6.038 -28.494 1.00 64.12 330 ARG A N 1
ATOM 2547 C CA . ARG A 1 330 ? 21.635 -6.470 -29.129 1.00 64.12 330 ARG A CA 1
ATOM 2548 C C . ARG A 1 330 ? 20.473 -5.485 -28.987 1.00 64.12 330 ARG A C 1
ATOM 2550 O O . ARG A 1 330 ? 19.472 -5.642 -29.675 1.00 64.12 330 ARG A O 1
ATOM 2557 N N . THR A 1 331 ? 20.595 -4.441 -28.163 1.00 61.31 331 THR A N 1
ATOM 2558 C CA . THR A 1 331 ? 19.546 -3.406 -28.016 1.00 61.31 331 THR A CA 1
ATOM 2559 C C . THR A 1 331 ? 19.247 -2.685 -29.321 1.00 61.31 331 THR A C 1
ATOM 2561 O O . THR A 1 331 ? 18.104 -2.324 -29.576 1.00 61.31 331 THR A O 1
ATOM 2564 N N . ASN A 1 332 ? 20.255 -2.523 -30.180 1.00 68.00 332 ASN A N 1
ATOM 2565 C CA . ASN A 1 332 ? 20.100 -1.855 -31.472 1.00 68.00 332 ASN A CA 1
ATOM 2566 C C . ASN A 1 332 ? 19.158 -2.606 -32.431 1.00 68.00 332 ASN A C 1
ATOM 2568 O O . ASN A 1 332 ? 18.762 -2.035 -33.442 1.00 68.00 332 ASN A O 1
ATOM 2572 N N . TYR A 1 333 ? 18.798 -3.856 -32.118 1.00 75.75 333 TYR A N 1
ATOM 2573 C CA . TYR A 1 333 ? 17.918 -4.691 -32.935 1.00 75.75 333 TYR A CA 1
ATOM 2574 C C . TYR A 1 333 ? 16.510 -4.855 -32.354 1.00 75.75 333 TYR A C 1
ATOM 2576 O O . TYR A 1 333 ? 15.686 -5.516 -32.979 1.00 75.75 333 TYR A O 1
ATOM 2584 N N . LEU A 1 334 ? 16.204 -4.265 -31.189 1.00 85.75 334 LEU A N 1
ATOM 2585 C CA . LEU A 1 334 ? 14.829 -4.276 -30.693 1.00 85.75 334 LEU A CA 1
ATOM 2586 C C . LEU A 1 334 ? 13.935 -3.445 -31.631 1.00 85.75 334 LEU A C 1
ATOM 2588 O O . LEU A 1 334 ? 14.314 -2.310 -31.955 1.00 85.75 334 LEU A O 1
ATOM 2592 N N . PRO A 1 335 ? 12.765 -3.971 -32.051 1.00 89.81 335 PRO A N 1
ATOM 2593 C CA . PRO A 1 335 ? 11.798 -3.221 -32.842 1.00 89.81 335 PRO A CA 1
ATOM 2594 C C . PRO A 1 335 ? 11.481 -1.868 -32.204 1.00 89.81 335 PRO A C 1
ATOM 2596 O O . PRO A 1 335 ? 11.322 -1.762 -30.987 1.00 89.81 335 PRO A O 1
ATOM 2599 N N . ILE A 1 336 ? 11.408 -0.828 -33.032 1.00 92.31 336 ILE A N 1
ATOM 2600 C CA . ILE A 1 336 ? 10.940 0.481 -32.587 1.00 92.31 336 ILE A CA 1
ATOM 2601 C C . ILE A 1 336 ? 9.418 0.419 -32.481 1.00 92.31 336 ILE A C 1
ATOM 2603 O O . ILE A 1 336 ? 8.725 0.278 -33.488 1.00 92.31 336 ILE A O 1
ATOM 2607 N N . GLU A 1 337 ? 8.919 0.521 -31.257 1.00 91.88 337 GLU A N 1
ATOM 2608 C CA . GLU A 1 337 ? 7.499 0.543 -30.934 1.00 91.88 337 GLU A CA 1
ATOM 2609 C C . GLU A 1 337 ? 7.096 1.989 -30.614 1.00 91.88 337 GLU A C 1
ATOM 2611 O O . GLU A 1 337 ? 7.734 2.625 -29.761 1.00 91.88 337 GLU A O 1
ATOM 2616 N N . PRO A 1 338 ? 6.052 2.535 -31.268 1.00 89.06 338 PRO A N 1
ATOM 2617 C CA . PRO A 1 338 ? 5.568 3.861 -30.930 1.00 89.06 338 PRO A CA 1
ATOM 2618 C C . PRO A 1 338 ? 5.111 3.870 -29.471 1.00 89.06 338 PRO A C 1
ATOM 2620 O O . PRO A 1 338 ? 4.455 2.940 -29.000 1.00 89.06 338 PRO A O 1
ATOM 2623 N N . ALA A 1 339 ? 5.459 4.933 -28.749 1.00 86.12 339 ALA A N 1
ATOM 2624 C CA . ALA A 1 339 ? 4.975 5.108 -27.390 1.00 86.12 339 ALA A CA 1
ATOM 2625 C C . ALA A 1 339 ? 3.432 5.122 -27.395 1.00 86.12 339 ALA A C 1
ATOM 2627 O O . ALA A 1 339 ? 2.855 5.821 -28.240 1.00 86.12 339 ALA A O 1
ATOM 2628 N N . PRO A 1 340 ? 2.754 4.393 -26.484 1.00 86.44 340 PRO A N 1
ATOM 2629 C CA . PRO A 1 340 ? 1.320 4.565 -26.290 1.00 86.44 340 PRO A CA 1
ATOM 2630 C C . PRO A 1 340 ? 1.022 6.038 -26.005 1.00 86.44 340 PRO A C 1
ATOM 2632 O O . PRO A 1 340 ? 1.874 6.759 -25.492 1.00 86.44 340 PRO A O 1
ATOM 2635 N N . GLU A 1 341 ? -0.171 6.515 -26.357 1.00 85.38 341 GLU A N 1
ATOM 2636 C CA . GLU A 1 341 ? -0.532 7.903 -26.068 1.00 85.38 341 GLU A CA 1
ATOM 2637 C C . GLU A 1 341 ? -0.359 8.173 -24.570 1.00 85.38 341 GLU A C 1
ATOM 2639 O O . GLU A 1 341 ? -0.750 7.351 -23.734 1.00 85.38 341 GLU A O 1
ATOM 2644 N N . LEU A 1 342 ? 0.267 9.308 -24.236 1.00 78.12 342 LEU A N 1
ATOM 2645 C CA . LEU A 1 342 ? 0.460 9.683 -22.846 1.00 78.12 342 LEU A CA 1
ATOM 2646 C C . LEU A 1 342 ? -0.888 9.622 -22.138 1.00 78.12 342 LEU A C 1
ATOM 2648 O O . LEU A 1 342 ? -1.838 10.258 -22.610 1.00 78.12 342 LEU A O 1
ATOM 2652 N N . PRO A 1 343 ? -0.992 8.900 -21.009 1.00 72.38 343 PRO A N 1
ATOM 2653 C CA . PRO A 1 343 ? -2.192 8.990 -20.211 1.00 72.38 343 PRO A CA 1
ATOM 2654 C C . PRO A 1 343 ? -2.380 10.465 -19.891 1.00 72.38 343 PRO A C 1
ATOM 2656 O O . PRO A 1 343 ? -1.434 11.137 -19.468 1.00 72.38 343 PRO A O 1
ATOM 2659 N N . VAL A 1 344 ? -3.582 10.974 -20.178 1.00 65.62 344 VAL A N 1
ATOM 2660 C CA . VAL A 1 344 ? -3.955 12.357 -19.880 1.00 65.62 344 VAL A CA 1
ATOM 2661 C C . VAL A 1 344 ? -3.461 12.630 -18.464 1.00 65.62 344 VAL A C 1
ATOM 2663 O O . VAL A 1 344 ? -3.872 11.878 -17.574 1.00 65.62 344 VAL A O 1
ATOM 2666 N N . PRO A 1 345 ? -2.552 13.612 -18.255 1.00 54.00 345 PRO A N 1
ATOM 2667 C CA . PRO A 1 345 ? -1.980 13.863 -16.947 1.00 54.00 345 PRO A CA 1
ATOM 2668 C C . PRO A 1 345 ? -3.133 13.916 -15.972 1.00 54.00 345 PRO A C 1
ATOM 2670 O O . PRO A 1 345 ? -4.039 14.736 -16.152 1.00 54.00 345 PRO A O 1
ATOM 2673 N N . LEU A 1 346 ? -3.149 12.986 -15.016 1.00 55.06 346 LEU A N 1
ATOM 2674 C CA . LEU A 1 346 ? -4.142 13.007 -13.962 1.00 55.06 346 LEU A CA 1
ATOM 2675 C C . LEU A 1 346 ? -3.951 14.369 -13.315 1.00 55.06 346 LEU A C 1
ATOM 2677 O O . LEU A 1 346 ? -2.938 14.617 -12.659 1.00 55.06 346 LEU A O 1
ATOM 2681 N N . VAL A 1 347 ? -4.858 15.301 -13.621 1.00 51.12 347 VAL A N 1
ATOM 2682 C CA . VAL A 1 347 ? -4.892 16.605 -12.974 1.00 51.12 347 VAL A CA 1
ATOM 2683 C C . VAL A 1 347 ? -4.832 16.261 -11.498 1.00 51.12 347 VAL A C 1
ATOM 2685 O O . VAL A 1 347 ? -5.671 15.479 -11.055 1.00 51.12 347 VAL A O 1
ATOM 2688 N N . GLN A 1 348 ? -3.801 16.741 -10.791 1.00 64.88 348 GLN A N 1
ATOM 2689 C CA . GLN A 1 348 ? -3.589 16.511 -9.359 1.00 64.88 348 GLN A CA 1
ATOM 2690 C C . GLN A 1 348 ? -4.730 17.165 -8.571 1.00 64.88 348 GLN A C 1
ATOM 2692 O O . GLN A 1 348 ? -4.576 18.197 -7.921 1.00 64.88 348 GLN A O 1
ATOM 2697 N N . GLY A 1 349 ? -5.919 16.607 -8.724 1.00 81.12 349 GLY A N 1
ATOM 2698 C CA . GLY A 1 349 ? -7.109 16.911 -7.979 1.00 81.12 349 GLY A CA 1
ATOM 2699 C C . GLY A 1 349 ? -7.169 15.991 -6.778 1.00 81.12 349 GLY A C 1
ATOM 2700 O O . GLY A 1 349 ? -6.582 14.912 -6.752 1.00 81.12 349 GLY A O 1
ATOM 2701 N N . THR A 1 350 ? -7.900 16.444 -5.776 1.00 88.81 350 THR A N 1
ATOM 2702 C CA . THR A 1 350 ? -8.301 15.612 -4.654 1.00 88.81 350 THR A CA 1
ATOM 2703 C C . THR A 1 350 ? -9.052 14.377 -5.154 1.00 88.81 350 THR A C 1
ATOM 2705 O O . THR A 1 350 ? -10.057 14.500 -5.858 1.00 88.81 350 THR A O 1
ATOM 2708 N N . ILE A 1 351 ? -8.597 13.198 -4.744 1.00 91.06 351 ILE A N 1
ATOM 2709 C CA . ILE A 1 351 ? -9.324 11.941 -4.888 1.00 91.06 351 ILE A CA 1
ATOM 2710 C C . ILE A 1 351 ? -10.421 11.927 -3.821 1.00 91.06 351 ILE A C 1
ATOM 2712 O O . ILE A 1 351 ? -10.139 11.941 -2.618 1.00 91.06 351 ILE A O 1
ATOM 2716 N N . LYS A 1 352 ? -11.685 11.926 -4.260 1.00 92.62 352 LYS A N 1
ATOM 2717 C CA . LYS A 1 352 ? -12.825 11.659 -3.374 1.00 92.62 352 LYS A CA 1
ATOM 2718 C C . LYS A 1 352 ? -12.868 10.152 -3.116 1.00 92.62 352 LYS A C 1
ATOM 2720 O O . LYS A 1 352 ? -13.149 9.389 -4.038 1.00 92.62 352 LYS A O 1
ATOM 2725 N N . THR A 1 353 ? -12.590 9.755 -1.881 1.00 95.12 353 THR A N 1
ATOM 2726 C CA . THR A 1 353 ? -12.739 8.363 -1.433 1.00 95.12 353 THR A CA 1
ATOM 2727 C C . THR A 1 353 ? -14.214 8.052 -1.153 1.00 95.12 353 THR A C 1
ATOM 2729 O O . THR A 1 353 ? -15.072 8.935 -1.255 1.00 95.12 353 THR A O 1
ATOM 2732 N N . GLY A 1 354 ? -14.517 6.823 -0.747 1.00 95.81 354 GLY A N 1
ATOM 2733 C CA . GLY A 1 354 ? -15.848 6.428 -0.286 1.00 95.81 354 GLY A CA 1
ATOM 2734 C C . GLY A 1 354 ? -16.213 6.958 1.106 1.00 95.81 354 GLY A C 1
ATOM 2735 O O . GLY A 1 354 ? -17.304 6.685 1.602 1.00 95.81 354 GLY A O 1
ATOM 2736 N N . ILE A 1 355 ? -15.318 7.710 1.760 1.00 96.06 355 ILE A N 1
ATOM 2737 C CA . ILE A 1 355 ? -15.506 8.236 3.116 1.00 96.06 355 ILE A CA 1
ATOM 2738 C C . ILE A 1 355 ? -15.790 9.740 3.059 1.00 96.06 355 ILE A C 1
ATOM 2740 O O . ILE A 1 355 ? -14.911 10.550 2.768 1.00 96.06 355 ILE A O 1
ATOM 2744 N N . GLU A 1 356 ? -17.021 10.135 3.386 1.00 94.00 356 GLU A N 1
ATOM 2745 C CA . GLU A 1 356 ? -17.444 11.547 3.353 1.00 94.00 356 GLU A CA 1
ATOM 2746 C C . GLU A 1 356 ? -17.205 12.293 4.670 1.00 94.00 356 GLU A C 1
ATOM 2748 O O . GLU A 1 356 ? -16.975 13.502 4.674 1.00 94.00 356 GLU A O 1
ATOM 2753 N N . ASN A 1 357 ? -17.246 11.572 5.791 1.00 95.12 357 ASN A N 1
ATOM 2754 C CA . ASN A 1 357 ? -16.946 12.070 7.129 1.00 95.12 357 ASN A CA 1
ATOM 2755 C C . ASN A 1 357 ? -16.381 10.920 7.964 1.00 95.12 357 ASN A C 1
ATOM 2757 O O . ASN A 1 357 ? -17.141 10.104 8.486 1.00 95.12 357 ASN A O 1
ATOM 2761 N N . ILE A 1 358 ? -15.054 10.862 8.094 1.00 95.81 358 ILE A N 1
ATOM 2762 C CA . ILE A 1 358 ? -14.376 9.765 8.793 1.00 95.81 358 ILE A CA 1
ATOM 2763 C C . ILE A 1 358 ? -14.854 9.576 10.242 1.00 95.81 358 ILE A C 1
ATOM 2765 O O . ILE A 1 358 ? -14.961 8.442 10.682 1.00 95.81 358 ILE A O 1
ATOM 2769 N N . GLN A 1 359 ? -15.230 10.631 10.976 1.00 95.06 359 GLN A N 1
ATOM 2770 C CA . GLN A 1 359 ? -15.729 10.462 12.350 1.00 95.06 359 GLN A CA 1
ATOM 2771 C C . GLN A 1 359 ? -17.056 9.695 12.372 1.00 95.06 359 GLN A C 1
ATOM 2773 O O . GLN A 1 359 ? -17.174 8.679 13.046 1.00 95.06 359 GLN A O 1
ATOM 2778 N N . GLN A 1 360 ? -18.038 10.162 11.595 1.00 95.38 360 GLN A N 1
ATOM 2779 C CA . GLN A 1 360 ? -19.353 9.519 11.515 1.00 95.38 360 GLN A CA 1
ATOM 2780 C C . GLN A 1 360 ? -19.253 8.114 10.911 1.00 95.38 360 GLN A C 1
ATOM 2782 O O . GLN A 1 360 ? -19.978 7.204 11.310 1.00 95.38 360 GLN A O 1
ATOM 2787 N N . PHE A 1 361 ? -18.350 7.934 9.946 1.00 96.94 361 PHE A N 1
ATOM 2788 C CA . PHE A 1 361 ? -18.059 6.632 9.371 1.00 96.94 361 PHE A CA 1
ATOM 2789 C C . PHE A 1 361 ? -17.602 5.652 10.454 1.00 96.94 361 PHE A C 1
ATOM 2791 O O . PHE A 1 361 ? -18.168 4.565 10.552 1.00 96.94 361 PHE A O 1
ATOM 2798 N N . LEU A 1 362 ? -16.642 6.045 11.298 1.00 97.00 362 LEU A N 1
ATOM 2799 C CA . LEU A 1 362 ? -16.108 5.197 12.367 1.00 97.00 362 LEU A CA 1
ATOM 2800 C C . LEU A 1 362 ? -17.107 4.932 13.500 1.00 97.00 362 LEU A C 1
ATOM 2802 O O . LEU A 1 362 ? -16.980 3.907 14.161 1.00 97.00 362 LEU A O 1
ATOM 2806 N N . ASP A 1 363 ? -18.131 5.774 13.674 1.00 97.56 363 ASP A N 1
ATOM 2807 C CA . ASP A 1 363 ? -19.216 5.551 14.643 1.00 97.56 363 ASP A CA 1
ATOM 2808 C C . ASP A 1 363 ? -20.150 4.388 14.275 1.00 97.56 363 ASP A C 1
ATOM 2810 O O . ASP A 1 363 ? -20.925 3.936 15.118 1.00 97.56 363 ASP A O 1
ATOM 2814 N N . THR A 1 364 ? -20.074 3.887 13.040 1.00 98.19 364 THR A N 1
ATOM 2815 C CA . THR A 1 364 ? -20.853 2.732 12.573 1.00 98.19 364 THR A CA 1
ATOM 2816 C C . THR A 1 364 ? -20.092 1.436 12.842 1.00 98.19 364 THR A C 1
ATOM 2818 O O . THR A 1 364 ? -18.909 1.315 12.507 1.00 98.19 364 THR A O 1
ATOM 2821 N N . CYS A 1 365 ? -20.770 0.440 13.407 1.00 98.50 365 CYS A N 1
ATOM 2822 C CA . CYS A 1 365 ? -20.211 -0.887 13.618 1.00 98.50 365 CYS A CA 1
ATOM 2823 C C . CYS A 1 365 ? -19.937 -1.574 12.275 1.00 98.50 365 CYS A C 1
ATOM 2825 O O . CYS A 1 365 ? -20.805 -1.538 11.399 1.00 98.50 365 CYS A O 1
ATOM 2827 N N . PRO A 1 366 ? -18.801 -2.281 12.100 1.00 98.12 366 PRO A N 1
ATOM 2828 C CA . PRO A 1 366 ? -18.491 -2.926 10.828 1.00 98.12 366 PRO A CA 1
ATOM 2829 C C . PRO A 1 366 ? -19.590 -3.876 10.347 1.00 98.12 366 PRO A C 1
ATOM 2831 O O . PRO A 1 366 ? -19.827 -3.952 9.153 1.00 98.12 366 PRO A O 1
ATOM 2834 N N . GLN A 1 367 ? -20.299 -4.555 11.254 1.00 97.81 367 GLN A N 1
ATOM 2835 C CA . GLN A 1 367 ? -21.373 -5.505 10.932 1.00 97.81 367 GLN A CA 1
ATOM 2836 C C . GLN A 1 367 ? -22.621 -4.845 10.335 1.00 97.81 367 GLN A C 1
ATOM 2838 O O . GLN A 1 367 ? -23.399 -5.522 9.664 1.00 97.81 367 GLN A O 1
ATOM 2843 N N . ASN A 1 368 ? -22.822 -3.552 10.592 1.00 98.25 368 ASN A N 1
ATOM 2844 C CA . ASN A 1 368 ? -23.930 -2.776 10.040 1.00 98.25 368 ASN A CA 1
ATOM 2845 C C . ASN A 1 368 ? -23.560 -2.120 8.701 1.00 98.25 368 ASN A C 1
ATOM 2847 O O . ASN A 1 368 ? -24.419 -1.523 8.051 1.00 98.25 368 ASN A O 1
ATOM 2851 N N . ASP A 1 369 ? -22.302 -2.240 8.270 1.00 98.19 369 ASP A N 1
ATOM 2852 C CA . ASP A 1 369 ? -21.862 -1.775 6.965 1.00 98.19 369 ASP A CA 1
ATOM 2853 C C . ASP A 1 369 ? -22.428 -2.675 5.846 1.00 98.19 369 ASP A C 1
ATOM 2855 O O . ASP A 1 369 ? -22.318 -3.905 5.928 1.00 98.19 369 ASP A O 1
ATOM 2859 N N . PRO A 1 370 ? -23.006 -2.112 4.769 1.00 98.25 370 PRO A N 1
ATOM 2860 C CA . PRO A 1 370 ? -23.575 -2.906 3.679 1.00 98.25 370 PRO A CA 1
ATOM 2861 C C . PRO A 1 370 ? -22.544 -3.803 2.973 1.00 98.25 370 PRO A C 1
ATOM 2863 O O . PRO A 1 370 ? -22.926 -4.821 2.392 1.00 98.25 370 PRO A O 1
ATOM 2866 N N . ASN A 1 371 ? -21.253 -3.464 3.043 1.00 98.25 371 ASN A N 1
ATOM 2867 C CA . ASN A 1 371 ? -20.157 -4.224 2.446 1.00 98.25 371 ASN A CA 1
ATOM 2868 C C . ASN A 1 371 ? -19.459 -5.172 3.435 1.00 98.25 371 ASN A C 1
ATOM 2870 O O . ASN A 1 371 ? -18.474 -5.812 3.060 1.00 98.25 371 ASN A O 1
ATOM 2874 N N . TYR A 1 372 ? -19.974 -5.344 4.663 1.00 98.19 372 TYR A N 1
ATOM 2875 C CA . TYR A 1 372 ? -19.373 -6.232 5.670 1.00 98.19 372 TYR A CA 1
ATOM 2876 C C . TYR A 1 372 ? -19.097 -7.641 5.148 1.00 98.19 372 TYR A C 1
ATOM 2878 O O . TYR A 1 372 ? -18.026 -8.199 5.385 1.00 98.19 372 TYR A O 1
ATOM 2886 N N . GLY A 1 373 ? -20.040 -8.217 4.396 1.00 97.88 373 GLY A N 1
ATOM 2887 C CA . GLY A 1 373 ? -19.899 -9.561 3.829 1.00 97.88 373 GLY A CA 1
ATOM 2888 C C . GLY A 1 373 ? -18.760 -9.706 2.812 1.00 97.88 373 GLY A C 1
ATOM 2889 O O . GLY A 1 373 ? -18.306 -10.827 2.586 1.00 97.88 373 GLY A O 1
ATOM 2890 N N . ILE A 1 374 ? -18.294 -8.602 2.219 1.00 97.69 374 ILE A N 1
ATOM 2891 C CA . ILE A 1 374 ? -17.133 -8.582 1.323 1.00 97.69 374 ILE A CA 1
ATOM 2892 C C . ILE A 1 374 ? -15.870 -8.597 2.181 1.00 97.69 374 ILE A C 1
ATOM 2894 O O . ILE A 1 374 ? -15.141 -9.588 2.205 1.00 97.69 374 ILE A O 1
ATOM 2898 N N . PHE A 1 375 ? -15.655 -7.549 2.979 1.00 97.12 375 PHE A N 1
ATOM 2899 C CA . PHE A 1 375 ? -14.359 -7.391 3.627 1.00 97.12 375 PHE A CA 1
ATOM 2900 C C . PHE A 1 375 ? -14.105 -8.353 4.794 1.00 97.12 375 PHE A C 1
ATOM 2902 O O . PHE A 1 375 ? -12.955 -8.700 5.045 1.00 97.12 375 PHE A O 1
ATOM 2909 N N . SER A 1 376 ? -15.147 -8.862 5.462 1.00 96.88 376 SER A N 1
ATOM 2910 C CA . SER A 1 376 ? -14.996 -9.930 6.470 1.00 96.88 376 SER A CA 1
ATOM 2911 C C . SER A 1 376 ? -14.677 -11.305 5.869 1.00 96.88 376 SER A C 1
ATOM 2913 O O . SER A 1 376 ? -14.147 -12.178 6.557 1.00 96.88 376 SER A O 1
ATOM 2915 N N . LYS A 1 377 ? -14.997 -11.516 4.586 1.00 97.44 377 LYS A N 1
ATOM 2916 C CA . LYS A 1 377 ? -14.674 -12.746 3.855 1.00 97.44 377 LYS A CA 1
ATOM 2917 C C . LYS A 1 377 ? -13.246 -12.706 3.316 1.00 97.44 377 LYS A C 1
ATOM 2919 O O . LYS A 1 377 ? -12.543 -13.720 3.381 1.00 97.44 377 LYS A O 1
ATOM 2924 N N . ASP A 1 378 ? -12.852 -11.560 2.775 1.00 97.50 378 ASP A N 1
ATOM 2925 C CA . ASP A 1 378 ? -11.561 -11.381 2.114 1.00 97.50 378 ASP A CA 1
ATOM 2926 C C . ASP A 1 378 ? -10.424 -11.169 3.130 1.00 97.50 378 ASP A C 1
ATOM 2928 O O . ASP A 1 378 ? -9.302 -11.617 2.889 1.00 97.50 378 ASP A O 1
ATOM 2932 N N . PHE A 1 379 ? -10.727 -10.591 4.302 1.00 98.06 379 PHE A N 1
ATOM 2933 C CA . PHE A 1 379 ? -9.767 -10.351 5.380 1.00 98.06 379 PHE A CA 1
ATOM 2934 C C . PHE A 1 379 ? -10.210 -11.004 6.700 1.00 98.06 379 PHE A C 1
ATOM 2936 O O . PHE A 1 379 ? -11.155 -10.570 7.359 1.00 98.06 379 PHE A O 1
ATOM 2943 N N . VAL A 1 380 ? -9.511 -12.065 7.110 1.00 98.12 380 VAL A N 1
ATOM 2944 C CA . VAL A 1 380 ? -9.888 -12.888 8.271 1.00 98.12 380 VAL A CA 1
ATOM 2945 C C . VAL A 1 380 ? -9.182 -12.420 9.545 1.00 98.12 380 VAL A C 1
ATOM 2947 O O . VAL A 1 380 ? -7.956 -12.371 9.588 1.00 98.12 380 VAL A O 1
ATOM 2950 N N . VAL A 1 381 ? -9.937 -12.185 10.620 1.00 98.19 381 VAL A N 1
ATOM 2951 C CA . VAL A 1 381 ? -9.376 -11.901 11.952 1.00 98.19 381 VAL A CA 1
ATOM 2952 C C . VAL A 1 381 ? -9.224 -13.193 12.755 1.00 98.19 381 VAL A C 1
ATOM 2954 O O . VAL A 1 381 ? -10.162 -13.991 12.869 1.00 98.19 381 VAL A O 1
ATOM 2957 N N . ARG A 1 382 ? -8.041 -13.397 13.334 1.00 98.12 382 ARG A N 1
ATOM 2958 C CA . ARG A 1 382 ? -7.732 -14.495 14.254 1.00 98.12 382 ARG A CA 1
ATOM 2959 C C . ARG A 1 382 ? -7.293 -13.971 15.616 1.00 98.12 382 ARG A C 1
ATOM 2961 O O . ARG A 1 382 ? -6.718 -12.891 15.706 1.00 98.12 382 ARG A O 1
ATOM 2968 N N . LEU A 1 383 ? -7.525 -14.780 16.643 1.00 97.31 383 LEU A N 1
ATOM 2969 C CA . LEU A 1 383 ? -6.946 -14.639 17.974 1.00 97.31 383 LEU A CA 1
ATOM 2970 C C . LEU A 1 383 ? -6.225 -15.941 18.321 1.00 97.31 383 LEU A C 1
ATOM 2972 O O . LEU A 1 383 ? -6.851 -17.004 18.328 1.00 97.31 383 LEU A O 1
ATOM 2976 N N . ASP A 1 384 ? -4.915 -15.867 18.546 1.00 96.44 384 ASP A N 1
ATOM 2977 C CA . ASP A 1 384 ? -4.045 -17.012 18.832 1.00 96.44 384 ASP A CA 1
ATOM 2978 C C . ASP A 1 384 ? -4.241 -18.160 17.820 1.00 96.44 384 ASP A C 1
ATOM 2980 O O . ASP A 1 384 ? -4.451 -19.325 18.166 1.00 96.44 384 ASP A O 1
ATOM 2984 N N . GLY A 1 385 ? -4.266 -17.813 16.529 1.00 96.62 385 GLY A N 1
ATOM 2985 C CA . GLY A 1 385 ? -4.480 -18.747 15.421 1.00 96.62 385 GLY A CA 1
ATOM 2986 C C . GLY A 1 385 ? -5.940 -19.168 15.196 1.00 96.62 385 GLY A C 1
ATOM 2987 O O . GLY A 1 385 ? -6.247 -19.743 14.146 1.00 96.62 385 GLY A O 1
ATOM 2988 N N . THR A 1 386 ? -6.868 -18.849 16.102 1.00 97.81 386 THR A N 1
ATOM 2989 C CA . THR A 1 386 ? -8.293 -19.210 15.994 1.00 97.81 386 THR A CA 1
ATOM 2990 C C . THR A 1 386 ? -9.080 -18.139 15.246 1.00 97.81 386 THR A C 1
ATOM 2992 O O . THR A 1 386 ? -9.033 -16.975 15.617 1.00 97.81 386 THR A O 1
ATOM 2995 N N . ILE A 1 387 ? -9.837 -18.517 14.207 1.00 97.75 387 ILE A N 1
ATOM 2996 C CA . ILE A 1 387 ? -10.688 -17.578 13.452 1.00 97.75 387 ILE A CA 1
ATOM 2997 C C . ILE A 1 387 ? -11.816 -17.056 14.345 1.00 97.75 387 ILE A C 1
ATOM 2999 O O . ILE A 1 387 ? -12.576 -17.846 14.911 1.00 97.75 387 ILE A O 1
ATOM 3003 N N . LEU A 1 388 ? -11.963 -15.735 14.412 1.00 97.56 388 LEU A N 1
ATOM 3004 C CA . LEU A 1 388 ? -13.083 -15.088 15.084 1.00 97.56 388 LEU A CA 1
ATOM 3005 C C . LEU A 1 388 ? -14.260 -14.950 14.113 1.00 97.56 388 LEU A C 1
ATOM 3007 O O . LEU A 1 388 ? -14.146 -14.327 13.063 1.00 97.56 388 LEU A O 1
ATOM 3011 N N . THR A 1 389 ? -15.401 -15.542 14.463 1.00 94.75 389 THR A N 1
ATOM 3012 C CA . THR A 1 389 ? -16.630 -15.506 13.644 1.00 94.75 389 THR A CA 1
ATOM 3013 C C . THR A 1 389 ? -17.611 -14.421 14.075 1.00 94.75 389 THR A C 1
ATOM 3015 O O . THR A 1 389 ? -18.513 -14.072 13.318 1.00 94.75 389 THR A O 1
ATOM 3018 N N . ALA A 1 390 ? -17.439 -13.878 15.280 1.00 95.19 390 ALA A N 1
ATOM 3019 C CA . ALA A 1 390 ? -18.223 -12.776 15.811 1.00 95.19 390 ALA A CA 1
ATOM 3020 C C . ALA A 1 390 ? -17.292 -11.798 16.529 1.00 95.19 390 ALA A C 1
ATOM 3022 O O . ALA A 1 390 ? -16.435 -12.206 17.312 1.00 95.19 390 ALA A O 1
ATOM 3023 N N . ILE A 1 391 ? -17.480 -10.511 16.258 1.00 97.12 391 ILE A N 1
ATOM 3024 C CA . ILE A 1 391 ? -16.732 -9.413 16.870 1.00 97.12 391 ILE A CA 1
ATOM 3025 C C . ILE A 1 391 ? -17.783 -8.471 17.466 1.00 97.12 391 ILE A C 1
ATOM 3027 O O . ILE A 1 391 ? -18.505 -7.841 16.697 1.00 97.12 391 ILE A O 1
ATOM 3031 N N . PRO A 1 392 ? -17.964 -8.429 18.796 1.00 97.12 392 PRO A N 1
ATOM 3032 C CA . PRO A 1 392 ? -18.960 -7.562 19.421 1.00 97.12 392 PRO A CA 1
ATOM 3033 C C . PRO A 1 392 ? -18.728 -6.090 19.074 1.00 97.12 392 PRO A C 1
ATOM 3035 O O . PRO A 1 392 ? -17.586 -5.646 18.987 1.00 97.12 392 PRO A O 1
ATOM 3038 N N . CYS A 1 393 ? -19.815 -5.349 18.870 1.00 98.06 393 CYS A N 1
ATOM 3039 C CA . CYS A 1 393 ? -19.789 -3.915 18.611 1.00 98.06 393 CYS A CA 1
ATOM 3040 C C . CYS A 1 393 ? -21.150 -3.300 18.961 1.00 98.06 393 CYS A C 1
ATOM 3042 O O . CYS A 1 393 ? -22.188 -3.923 18.717 1.00 98.06 393 CYS A O 1
ATOM 3044 N N . SER A 1 394 ? -21.147 -2.086 19.509 1.00 97.81 394 SER A N 1
ATOM 3045 C CA . SER A 1 394 ? -22.349 -1.280 19.731 1.00 97.81 394 SER A CA 1
ATOM 3046 C C . SER A 1 394 ? -22.160 0.125 19.171 1.00 97.81 394 SER A C 1
ATOM 3048 O O . SER A 1 394 ? -21.082 0.698 19.288 1.00 97.81 394 SER A O 1
ATOM 3050 N N . GLU A 1 395 ? -23.217 0.684 18.588 1.00 97.44 395 GLU A N 1
ATOM 3051 C CA . GLU A 1 395 ? -23.196 2.034 18.026 1.00 97.44 395 GLU A CA 1
ATOM 3052 C C . GLU A 1 395 ? -23.749 3.079 19.013 1.00 97.44 395 GLU A C 1
ATOM 3054 O O . GLU A 1 395 ? -24.696 2.771 19.746 1.00 97.44 395 GLU A O 1
ATOM 3059 N N . PRO A 1 396 ? -23.235 4.323 18.979 1.00 97.38 396 PRO A N 1
ATOM 3060 C CA . PRO A 1 396 ? -22.083 4.744 18.182 1.00 97.38 396 PRO A CA 1
ATOM 3061 C C . PRO A 1 396 ? -20.770 4.221 18.783 1.00 97.38 396 PRO A C 1
ATOM 3063 O O . PRO A 1 396 ? -20.591 4.201 19.999 1.00 97.38 396 PRO A O 1
ATOM 3066 N N . VAL A 1 397 ? -19.837 3.808 17.923 1.00 97.00 397 VAL A N 1
ATOM 3067 C CA . VAL A 1 397 ? -18.563 3.201 18.355 1.00 97.00 397 VAL A CA 1
ATOM 3068 C C . VAL A 1 397 ? -17.741 4.150 19.235 1.00 97.00 397 VAL A C 1
ATOM 3070 O O . VAL A 1 397 ? -17.093 3.700 20.177 1.00 97.00 397 VAL A O 1
ATOM 3073 N N . SER A 1 398 ? -17.803 5.463 18.995 1.00 95.06 398 SER A N 1
ATOM 3074 C CA . SER A 1 398 ? -17.142 6.465 19.845 1.00 95.06 398 SER A CA 1
ATOM 3075 C C . SER A 1 398 ? -17.671 6.548 21.281 1.00 95.06 398 SER A C 1
ATOM 3077 O O . SER A 1 398 ? -16.983 7.104 22.137 1.00 95.06 398 SER A O 1
ATOM 3079 N N . GLU A 1 399 ? -18.856 6.000 21.570 1.00 95.75 399 GLU A N 1
ATOM 3080 C CA . GLU A 1 399 ? -19.437 5.949 22.920 1.00 95.75 399 GLU A CA 1
ATOM 3081 C C . GLU A 1 399 ? -19.252 4.580 23.599 1.00 95.75 399 GLU A C 1
ATOM 3083 O O . GLU A 1 399 ? -19.694 4.395 24.736 1.00 95.75 399 GLU A O 1
ATOM 3088 N N . MET A 1 400 ? -18.589 3.622 22.939 1.00 95.19 400 MET A N 1
ATOM 3089 C CA . MET A 1 400 ? -18.304 2.314 23.531 1.00 95.19 400 MET A CA 1
ATOM 3090 C C . MET A 1 400 ? -17.397 2.441 24.766 1.00 95.19 400 MET A C 1
ATOM 3092 O O . MET A 1 400 ? -16.419 3.197 24.743 1.00 95.19 400 MET A O 1
ATOM 3096 N N . PRO A 1 401 ? -17.654 1.665 25.837 1.00 93.75 401 PRO A N 1
ATOM 3097 C CA . PRO A 1 401 ? -16.695 1.503 26.921 1.00 93.75 401 PRO A CA 1
ATOM 3098 C C . PRO A 1 401 ? -15.337 1.022 26.392 1.00 93.75 401 PRO A C 1
ATOM 3100 O O . PRO A 1 401 ? -15.264 0.174 25.501 1.00 93.75 401 PRO A O 1
ATOM 3103 N N . ALA A 1 402 ? -14.245 1.551 26.948 1.00 88.69 402 ALA A N 1
ATOM 3104 C CA . ALA A 1 402 ? -12.893 1.250 26.473 1.00 88.69 402 ALA A CA 1
ATOM 3105 C C . ALA A 1 402 ? -12.523 -0.245 26.581 1.00 88.69 402 ALA A C 1
ATOM 3107 O O . ALA A 1 402 ? -11.705 -0.729 25.808 1.00 88.69 402 ALA A O 1
ATOM 3108 N N . ASP A 1 403 ? -13.121 -0.980 27.520 1.00 89.38 403 ASP A N 1
ATOM 3109 C CA . ASP A 1 403 ? -12.957 -2.429 27.687 1.00 89.38 403 ASP A CA 1
ATOM 3110 C C . ASP A 1 403 ? -13.812 -3.264 26.716 1.00 89.38 403 ASP A C 1
ATOM 3112 O O . ASP A 1 403 ? -13.522 -4.442 26.501 1.00 89.38 403 ASP A O 1
ATOM 3116 N N . GLU A 1 404 ? -14.826 -2.664 26.089 1.00 93.50 404 GLU A N 1
ATOM 3117 C CA . GLU A 1 404 ? -15.641 -3.296 25.045 1.00 93.50 404 GLU A CA 1
ATOM 3118 C C . GLU A 1 404 ? -15.085 -3.050 23.632 1.00 93.50 404 GLU A C 1
ATOM 3120 O O . GLU A 1 404 ? -15.331 -3.843 22.717 1.00 93.50 404 GLU A O 1
ATOM 3125 N N . TYR A 1 405 ? -14.305 -1.984 23.429 1.00 93.88 405 TYR A N 1
ATOM 3126 C CA . TYR A 1 405 ? -13.650 -1.706 22.152 1.00 93.88 405 TYR A CA 1
ATOM 3127 C C . TYR A 1 405 ? -12.377 -2.549 21.996 1.00 93.88 405 TYR A C 1
ATOM 3129 O O . TYR A 1 405 ? -11.274 -2.153 22.348 1.00 93.88 405 TYR A O 1
ATOM 3137 N N . THR A 1 406 ? -12.540 -3.771 21.496 1.00 94.56 406 THR A N 1
ATOM 3138 C CA . THR A 1 406 ? -11.455 -4.764 21.425 1.00 94.56 406 THR A CA 1
ATOM 3139 C C . THR A 1 406 ? -10.546 -4.603 20.194 1.00 94.56 406 THR A C 1
ATOM 3141 O O . THR A 1 406 ? -10.952 -4.059 19.167 1.00 94.56 406 THR A O 1
ATOM 3144 N N . TRP A 1 407 ? -9.330 -5.161 20.237 1.00 94.06 407 TRP A N 1
ATOM 3145 C CA . TRP A 1 407 ? -8.415 -5.217 19.082 1.00 94.06 407 TRP A CA 1
ATOM 3146 C C . TRP A 1 407 ? -8.997 -5.889 17.822 1.00 94.06 407 TRP A C 1
ATOM 3148 O O . TRP A 1 407 ? -8.768 -5.371 16.725 1.00 94.06 407 TRP A O 1
ATOM 3158 N N . PRO A 1 408 ? -9.787 -6.982 17.918 1.00 96.62 408 PRO A N 1
ATOM 3159 C CA . PRO A 1 408 ? -10.546 -7.495 16.780 1.00 96.62 408 PRO A CA 1
ATOM 3160 C C . PRO A 1 408 ? -11.469 -6.453 16.138 1.00 96.62 408 PRO A C 1
ATOM 3162 O O . PRO A 1 408 ? -11.506 -6.346 14.912 1.00 96.62 408 PRO A O 1
ATOM 3165 N N . LEU A 1 409 ? -12.192 -5.664 16.942 1.00 97.06 409 LEU A N 1
ATOM 3166 C CA . LEU A 1 409 ? -13.067 -4.604 16.432 1.00 97.06 409 LEU A CA 1
ATOM 3167 C C . LEU A 1 409 ? -12.259 -3.476 15.786 1.00 97.06 409 LEU A C 1
ATOM 3169 O O . LEU A 1 409 ? -12.583 -3.060 14.675 1.00 97.06 409 LEU A O 1
ATOM 3173 N N . HIS A 1 410 ? -11.179 -3.043 16.436 1.00 96.38 410 HIS A N 1
ATOM 3174 C CA . HIS A 1 410 ? -10.265 -2.035 15.901 1.00 96.38 410 HIS A CA 1
ATOM 3175 C C . HIS A 1 410 ? -9.692 -2.457 14.536 1.00 96.38 410 HIS A C 1
ATOM 3177 O O . HIS A 1 410 ? -9.762 -1.703 13.568 1.00 96.38 410 HIS A O 1
ATOM 3183 N N . SER A 1 411 ? -9.232 -3.707 14.422 1.00 96.38 411 SER A N 1
ATOM 3184 C CA . SER A 1 411 ? -8.729 -4.284 13.166 1.00 96.38 411 SER A CA 1
ATOM 3185 C C . SER A 1 411 ? -9.793 -4.283 12.066 1.00 96.38 411 SER A C 1
ATOM 3187 O O . SER A 1 411 ? -9.503 -3.948 10.919 1.00 96.38 411 SER A O 1
ATOM 3189 N N . MET A 1 412 ? -11.047 -4.604 12.400 1.00 97.75 412 MET A N 1
ATOM 3190 C CA . MET A 1 412 ? -12.138 -4.546 11.424 1.00 97.75 412 MET A CA 1
ATOM 3191 C C . MET A 1 412 ? -12.481 -3.119 10.994 1.00 97.75 412 MET A C 1
ATOM 3193 O O . MET A 1 412 ? -12.810 -2.921 9.825 1.00 97.75 412 MET A O 1
ATOM 3197 N N . GLN A 1 413 ? -12.388 -2.129 11.887 1.00 97.94 413 GLN A N 1
ATOM 3198 C CA . GLN A 1 413 ? -12.547 -0.722 11.506 1.00 97.94 413 GLN A CA 1
ATOM 3199 C C . GLN A 1 413 ? -11.415 -0.250 10.585 1.00 97.94 413 GLN A C 1
ATOM 3201 O O . GLN A 1 413 ? -11.688 0.468 9.623 1.00 97.94 413 GLN A O 1
ATOM 3206 N N . ILE A 1 414 ? -10.172 -0.696 10.805 1.00 98.06 414 ILE A N 1
ATOM 3207 C CA . ILE A 1 414 ? -9.042 -0.427 9.898 1.00 98.06 414 ILE A CA 1
ATOM 3208 C C . ILE A 1 414 ? -9.324 -0.997 8.504 1.00 98.06 414 ILE A C 1
ATOM 3210 O O . ILE A 1 414 ? -9.298 -0.260 7.522 1.00 98.06 414 ILE A O 1
ATOM 3214 N N . VAL A 1 415 ? -9.660 -2.287 8.405 1.00 98.31 415 VAL A N 1
ATOM 3215 C CA . VAL A 1 415 ? -9.926 -2.953 7.115 1.00 98.31 415 VAL A CA 1
ATOM 3216 C C . VAL A 1 415 ? -11.094 -2.295 6.383 1.00 98.31 415 VAL A C 1
ATOM 3218 O O . VAL A 1 415 ? -11.016 -2.042 5.180 1.00 98.31 415 VAL A O 1
ATOM 3221 N N . ARG A 1 416 ? -12.165 -1.971 7.111 1.00 98.38 416 ARG A N 1
ATOM 3222 C CA . ARG A 1 416 ? -13.314 -1.241 6.573 1.00 98.38 416 ARG A CA 1
ATOM 3223 C C . ARG A 1 416 ? -12.912 0.151 6.075 1.00 98.38 416 ARG A C 1
ATOM 3225 O O . ARG A 1 416 ? -13.352 0.566 5.006 1.00 98.38 416 ARG A O 1
ATOM 3232 N N . THR A 1 417 ? -12.048 0.853 6.805 1.00 98.38 417 THR A N 1
ATOM 3233 C CA . THR A 1 417 ? -11.500 2.148 6.374 1.00 98.38 417 THR A CA 1
ATOM 3234 C C . THR A 1 417 ? -10.673 1.992 5.100 1.00 98.38 417 THR A C 1
ATOM 3236 O O . THR A 1 417 ? -10.879 2.765 4.172 1.00 98.38 417 THR A O 1
ATOM 3239 N N . ILE A 1 418 ? -9.815 0.969 4.993 1.00 98.31 418 ILE A N 1
ATOM 3240 C CA . ILE A 1 418 ? -9.043 0.676 3.770 1.00 98.31 418 ILE A CA 1
ATOM 3241 C C . ILE A 1 418 ? -9.974 0.406 2.585 1.00 98.31 418 ILE A C 1
ATOM 3243 O O . ILE A 1 418 ? -9.733 0.932 1.500 1.00 98.31 418 ILE A O 1
ATOM 3247 N N . TYR A 1 419 ? -11.048 -0.366 2.785 1.00 98.44 419 TYR A N 1
ATOM 3248 C CA . TYR A 1 419 ? -12.030 -0.669 1.741 1.00 98.44 419 TYR A CA 1
ATOM 3249 C C . TYR A 1 419 ? -12.622 0.606 1.123 1.00 98.44 419 TYR A C 1
ATOM 3251 O O . TYR A 1 419 ? -12.558 0.790 -0.090 1.00 98.44 419 TYR A O 1
ATOM 3259 N N . TYR A 1 420 ? -13.127 1.528 1.946 1.00 98.19 420 TYR A N 1
ATOM 3260 C CA . TYR A 1 420 ? -13.732 2.770 1.447 1.00 98.19 420 TYR A CA 1
ATOM 3261 C C . TYR A 1 420 ? -12.704 3.825 1.025 1.00 98.19 420 TYR A C 1
ATOM 3263 O O . TYR A 1 420 ? -12.953 4.595 0.097 1.00 98.19 420 TYR A O 1
ATOM 3271 N N . LEU A 1 421 ? -11.523 3.842 1.647 1.00 96.88 421 LEU A N 1
ATOM 3272 C CA . LEU A 1 421 ? -10.380 4.627 1.181 1.00 96.88 421 LEU A CA 1
ATOM 3273 C C . LEU A 1 421 ? -9.970 4.209 -0.236 1.00 96.88 421 LEU A C 1
ATOM 3275 O O . LEU A 1 421 ? -9.515 5.050 -1.002 1.00 96.88 421 LEU A O 1
ATOM 3279 N N . SER A 1 422 ? -10.162 2.936 -0.588 1.00 95.50 422 SER A N 1
ATOM 3280 C CA . SER A 1 422 ? -9.824 2.370 -1.892 1.00 95.50 422 SER A CA 1
ATOM 3281 C C . SER A 1 422 ? -10.687 2.887 -3.046 1.00 95.50 422 SER A C 1
ATOM 3283 O O . SER A 1 422 ? -10.236 2.886 -4.198 1.00 95.50 422 SER A O 1
ATOM 3285 N N . GLU A 1 423 ? -11.912 3.344 -2.775 1.00 93.50 423 GLU A N 1
ATOM 3286 C CA . GLU A 1 423 ? -12.802 3.847 -3.822 1.00 93.50 423 GLU A CA 1
ATOM 3287 C C . GLU A 1 423 ? -12.151 5.022 -4.569 1.00 93.50 423 GLU A C 1
ATOM 3289 O O . GLU A 1 423 ? -11.699 5.996 -3.970 1.00 93.50 423 GLU A O 1
ATOM 3294 N N . ASN A 1 424 ? -12.099 4.922 -5.900 1.00 90.56 424 ASN A N 1
ATOM 3295 C CA . ASN A 1 424 ? -11.446 5.881 -6.802 1.00 90.56 424 ASN A CA 1
ATOM 3296 C C . ASN A 1 424 ? -9.914 6.010 -6.660 1.00 90.56 424 ASN A C 1
ATOM 3298 O O . ASN A 1 424 ? -9.337 6.929 -7.236 1.00 90.56 424 ASN A O 1
ATOM 3302 N N . THR A 1 425 ? -9.231 5.097 -5.959 1.00 87.56 425 THR A N 1
ATOM 3303 C CA . THR A 1 425 ? -7.750 5.092 -5.874 1.00 87.56 425 THR A CA 1
ATOM 3304 C C . THR A 1 425 ? -7.063 4.245 -6.946 1.00 87.56 425 THR A C 1
ATOM 3306 O O . THR A 1 425 ? -5.844 4.326 -7.103 1.00 87.56 425 THR A O 1
ATOM 3309 N N . GLN A 1 426 ? -7.817 3.449 -7.712 1.00 86.38 426 GLN A N 1
ATOM 3310 C CA . GLN A 1 426 ? -7.259 2.581 -8.749 1.00 86.38 426 GLN A CA 1
ATOM 3311 C C . GLN A 1 426 ? -6.468 3.395 -9.787 1.00 86.38 426 GLN A C 1
ATOM 3313 O O . GLN A 1 426 ? -6.988 4.339 -10.377 1.00 86.38 426 GLN A O 1
ATOM 3318 N N . GLY A 1 427 ? -5.202 3.024 -9.999 1.00 81.12 427 GLY A N 1
ATOM 3319 C CA . GLY A 1 427 ? -4.289 3.730 -10.907 1.00 81.12 427 GLY A CA 1
ATOM 3320 C C . GLY A 1 427 ? -3.674 5.021 -10.349 1.00 81.12 427 GLY A C 1
ATOM 3321 O O . GLY A 1 427 ? -2.878 5.650 -11.043 1.00 81.12 427 GLY A O 1
ATOM 3322 N N . TYR A 1 428 ? -4.001 5.407 -9.111 1.00 86.00 428 TYR A N 1
ATOM 3323 C CA . TYR A 1 428 ? -3.405 6.562 -8.427 1.00 86.00 428 TYR A CA 1
ATOM 3324 C C . TYR A 1 428 ? -2.336 6.175 -7.399 1.00 86.00 428 TYR A C 1
ATOM 3326 O O . TYR A 1 428 ? -1.553 7.034 -6.988 1.00 86.00 428 TYR A O 1
ATOM 3334 N N . LEU A 1 429 ? -2.295 4.906 -6.979 1.00 89.31 429 LEU A N 1
ATOM 3335 C CA . LEU A 1 429 ? -1.239 4.390 -6.112 1.00 89.31 429 LEU A CA 1
ATOM 3336 C C . LEU A 1 429 ? 0.044 4.215 -6.931 1.00 89.31 429 LEU A C 1
ATOM 3338 O O . LEU A 1 429 ? 0.037 3.500 -7.931 1.00 89.31 429 LEU A O 1
ATOM 3342 N N . PRO A 1 430 ? 1.170 4.824 -6.537 1.00 85.06 430 PRO A N 1
ATOM 3343 C CA . PRO A 1 430 ? 2.342 4.848 -7.402 1.00 85.06 430 PRO A CA 1
ATOM 3344 C C . PRO A 1 430 ? 3.104 3.514 -7.473 1.00 85.06 430 PRO A C 1
ATOM 3346 O O . PRO A 1 430 ? 4.015 3.398 -8.285 1.00 85.06 430 PRO A O 1
ATOM 3349 N N . TRP A 1 431 ? 2.740 2.508 -6.666 1.00 87.56 431 TRP A N 1
ATOM 3350 C CA . TRP A 1 431 ? 3.369 1.177 -6.663 1.00 87.56 431 TRP A CA 1
ATOM 3351 C C . TRP A 1 431 ? 2.509 0.054 -7.252 1.00 87.56 431 TRP A C 1
ATOM 3353 O O . TRP A 1 431 ? 3.009 -1.059 -7.417 1.00 87.56 431 TRP A O 1
ATOM 3363 N N . THR A 1 432 ? 1.229 0.302 -7.540 1.00 87.44 432 THR A N 1
ATOM 3364 C CA . THR A 1 432 ? 0.290 -0.731 -7.998 1.00 87.44 432 THR A CA 1
ATOM 3365 C C . THR A 1 432 ? -0.814 -0.132 -8.860 1.00 87.44 432 THR A C 1
ATOM 3367 O O . THR A 1 432 ? -1.334 0.942 -8.573 1.00 87.44 432 THR A O 1
ATOM 3370 N N . SER A 1 433 ? -1.223 -0.854 -9.904 1.00 83.62 433 SER A N 1
ATOM 3371 C CA . SER A 1 433 ? -2.405 -0.500 -10.698 1.00 83.62 433 SER A CA 1
ATOM 3372 C C . SER A 1 433 ? -3.728 -0.920 -10.046 1.00 83.62 433 SER A C 1
ATOM 3374 O O . SER A 1 433 ? -4.793 -0.562 -10.548 1.00 83.62 433 SER A O 1
ATOM 3376 N N . SER A 1 434 ? -3.678 -1.719 -8.977 1.00 89.06 434 SER A N 1
ATOM 3377 C CA . SER A 1 434 ? -4.868 -2.160 -8.240 1.00 89.06 434 SER A CA 1
ATOM 3378 C C . SER A 1 434 ? -5.417 -1.032 -7.364 1.00 89.06 434 SER A C 1
ATOM 3380 O O . SER A 1 434 ? -4.737 -0.036 -7.111 1.00 89.06 434 SER A O 1
ATOM 3382 N N . SER A 1 435 ? -6.651 -1.184 -6.890 1.00 93.94 435 SER A N 1
ATOM 3383 C CA . SER A 1 435 ? -7.150 -0.351 -5.795 1.00 93.94 435 SER A CA 1
ATOM 3384 C C . SER A 1 435 ? -6.379 -0.670 -4.496 1.00 93.94 435 SER A C 1
ATOM 3386 O O . SER A 1 435 ? -5.756 -1.733 -4.396 1.00 93.94 435 SER A O 1
ATOM 3388 N N . LEU A 1 436 ? -6.381 0.231 -3.506 1.00 96.06 436 LEU A N 1
ATOM 3389 C CA . LEU A 1 436 ? -5.666 0.015 -2.236 1.00 96.06 436 LEU A CA 1
ATOM 3390 C C . LEU A 1 436 ? -6.106 -1.272 -1.528 1.00 96.06 436 LEU A C 1
ATOM 3392 O O . LEU A 1 436 ? -5.272 -2.042 -1.058 1.00 96.06 436 LEU A O 1
ATOM 3396 N N . TYR A 1 437 ? -7.415 -1.508 -1.483 1.00 98.00 437 TYR A N 1
ATOM 3397 C CA . TYR A 1 437 ? -8.009 -2.684 -0.863 1.00 98.00 437 TYR A CA 1
ATOM 3398 C C . TYR A 1 437 ? -7.665 -3.968 -1.617 1.00 98.00 437 TYR A C 1
ATOM 3400 O O . TYR A 1 437 ? -7.218 -4.928 -0.994 1.00 98.00 437 TYR A O 1
ATOM 3408 N N . ASP A 1 438 ? -7.798 -3.973 -2.948 1.00 96.69 438 ASP A N 1
ATOM 3409 C CA . ASP A 1 438 ? -7.464 -5.148 -3.763 1.00 96.69 438 ASP A CA 1
ATOM 3410 C C . ASP A 1 438 ? -5.979 -5.503 -3.639 1.00 96.69 438 ASP A C 1
ATOM 3412 O O . ASP A 1 438 ? -5.621 -6.676 -3.521 1.00 96.69 438 ASP A O 1
ATOM 3416 N N . TRP A 1 439 ? -5.108 -4.487 -3.619 1.00 96.00 439 TRP A N 1
ATOM 3417 C CA . TRP A 1 439 ? -3.681 -4.680 -3.379 1.00 96.00 439 TRP A CA 1
ATOM 3418 C C . TRP A 1 439 ? -3.413 -5.243 -1.980 1.00 96.00 439 TRP A C 1
ATOM 3420 O O . TRP A 1 439 ? -2.619 -6.174 -1.855 1.00 96.00 439 TRP A O 1
ATOM 3430 N N . LEU A 1 440 ? -4.085 -4.738 -0.940 1.00 97.25 440 LEU A N 1
ATOM 3431 C CA . LEU A 1 440 ? -3.950 -5.276 0.414 1.00 97.25 440 LEU A CA 1
ATOM 3432 C C . LEU A 1 440 ? -4.315 -6.765 0.450 1.00 97.25 440 LEU A C 1
ATOM 3434 O O . LEU A 1 440 ? -3.487 -7.576 0.857 1.00 97.25 440 LEU A O 1
ATOM 3438 N N . VAL A 1 441 ? -5.519 -7.141 0.003 1.00 97.25 441 VAL A N 1
ATOM 3439 C CA . VAL A 1 441 ? -6.010 -8.529 0.139 1.00 97.25 441 VAL A CA 1
ATOM 3440 C C . VAL A 1 441 ? -5.299 -9.517 -0.789 1.00 97.25 441 VAL A C 1
ATOM 3442 O O . VAL A 1 441 ? -5.229 -10.714 -0.493 1.00 97.25 441 VAL A O 1
ATOM 3445 N N . ALA A 1 442 ? -4.717 -9.035 -1.891 1.00 95.94 442 ALA A N 1
ATOM 3446 C CA . ALA A 1 442 ? -3.845 -9.844 -2.738 1.00 95.94 442 ALA A CA 1
ATOM 3447 C C . ALA A 1 442 ? -2.550 -10.256 -2.017 1.00 95.94 442 ALA A C 1
ATOM 3449 O O . ALA A 1 442 ? -2.032 -11.344 -2.274 1.00 95.94 442 ALA A O 1
ATOM 3450 N N . ASN A 1 443 ? -2.055 -9.418 -1.103 1.00 96.00 443 ASN A N 1
ATOM 3451 C CA . ASN A 1 443 ? -0.792 -9.630 -0.399 1.00 96.00 443 ASN A CA 1
ATOM 3452 C C . ASN A 1 443 ? -0.988 -10.228 1.002 1.00 96.00 443 ASN A C 1
ATOM 3454 O O . ASN A 1 443 ? -0.217 -11.094 1.416 1.00 96.00 443 ASN A O 1
ATOM 3458 N N . VAL A 1 444 ? -2.048 -9.831 1.712 1.00 97.25 444 VAL A N 1
ATOM 3459 C CA . VAL A 1 444 ? -2.360 -10.300 3.065 1.00 97.25 444 VAL A CA 1
ATOM 3460 C C . VAL A 1 444 ? -3.859 -10.546 3.232 1.00 97.25 444 VAL A C 1
ATOM 3462 O O . VAL A 1 444 ? -4.672 -9.645 3.065 1.00 97.25 444 VAL A O 1
ATOM 3465 N N . GLN A 1 445 ? -4.237 -11.769 3.615 1.00 97.81 445 GLN A N 1
ATOM 3466 C CA . GLN A 1 445 ? -5.640 -12.206 3.697 1.00 97.81 445 GLN A CA 1
ATOM 3467 C C . GLN A 1 445 ? -6.204 -12.205 5.128 1.00 97.81 445 GLN A C 1
ATOM 3469 O O . GLN A 1 445 ? -7.234 -12.834 5.403 1.00 97.81 445 GLN A O 1
ATOM 3474 N N . GLY A 1 446 ? -5.530 -11.547 6.070 1.00 97.81 446 GLY A N 1
ATOM 3475 C CA . GLY A 1 446 ? -6.018 -11.439 7.436 1.00 97.81 446 GLY A CA 1
ATOM 3476 C C . GLY A 1 446 ? -5.014 -10.898 8.443 1.00 97.81 446 GLY A C 1
ATOM 3477 O O . GLY A 1 446 ? -3.875 -10.577 8.117 1.00 97.81 446 GLY A O 1
ATOM 3478 N N . ILE A 1 447 ? -5.449 -10.863 9.699 1.00 97.94 447 ILE A N 1
ATOM 3479 C CA . ILE A 1 447 ? -4.619 -10.543 10.861 1.00 97.94 447 ILE A CA 1
ATOM 3480 C C . ILE A 1 447 ? -4.756 -11.634 11.922 1.00 97.94 447 ILE A C 1
ATOM 3482 O O . ILE A 1 447 ? -5.841 -12.175 12.141 1.00 97.94 447 ILE A O 1
ATOM 3486 N N . ASN A 1 448 ? -3.654 -11.962 12.579 1.00 97.56 448 ASN A N 1
ATOM 3487 C CA . ASN A 1 448 ? -3.570 -12.843 13.724 1.00 97.56 448 ASN A CA 1
ATOM 3488 C C . ASN A 1 448 ? -3.135 -12.044 14.950 1.00 97.56 448 ASN A C 1
ATOM 3490 O O . ASN A 1 448 ? -1.981 -11.647 15.081 1.00 97.56 448 ASN A O 1
ATOM 3494 N N . LEU A 1 449 ? -4.078 -11.819 15.853 1.00 96.00 449 LEU A N 1
ATOM 3495 C CA . LEU A 1 449 ? -3.827 -11.162 17.124 1.00 96.00 449 LEU A CA 1
ATOM 3496 C C . LEU A 1 449 ? -3.295 -12.203 18.113 1.00 96.00 449 LEU A C 1
ATOM 3498 O O . LEU A 1 449 ? -3.905 -13.264 18.248 1.00 96.00 449 LEU A O 1
ATOM 3502 N N . GLN A 1 450 ? -2.182 -11.934 18.796 1.00 94.50 450 GLN A N 1
ATOM 3503 C CA . GLN A 1 450 ? -1.608 -12.870 19.773 1.00 94.50 450 GLN A CA 1
ATOM 3504 C C . GLN A 1 450 ? -1.681 -12.317 21.194 1.00 94.50 450 GLN A C 1
ATOM 3506 O O . GLN A 1 450 ? -1.226 -11.205 21.460 1.00 94.50 450 GLN A O 1
ATOM 3511 N N . THR A 1 451 ? -2.218 -13.101 22.126 1.00 92.69 451 THR A N 1
ATOM 3512 C CA . THR A 1 451 ? -2.282 -12.727 23.552 1.00 92.69 451 THR A CA 1
ATOM 3513 C C . THR A 1 451 ? -0.933 -12.836 24.252 1.00 92.69 451 THR A C 1
ATOM 3515 O O . THR A 1 451 ? -0.694 -12.140 25.231 1.00 92.69 451 THR A O 1
ATOM 3518 N N . ASN A 1 452 ? -0.040 -13.686 23.744 1.00 88.69 452 ASN A N 1
ATOM 3519 C CA . ASN A 1 452 ? 1.331 -13.831 24.225 1.00 88.69 452 ASN A CA 1
ATOM 3520 C C . ASN A 1 452 ? 2.313 -13.380 23.140 1.00 88.69 452 ASN A C 1
ATOM 3522 O O . ASN A 1 452 ? 3.053 -14.185 22.570 1.00 88.69 452 ASN A O 1
ATOM 3526 N N . PHE A 1 453 ? 2.249 -12.095 22.803 1.00 85.56 453 PHE A N 1
ATOM 3527 C CA . PHE A 1 453 ? 3.119 -11.501 21.801 1.00 85.56 453 PHE A CA 1
ATOM 3528 C C . PHE A 1 453 ? 4.502 -11.262 22.428 1.00 85.56 453 PHE A C 1
ATOM 3530 O O . PHE A 1 453 ? 4.675 -10.396 23.276 1.00 85.56 453 PHE A O 1
ATOM 3537 N N . LEU A 1 454 ? 5.484 -12.092 22.067 1.00 77.88 454 LEU A N 1
ATOM 3538 C CA . LEU A 1 454 ? 6.805 -12.135 22.718 1.00 77.88 454 LEU A CA 1
ATOM 3539 C C . LEU A 1 454 ? 7.790 -11.058 22.236 1.00 77.88 454 LEU A C 1
ATOM 3541 O O . LEU A 1 454 ? 8.960 -11.088 22.619 1.00 77.88 454 LEU A O 1
ATOM 3545 N N . TYR A 1 455 ? 7.354 -10.156 21.364 1.00 66.81 455 TYR A N 1
ATOM 3546 C CA . TYR A 1 455 ? 8.224 -9.181 20.727 1.00 66.81 455 TYR A CA 1
ATOM 3547 C C . TYR A 1 455 ? 7.872 -7.761 21.156 1.00 66.81 455 TYR A C 1
ATOM 3549 O O . TYR A 1 455 ? 6.702 -7.406 21.196 1.00 66.81 455 TYR A O 1
ATOM 3557 N N . ASP A 1 456 ? 8.891 -6.920 21.334 1.00 69.06 456 ASP A N 1
ATOM 3558 C CA . ASP A 1 456 ? 8.745 -5.468 21.534 1.00 69.06 456 ASP A CA 1
ATOM 3559 C C . ASP A 1 456 ? 8.284 -4.730 20.246 1.00 69.06 456 ASP A C 1
ATOM 3561 O O . ASP A 1 456 ? 8.457 -3.520 20.116 1.00 69.06 456 ASP A O 1
ATOM 3565 N N . TYR A 1 457 ? 7.762 -5.453 19.247 1.00 66.31 457 TYR A N 1
ATOM 3566 C CA . TYR A 1 457 ? 7.294 -4.896 17.976 1.00 66.31 457 TYR A CA 1
ATOM 3567 C C . TYR A 1 457 ? 5.788 -4.624 18.024 1.00 66.31 457 TYR A C 1
ATOM 3569 O O . TYR A 1 457 ? 5.032 -5.366 18.642 1.00 66.31 457 TYR A O 1
ATOM 3577 N N . LEU A 1 458 ? 5.340 -3.588 17.312 1.00 79.50 458 LEU A N 1
ATOM 3578 C CA . LEU A 1 458 ? 3.918 -3.242 17.212 1.00 79.50 458 LEU A CA 1
ATOM 3579 C C . LEU A 1 458 ? 3.138 -4.223 16.324 1.00 79.50 458 LEU A C 1
ATOM 3581 O O . LEU A 1 458 ? 1.992 -4.543 16.615 1.00 79.50 458 LEU A O 1
ATOM 3585 N N . ALA A 1 459 ? 3.756 -4.712 15.251 1.00 89.00 459 ALA A N 1
ATOM 3586 C CA . ALA A 1 459 ? 3.244 -5.757 14.373 1.00 89.00 459 ALA A CA 1
ATOM 3587 C C . ALA A 1 459 ? 4.402 -6.321 13.536 1.00 89.00 459 ALA A C 1
ATOM 3589 O O . ALA A 1 459 ? 5.503 -5.765 13.533 1.00 89.00 459 ALA A O 1
ATOM 3590 N N . TYR A 1 460 ? 4.164 -7.432 12.846 1.00 92.06 460 TYR A N 1
ATOM 3591 C CA . TYR A 1 460 ? 5.035 -7.894 11.772 1.00 92.06 460 TYR A CA 1
ATOM 3592 C C . TYR A 1 460 ? 4.249 -8.641 10.700 1.00 92.06 460 TYR A C 1
ATOM 3594 O O . TYR A 1 460 ? 3.199 -9.244 10.956 1.00 92.06 460 TYR A O 1
ATOM 3602 N N . CYS A 1 461 ? 4.824 -8.667 9.507 1.00 91.31 461 CYS A N 1
ATOM 3603 C CA . CYS A 1 461 ? 4.455 -9.572 8.441 1.00 91.31 461 CYS A CA 1
ATOM 3604 C C . CYS A 1 461 ? 5.550 -10.643 8.241 1.00 91.31 461 CYS A C 1
ATOM 3606 O O . CYS A 1 461 ? 6.740 -10.347 8.291 1.00 91.31 461 CYS A O 1
ATOM 3608 N N . CYS A 1 462 ? 5.228 -11.911 8.002 1.00 92.31 462 CYS A N 1
ATOM 3609 C CA . CYS A 1 462 ? 3.885 -12.479 7.974 1.00 92.31 462 CYS A CA 1
ATOM 3610 C C . CYS A 1 462 ? 3.882 -13.897 8.534 1.00 92.31 462 CYS A C 1
ATOM 3612 O O . CYS A 1 462 ? 4.805 -14.675 8.281 1.00 92.31 462 CYS A O 1
ATOM 3614 N N . ASP A 1 463 ? 2.787 -14.249 9.201 1.00 95.19 463 ASP A N 1
ATOM 3615 C CA . ASP A 1 463 ? 2.474 -15.635 9.524 1.00 95.19 463 ASP A CA 1
ATOM 3616 C C . ASP A 1 463 ? 1.669 -16.294 8.397 1.00 95.19 463 ASP A C 1
ATOM 3618 O O . ASP A 1 463 ? 0.952 -15.639 7.637 1.00 95.19 463 ASP A O 1
ATOM 3622 N N . TYR A 1 464 ? 1.735 -17.626 8.329 1.00 96.62 464 TYR A N 1
ATOM 3623 C CA . TYR A 1 464 ? 0.993 -18.423 7.355 1.00 96.62 464 TYR A CA 1
ATOM 3624 C C . TYR A 1 464 ? 0.036 -19.396 8.044 1.00 96.62 464 TYR A C 1
ATOM 3626 O O . TYR A 1 464 ? 0.459 -20.296 8.770 1.00 96.62 464 TYR A O 1
ATOM 3634 N N . TYR A 1 465 ? -1.261 -19.284 7.747 1.00 96.50 465 TYR A N 1
ATOM 3635 C CA . TYR A 1 465 ? -2.287 -20.206 8.243 1.00 96.50 465 TYR A CA 1
ATOM 3636 C C . TYR A 1 465 ? -3.136 -20.730 7.090 1.00 96.50 465 TYR A C 1
ATOM 3638 O O . TYR A 1 465 ? -3.825 -19.973 6.410 1.00 96.50 465 TYR A O 1
ATOM 3646 N N . GLY A 1 466 ? -3.120 -22.048 6.875 1.00 94.50 466 GLY A N 1
ATOM 3647 C CA . GLY A 1 466 ? -3.946 -22.682 5.842 1.00 94.50 466 GLY A CA 1
ATOM 3648 C C . GLY A 1 466 ? -3.659 -22.170 4.425 1.00 94.50 466 GLY A C 1
ATOM 3649 O O . GLY A 1 466 ? -4.589 -22.009 3.640 1.00 94.50 466 GLY A O 1
ATOM 3650 N N . GLY A 1 467 ? -2.390 -21.875 4.117 1.00 95.19 467 GLY A N 1
ATOM 3651 C CA . GLY A 1 467 ? -1.965 -21.366 2.807 1.00 95.19 467 GLY A CA 1
ATOM 3652 C C . GLY A 1 467 ? -2.301 -19.895 2.548 1.00 95.19 467 GLY A C 1
ATOM 3653 O O . GLY A 1 467 ? -2.224 -19.460 1.405 1.00 95.19 467 GLY A O 1
ATOM 3654 N N . ARG A 1 468 ? -2.691 -19.144 3.582 1.00 96.31 468 ARG A N 1
ATOM 3655 C CA . ARG A 1 468 ? -2.945 -17.701 3.521 1.00 96.31 468 ARG A CA 1
ATOM 3656 C C . ARG A 1 468 ? -1.951 -16.949 4.398 1.00 96.31 468 ARG A C 1
ATOM 3658 O O . ARG A 1 468 ? -1.563 -17.466 5.447 1.00 96.31 468 ARG A O 1
ATOM 3665 N N . THR A 1 469 ? -1.597 -15.751 3.966 1.00 96.88 469 THR A N 1
ATOM 3666 C CA . THR A 1 469 ? -0.703 -14.801 4.628 1.00 96.88 469 THR A CA 1
ATOM 3667 C C . THR A 1 469 ? -1.494 -13.948 5.618 1.00 96.88 469 THR A C 1
ATOM 3669 O O . THR A 1 469 ? -2.592 -13.486 5.297 1.00 96.88 469 THR A O 1
ATOM 3672 N N . TYR A 1 470 ? -0.944 -13.737 6.812 1.00 97.81 470 TYR A N 1
ATOM 3673 C CA . TYR A 1 470 ? -1.543 -12.943 7.884 1.00 97.81 470 TYR A CA 1
ATOM 3674 C C . TYR A 1 470 ? -0.540 -11.941 8.452 1.00 97.81 470 TYR A C 1
ATOM 3676 O O . TYR A 1 470 ? 0.619 -12.286 8.688 1.00 97.81 470 TYR A O 1
ATOM 3684 N N . LEU A 1 471 ? -1.022 -10.731 8.732 1.00 96.12 471 LEU A N 1
ATOM 3685 C CA . LEU A 1 471 ? -0.352 -9.811 9.650 1.00 96.12 471 LEU A CA 1
ATOM 3686 C C . LEU A 1 471 ? -0.393 -10.404 11.053 1.00 96.12 471 LEU A C 1
ATOM 3688 O O . LEU A 1 471 ? -1.404 -11.005 11.412 1.00 96.12 471 LEU A O 1
ATOM 3692 N N . THR A 1 472 ? 0.635 -10.193 11.863 1.00 95.50 472 THR A N 1
ATOM 3693 C CA . THR A 1 472 ? 0.617 -10.610 13.265 1.00 95.50 472 THR A CA 1
ATOM 3694 C C . THR A 1 472 ? 0.871 -9.413 14.164 1.00 95.50 472 THR A C 1
ATOM 3696 O O . THR A 1 472 ? 1.830 -8.672 13.974 1.00 95.50 472 THR A O 1
ATOM 3699 N N . ALA A 1 473 ? -0.019 -9.207 15.131 1.00 93.75 473 ALA A N 1
ATOM 3700 C CA . ALA A 1 473 ? -0.009 -8.058 16.033 1.00 93.75 473 ALA A CA 1
ATOM 3701 C C . ALA A 1 473 ? -0.397 -8.500 17.457 1.00 93.75 473 ALA A C 1
ATOM 3703 O O . ALA A 1 473 ? -1.011 -9.562 17.624 1.00 93.75 473 ALA A O 1
ATOM 3704 N N . PRO A 1 474 ? -0.048 -7.738 18.501 1.00 91.62 474 PRO A N 1
ATOM 3705 C CA . PRO A 1 474 ? -0.439 -8.064 19.861 1.00 91.62 474 PRO A CA 1
ATOM 3706 C C . PRO A 1 474 ? -1.956 -7.911 20.054 1.00 91.62 474 PRO A C 1
ATOM 3708 O O . PRO A 1 474 ? -2.596 -7.011 19.515 1.00 91.62 474 PRO A O 1
ATOM 3711 N N . ALA A 1 475 ? -2.546 -8.815 20.838 1.00 89.81 475 ALA A N 1
ATOM 3712 C CA . ALA A 1 475 ? -3.954 -8.767 21.235 1.00 89.81 475 ALA A CA 1
ATOM 3713 C C . ALA A 1 475 ? -4.187 -7.951 22.519 1.00 89.81 475 ALA A C 1
ATOM 3715 O O . ALA A 1 475 ? -5.339 -7.725 22.894 1.00 89.81 475 ALA A O 1
ATOM 3716 N N . SER A 1 476 ? -3.119 -7.534 23.206 1.00 80.38 476 SER A N 1
ATOM 3717 C CA . SER A 1 476 ? -3.156 -6.617 24.344 1.00 80.38 476 SER A CA 1
ATOM 3718 C C . SER A 1 476 ? -2.271 -5.409 24.065 1.00 80.38 476 SER A C 1
ATOM 3720 O O . SER A 1 476 ? -1.206 -5.513 23.468 1.00 80.38 476 SER A O 1
ATOM 3722 N N . ALA A 1 477 ? -2.727 -4.240 24.501 1.00 59.56 477 ALA A N 1
ATOM 3723 C CA . ALA A 1 477 ? -1.876 -3.067 24.563 1.00 59.56 477 ALA A CA 1
ATOM 3724 C C . ALA A 1 477 ? -1.183 -3.057 25.927 1.00 59.56 477 ALA A C 1
ATOM 3726 O O . ALA A 1 477 ? -1.663 -2.403 26.855 1.00 59.56 477 ALA A O 1
ATOM 3727 N N . ASP A 1 478 ? -0.087 -3.797 26.079 1.00 51.66 478 ASP A N 1
ATOM 3728 C CA . ASP A 1 478 ? 0.678 -3.761 27.335 1.00 51.66 478 ASP A CA 1
ATOM 3729 C C . ASP A 1 478 ? 1.290 -2.361 27.594 1.00 51.66 478 ASP A C 1
ATOM 3731 O O . ASP A 1 478 ? 1.599 -2.013 28.734 1.00 51.66 478 ASP A O 1
ATOM 3735 N N . ASP A 1 479 ? 1.312 -1.493 26.575 1.00 52.31 479 ASP A N 1
ATOM 3736 C CA . ASP A 1 479 ? 1.885 -0.142 26.629 1.00 52.31 479 ASP A CA 1
ATOM 3737 C C . ASP A 1 479 ? 0.882 0.964 27.020 1.00 52.31 479 ASP A C 1
ATOM 3739 O O . ASP A 1 479 ? 1.201 2.154 26.971 1.00 52.31 479 ASP A O 1
ATOM 3743 N N . GLY A 1 480 ? -0.357 0.618 27.392 1.00 49.44 480 GLY A N 1
ATOM 3744 C CA . GLY A 1 480 ? -1.391 1.613 27.725 1.00 49.44 480 GLY A CA 1
ATOM 3745 C C . GLY A 1 480 ? -1.992 2.340 26.512 1.00 49.44 480 GLY A C 1
ATOM 3746 O O . GLY A 1 480 ? -2.822 3.234 26.680 1.00 49.44 480 GLY A O 1
ATOM 3747 N N . LEU A 1 481 ? -1.634 1.922 25.298 1.00 54.22 481 LEU A N 1
ATOM 3748 C CA . LEU A 1 481 ? -2.294 2.288 24.045 1.00 54.22 481 LEU A CA 1
ATOM 3749 C C . LEU A 1 481 ? -3.509 1.385 23.829 1.00 54.22 481 LEU A C 1
ATOM 3751 O O . LEU A 1 481 ? -3.541 0.590 22.892 1.00 54.22 481 LEU A O 1
ATOM 3755 N N . LEU A 1 482 ? -4.497 1.457 24.731 1.00 57.56 482 LEU A N 1
ATOM 3756 C CA . LEU A 1 482 ? -5.778 0.805 24.464 1.00 57.56 482 LEU A CA 1
ATOM 3757 C C . LEU A 1 482 ? -6.238 1.229 23.064 1.00 57.56 482 LEU A C 1
ATOM 3759 O O . LEU A 1 482 ? -6.092 2.410 22.722 1.00 57.56 482 LEU A O 1
ATOM 3763 N N . PRO A 1 483 ? -6.774 0.302 22.252 1.00 67.94 483 PRO A N 1
ATOM 3764 C CA . PRO A 1 483 ? -7.450 0.707 21.038 1.00 67.94 483 PRO A CA 1
ATOM 3765 C C . PRO A 1 483 ? -8.489 1.748 21.467 1.00 67.94 483 PRO A C 1
ATOM 3767 O O . PRO A 1 483 ? -9.335 1.499 22.322 1.00 67.94 483 PRO A O 1
ATOM 3770 N N . VAL A 1 484 ? -8.359 2.960 20.949 1.00 79.69 484 VAL A N 1
ATOM 3771 C CA . VAL A 1 484 ? -9.365 4.002 21.115 1.00 79.69 484 VAL A CA 1
ATOM 3772 C C . VAL A 1 484 ? -10.008 4.209 19.752 1.00 79.69 484 VAL A C 1
ATOM 3774 O O . VAL A 1 484 ? -9.316 4.115 18.731 1.00 79.69 484 VAL A O 1
ATOM 3777 N N . PRO A 1 485 ? -11.322 4.464 19.689 1.00 84.50 485 PRO A N 1
ATOM 3778 C CA . PRO A 1 485 ? -12.021 4.745 18.438 1.00 84.50 485 PRO A CA 1
ATOM 3779 C C . PRO A 1 485 ? -11.719 6.171 17.935 1.00 84.50 485 PRO A C 1
ATOM 3781 O O . PRO A 1 485 ? -12.595 6.877 17.441 1.00 84.50 485 PRO A O 1
ATOM 3784 N N . GLU A 1 486 ? -10.474 6.628 18.090 1.00 91.31 486 GLU A N 1
ATOM 3785 C CA . GLU A 1 486 ? -10.019 7.921 17.601 1.00 91.31 486 GLU A CA 1
ATOM 3786 C C . GLU A 1 486 ? -9.583 7.807 16.141 1.00 91.31 486 GLU A C 1
ATOM 3788 O O . GLU A 1 486 ? -8.878 6.876 15.746 1.00 91.31 486 GLU A O 1
ATOM 3793 N N . THR A 1 487 ? -9.965 8.795 15.331 1.00 93.69 487 THR A N 1
ATOM 3794 C CA . THR A 1 487 ? -9.612 8.837 13.907 1.00 93.69 487 THR A CA 1
ATOM 3795 C C . THR A 1 487 ? -8.107 8.724 13.669 1.00 93.69 487 THR A C 1
ATOM 3797 O O . THR A 1 487 ? -7.707 8.022 12.750 1.00 93.69 487 THR A O 1
ATOM 3800 N N . SER A 1 488 ? -7.272 9.376 14.485 1.00 92.94 488 SER A N 1
ATOM 3801 C CA . SER A 1 488 ? -5.807 9.282 14.388 1.00 92.94 488 SER A CA 1
ATOM 3802 C C . SER A 1 488 ? -5.323 7.839 14.496 1.00 92.94 488 SER A C 1
ATOM 3804 O O . SER A 1 488 ? -4.556 7.407 13.649 1.00 92.94 488 SER A O 1
ATOM 3806 N N . HIS A 1 489 ? -5.828 7.080 15.471 1.00 91.88 489 HIS A N 1
ATOM 3807 C CA . HIS A 1 489 ? -5.421 5.691 15.694 1.00 91.88 489 HIS A CA 1
ATOM 3808 C C . HIS A 1 489 ? -5.888 4.766 14.568 1.00 91.88 489 HIS A C 1
ATOM 3810 O O . HIS A 1 489 ? -5.172 3.841 14.201 1.00 91.88 489 HIS A O 1
ATOM 3816 N N . ILE A 1 490 ? -7.066 5.015 13.984 1.00 95.75 490 ILE A N 1
ATOM 3817 C CA . ILE A 1 490 ? -7.497 4.244 12.814 1.00 95.75 490 ILE A CA 1
ATOM 3818 C C . ILE A 1 490 ? -6.609 4.546 11.607 1.00 95.75 490 ILE A C 1
ATOM 3820 O O . ILE A 1 490 ? -6.225 3.610 10.920 1.00 95.75 490 ILE A O 1
ATOM 3824 N N . ILE A 1 491 ? -6.260 5.810 11.346 1.00 95.81 491 ILE A N 1
ATOM 3825 C CA . ILE A 1 491 ? -5.364 6.147 10.228 1.00 95.81 491 ILE A CA 1
ATOM 3826 C C . ILE A 1 491 ? -3.964 5.563 10.443 1.00 95.81 491 ILE A C 1
ATOM 3828 O O . ILE A 1 491 ? -3.421 4.987 9.507 1.00 95.81 491 ILE A O 1
ATOM 3832 N N . ASP A 1 492 ? -3.441 5.603 11.669 1.00 93.56 492 ASP A N 1
ATOM 3833 C CA . ASP A 1 492 ? -2.197 4.916 12.043 1.00 93.56 492 ASP A CA 1
ATOM 3834 C C . ASP A 1 492 ? -2.271 3.414 11.744 1.00 93.56 492 ASP A C 1
ATOM 3836 O O . ASP A 1 492 ? -1.403 2.840 11.098 1.00 93.56 492 ASP A O 1
ATOM 3840 N N . GLY A 1 493 ? -3.376 2.774 12.136 1.00 95.25 493 GLY A N 1
ATOM 3841 C CA . GLY A 1 493 ? -3.618 1.363 11.862 1.00 95.25 493 GLY A CA 1
ATOM 3842 C C . GLY A 1 493 ? -3.744 1.043 10.370 1.00 95.25 493 GLY A C 1
ATOM 3843 O O . GLY A 1 493 ? -3.243 0.014 9.921 1.00 95.25 493 GLY A O 1
ATOM 3844 N N . VAL A 1 494 ? -4.373 1.921 9.582 1.00 97.31 494 VAL A N 1
ATOM 3845 C CA . VAL A 1 494 ? -4.416 1.820 8.112 1.00 97.31 494 VAL A CA 1
ATOM 3846 C C . VAL A 1 494 ? -2.991 1.852 7.554 1.00 97.31 494 VAL A C 1
ATOM 3848 O O . VAL A 1 494 ? -2.639 0.966 6.773 1.00 97.31 494 VAL A O 1
ATOM 3851 N N . SER A 1 495 ? -2.180 2.820 7.984 1.00 96.56 495 SER A N 1
ATOM 3852 C CA . SER A 1 495 ? -0.774 2.975 7.598 1.00 96.56 495 SER A CA 1
ATOM 3853 C C . SER A 1 495 ? 0.076 1.761 7.983 1.00 96.56 495 SER A C 1
ATOM 3855 O O . SER A 1 495 ? 0.781 1.213 7.134 1.00 96.56 495 SER A O 1
ATOM 3857 N N . LEU A 1 496 ? -0.096 1.235 9.195 1.00 95.19 496 LEU A N 1
ATOM 3858 C CA . LEU A 1 496 ? 0.567 0.014 9.647 1.00 95.19 496 LEU A CA 1
ATOM 3859 C C . LEU A 1 496 ? 0.160 -1.209 8.809 1.00 95.19 496 LEU A C 1
ATOM 3861 O O . LEU A 1 496 ? 1.015 -1.987 8.395 1.00 95.19 496 LEU A O 1
ATOM 3865 N N . PHE A 1 497 ? -1.129 -1.389 8.501 1.00 97.00 497 PHE A N 1
ATOM 3866 C CA . PHE A 1 497 ? -1.591 -2.538 7.711 1.00 97.00 497 PHE A CA 1
ATOM 3867 C C . PHE A 1 497 ? -1.010 -2.527 6.294 1.00 97.00 497 PHE A C 1
ATOM 3869 O O . PHE A 1 497 ? -0.625 -3.581 5.785 1.00 97.00 497 PHE A O 1
ATOM 3876 N N . ILE A 1 498 ? -0.931 -1.357 5.651 1.00 96.69 498 ILE A N 1
ATOM 3877 C CA . ILE A 1 498 ? -0.335 -1.249 4.311 1.00 96.69 498 ILE A CA 1
ATOM 3878 C C . ILE A 1 498 ? 1.187 -1.406 4.352 1.00 96.69 498 ILE A C 1
ATOM 3880 O O . ILE A 1 498 ? 1.750 -2.011 3.438 1.00 96.69 498 ILE A O 1
ATOM 3884 N N . HIS A 1 499 ? 1.848 -0.921 5.407 1.00 96.38 499 HIS A N 1
ATOM 3885 C CA . HIS A 1 499 ? 3.278 -1.125 5.634 1.00 96.38 499 HIS A CA 1
ATOM 3886 C C . HIS A 1 499 ? 3.584 -2.613 5.764 1.00 96.38 499 HIS A C 1
ATOM 3888 O O . HIS A 1 499 ? 4.446 -3.135 5.059 1.00 96.38 499 HIS A O 1
ATOM 3894 N N . GLU A 1 500 ? 2.825 -3.329 6.589 1.00 95.19 500 GLU A N 1
ATOM 3895 C CA . GLU A 1 500 ? 3.043 -4.759 6.759 1.00 95.19 500 GLU A CA 1
ATOM 3896 C C . GLU A 1 500 ? 2.676 -5.551 5.494 1.00 95.19 500 GLU A C 1
ATOM 3898 O O . GLU A 1 500 ? 3.399 -6.464 5.100 1.00 95.19 500 GLU A O 1
ATOM 3903 N N . ALA A 1 501 ? 1.627 -5.157 4.768 1.00 95.69 501 ALA A N 1
ATOM 3904 C CA . ALA A 1 501 ? 1.311 -5.760 3.473 1.00 95.69 501 ALA A CA 1
ATOM 3905 C C . ALA A 1 501 ? 2.420 -5.559 2.431 1.00 95.69 501 ALA A C 1
ATOM 3907 O O . ALA A 1 501 ? 2.611 -6.411 1.558 1.00 95.69 501 ALA A O 1
ATOM 3908 N N . ARG A 1 502 ? 3.196 -4.474 2.536 1.00 94.94 502 ARG A N 1
ATOM 3909 C CA . ARG A 1 502 ? 4.328 -4.229 1.641 1.00 94.94 502 ARG A CA 1
ATOM 3910 C C . ARG A 1 502 ? 5.422 -5.284 1.789 1.00 94.94 502 ARG A C 1
ATOM 3912 O O . ARG A 1 502 ? 5.998 -5.658 0.769 1.00 94.94 502 ARG A O 1
ATOM 3919 N N . HIS A 1 503 ? 5.628 -5.814 3.000 1.00 93.56 503 HIS A N 1
ATOM 3920 C CA . HIS A 1 503 ? 6.516 -6.959 3.265 1.00 93.56 503 HIS A CA 1
ATOM 3921 C C . HIS A 1 503 ? 6.115 -8.238 2.534 1.00 93.56 503 HIS A C 1
ATOM 3923 O O . HIS A 1 503 ? 6.981 -9.044 2.201 1.00 93.56 503 HIS A O 1
ATOM 3929 N N . ALA A 1 504 ? 4.827 -8.411 2.233 1.00 92.56 504 ALA A N 1
ATOM 3930 C CA . ALA A 1 504 ? 4.328 -9.554 1.471 1.00 92.56 504 ALA A CA 1
ATOM 3931 C C . ALA A 1 504 ? 4.357 -9.346 -0.058 1.00 92.56 504 ALA A C 1
ATOM 3933 O O . ALA A 1 504 ? 4.394 -10.324 -0.806 1.00 92.56 504 ALA A O 1
ATOM 3934 N N . ASP A 1 505 ? 4.338 -8.098 -0.532 1.00 89.50 505 ASP A N 1
ATOM 3935 C CA . ASP A 1 505 ? 4.234 -7.760 -1.962 1.00 89.50 505 ASP A CA 1
ATOM 3936 C C . ASP A 1 505 ? 5.553 -7.950 -2.727 1.00 89.50 505 ASP A C 1
ATOM 3938 O O . ASP A 1 505 ? 5.581 -8.461 -3.854 1.00 89.50 505 ASP A O 1
ATOM 3942 N N . ILE A 1 506 ? 6.677 -7.562 -2.118 1.00 76.06 506 ILE A N 1
ATOM 3943 C CA . ILE A 1 506 ? 7.986 -7.568 -2.778 1.00 76.06 506 ILE A CA 1
ATOM 3944 C C . ILE A 1 506 ? 8.992 -8.345 -1.936 1.00 76.06 506 ILE A C 1
ATOM 3946 O O . ILE A 1 506 ? 9.254 -7.981 -0.798 1.00 76.06 506 ILE A O 1
ATOM 3950 N N . GLU A 1 507 ? 9.658 -9.334 -2.545 1.00 62.75 507 GLU A N 1
ATOM 3951 C CA . GLU A 1 507 ? 10.677 -10.207 -1.918 1.00 62.75 507 GLU A CA 1
ATOM 3952 C C . GLU A 1 507 ? 11.903 -9.481 -1.314 1.00 62.75 507 GLU A C 1
ATOM 3954 O O . GLU A 1 507 ? 12.825 -10.135 -0.852 1.00 62.75 507 GLU A O 1
ATOM 3959 N N . ASN A 1 508 ? 11.942 -8.146 -1.295 1.00 58.25 508 ASN A N 1
ATOM 3960 C CA . ASN A 1 508 ? 13.061 -7.341 -0.805 1.00 58.25 508 ASN A CA 1
ATOM 3961 C C . ASN A 1 508 ? 12.626 -6.021 -0.141 1.00 58.25 508 ASN A C 1
ATOM 3963 O O . ASN A 1 508 ? 13.438 -5.104 -0.028 1.00 58.25 508 ASN A O 1
ATOM 3967 N N . SER A 1 509 ? 11.375 -5.884 0.300 1.00 70.56 509 SER A N 1
ATOM 3968 C CA . SER A 1 509 ? 10.958 -4.714 1.094 1.00 70.56 509 SER A CA 1
ATOM 3969 C C . SER A 1 509 ? 11.412 -4.789 2.557 1.00 70.56 509 SER A C 1
ATOM 3971 O O . SER A 1 509 ? 10.901 -4.049 3.392 1.00 70.56 509 SER A O 1
ATOM 3973 N N . TYR A 1 510 ? 12.355 -5.681 2.873 1.00 81.00 510 TYR A N 1
ATOM 3974 C CA . TYR A 1 510 ? 12.933 -5.776 4.200 1.00 81.00 510 TYR A CA 1
ATOM 3975 C C . TYR A 1 510 ? 13.543 -4.447 4.614 1.00 81.00 510 TYR A C 1
ATOM 3977 O O . TYR A 1 510 ? 14.238 -3.774 3.846 1.00 81.00 510 TYR A O 1
ATOM 3985 N N . HIS A 1 511 ? 13.335 -4.141 5.883 1.00 90.38 511 HIS A N 1
ATOM 3986 C CA . HIS A 1 511 ? 14.059 -3.083 6.546 1.00 90.38 511 HIS A CA 1
ATOM 3987 C C . HIS A 1 511 ? 15.567 -3.349 6.505 1.00 90.38 511 HIS A C 1
ATOM 3989 O O . HIS A 1 511 ? 16.032 -4.492 6.473 1.00 90.38 511 HIS A O 1
ATOM 3995 N N . ILE A 1 512 ? 16.342 -2.276 6.553 1.00 88.88 512 ILE A N 1
ATOM 3996 C CA . ILE A 1 512 ? 17.794 -2.257 6.697 1.00 88.88 512 ILE A CA 1
ATOM 3997 C C . ILE A 1 512 ? 18.188 -1.467 7.952 1.00 88.88 512 ILE A C 1
ATOM 3999 O O . ILE A 1 512 ? 17.340 -0.920 8.654 1.00 88.88 512 ILE A O 1
ATOM 4003 N N . HIS A 1 513 ? 19.485 -1.392 8.244 1.00 86.88 513 HIS A N 1
ATOM 4004 C CA . HIS A 1 513 ? 20.019 -0.582 9.343 1.00 86.88 513 HIS A CA 1
ATOM 4005 C C . HIS A 1 513 ? 20.497 0.793 8.858 1.00 86.88 513 HIS A C 1
ATOM 4007 O O . HIS A 1 513 ? 20.856 0.961 7.690 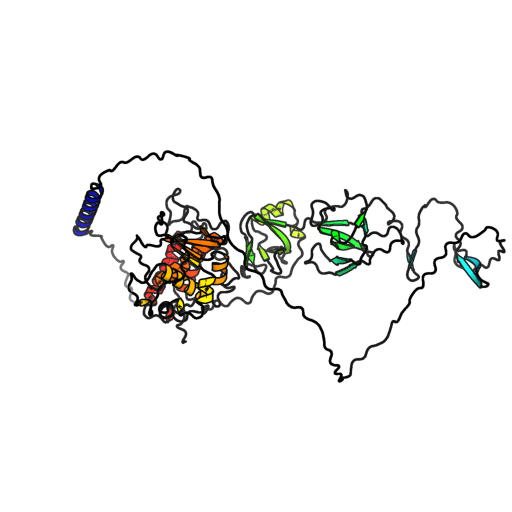1.00 86.88 513 HIS A O 1
ATOM 4013 N N . GLY A 1 514 ? 20.622 1.741 9.792 1.00 84.56 514 GLY A N 1
ATOM 4014 C CA . GLY A 1 514 ? 21.417 2.960 9.601 1.00 84.56 514 GLY A CA 1
ATOM 4015 C C . GLY A 1 514 ? 20.637 4.248 9.335 1.00 84.56 514 GLY A C 1
ATOM 4016 O O . GLY A 1 514 ? 21.241 5.234 8.914 1.00 84.56 514 GLY A O 1
ATOM 4017 N N . CYS A 1 515 ? 19.325 4.265 9.560 1.00 86.31 515 CYS A N 1
ATOM 4018 C CA . CYS A 1 515 ? 18.541 5.498 9.535 1.00 86.31 515 CYS A CA 1
ATOM 4019 C C . CYS A 1 515 ? 18.663 6.267 10.856 1.00 86.31 515 CYS A C 1
ATOM 4021 O O . CYS A 1 515 ? 19.223 5.785 11.838 1.00 86.31 515 CYS A O 1
ATOM 4023 N N . ALA A 1 516 ? 18.148 7.497 10.890 1.00 82.88 516 ALA A N 1
ATOM 4024 C CA . ALA A 1 516 ? 18.256 8.354 12.070 1.00 82.88 516 ALA A CA 1
ATOM 4025 C C . ALA A 1 516 ? 17.478 7.812 13.283 1.00 82.88 516 ALA A C 1
ATOM 4027 O O . ALA A 1 516 ? 17.881 8.078 14.420 1.00 82.88 516 ALA A O 1
ATOM 4028 N N . ALA A 1 517 ? 16.390 7.073 13.036 1.00 80.50 517 ALA A N 1
ATOM 4029 C CA . ALA A 1 517 ? 15.624 6.388 14.072 1.00 80.50 517 ALA A CA 1
ATOM 4030 C C . ALA A 1 517 ? 16.440 5.272 14.752 1.00 80.50 517 ALA A C 1
ATOM 4032 O O . ALA A 1 517 ? 16.355 5.112 15.968 1.00 80.50 517 ALA A O 1
ATOM 4033 N N . GLU A 1 518 ? 17.306 4.585 14.000 1.00 78.25 518 GLU A N 1
ATOM 4034 C CA . GLU A 1 518 ? 18.122 3.468 14.481 1.00 78.25 518 GLU A CA 1
ATOM 4035 C C . GLU A 1 518 ? 19.612 3.834 14.486 1.00 78.25 518 GLU A C 1
ATOM 4037 O O . GLU A 1 518 ? 20.367 3.582 13.545 1.00 78.25 518 GLU A O 1
ATOM 4042 N N . GLN A 1 519 ? 20.065 4.439 15.585 1.00 73.38 519 GLN A N 1
ATOM 4043 C CA . GLN A 1 519 ? 21.462 4.874 15.727 1.00 73.38 519 GLN A CA 1
ATOM 4044 C C . GLN A 1 519 ? 22.452 3.712 15.914 1.00 73.38 519 GLN A C 1
ATOM 4046 O O . GLN A 1 519 ? 23.666 3.943 15.917 1.00 73.38 519 GLN A O 1
ATOM 4051 N N . ARG A 1 520 ? 21.968 2.479 16.110 1.00 74.62 520 ARG A N 1
ATOM 4052 C CA . ARG A 1 520 ? 22.802 1.304 16.366 1.00 74.62 520 ARG A CA 1
ATOM 4053 C C . ARG A 1 520 ? 22.977 0.471 15.092 1.00 74.62 520 ARG A C 1
ATOM 4055 O O . ARG A 1 520 ? 22.001 -0.066 14.582 1.00 74.62 520 ARG A O 1
ATOM 4062 N N . PRO A 1 521 ? 24.215 0.296 14.593 1.00 73.06 521 PRO A N 1
ATOM 4063 C CA . PRO A 1 521 ? 24.490 -0.570 13.442 1.00 73.06 521 PRO A CA 1
ATOM 4064 C C . PRO A 1 521 ? 24.119 -2.047 13.659 1.00 73.06 521 PRO A C 1
ATOM 4066 O O . PRO A 1 521 ? 24.056 -2.798 12.692 1.00 73.06 521 PRO A O 1
ATOM 4069 N N . ASP A 1 522 ? 23.942 -2.460 14.916 1.00 77.56 522 ASP A N 1
ATOM 4070 C CA . ASP A 1 522 ? 23.601 -3.808 15.378 1.00 77.56 522 ASP A CA 1
ATOM 4071 C C . ASP A 1 522 ? 22.170 -3.928 15.937 1.00 77.56 522 ASP A C 1
ATOM 4073 O O . ASP A 1 522 ? 21.793 -5.000 16.413 1.00 77.56 522 ASP A O 1
ATOM 4077 N N . GLY A 1 523 ? 21.378 -2.848 15.904 1.00 70.88 523 GLY A N 1
ATOM 4078 C CA . GLY A 1 523 ? 19.951 -2.895 16.236 1.00 70.88 523 GLY A CA 1
ATOM 4079 C C . GLY A 1 523 ? 19.161 -3.719 15.216 1.00 70.88 523 GLY A C 1
ATOM 4080 O O . GLY A 1 523 ? 19.717 -4.088 14.186 1.00 70.88 523 GLY A O 1
ATOM 4081 N N . PRO A 1 524 ? 17.882 -4.047 15.459 1.00 73.81 524 PRO A N 1
ATOM 4082 C CA . PRO A 1 524 ? 17.047 -4.675 14.439 1.00 73.81 524 PRO A CA 1
ATOM 4083 C C . PRO A 1 524 ? 16.959 -3.786 13.193 1.00 73.81 524 PRO A C 1
ATOM 4085 O O . PRO A 1 524 ? 17.092 -2.565 13.264 1.00 73.81 524 PRO A O 1
ATOM 4088 N N . ALA A 1 525 ? 16.786 -4.404 12.028 1.00 79.44 525 ALA A N 1
ATOM 4089 C CA . ALA A 1 525 ? 16.605 -3.649 10.803 1.00 79.44 525 ALA A CA 1
ATOM 4090 C C . ALA A 1 525 ? 15.229 -2.971 10.857 1.00 79.44 525 ALA A C 1
ATOM 4092 O O . ALA A 1 525 ? 14.212 -3.651 10.981 1.00 79.44 525 ALA A O 1
ATOM 4093 N N . SER A 1 526 ? 15.208 -1.641 10.806 1.00 88.12 526 SER A N 1
ATOM 4094 C CA . SER A 1 526 ? 14.011 -0.819 11.041 1.00 88.12 526 SER A CA 1
ATOM 4095 C C . SER A 1 526 ? 13.932 0.391 10.106 1.00 88.12 526 SER A C 1
ATOM 4097 O O . SER A 1 526 ? 13.244 1.363 10.401 1.00 88.12 526 SER A O 1
ATOM 4099 N N . CYS A 1 527 ? 14.652 0.354 8.982 1.00 93.00 527 CYS A N 1
ATOM 4100 C CA . CYS A 1 527 ? 14.749 1.468 8.051 1.00 93.00 527 CYS A CA 1
ATOM 4101 C C . CYS A 1 527 ? 14.476 1.051 6.604 1.00 93.00 527 CYS A C 1
ATOM 4103 O O . CYS A 1 527 ? 15.003 0.046 6.140 1.00 93.00 527 CYS A O 1
ATOM 4105 N N . ASP A 1 528 ? 13.821 1.900 5.825 1.00 93.56 528 ASP A N 1
ATOM 4106 C CA . ASP A 1 528 ? 13.900 1.839 4.368 1.00 93.56 528 ASP A CA 1
ATOM 4107 C C . ASP A 1 528 ? 15.253 2.412 3.899 1.00 93.56 528 ASP A C 1
ATOM 4109 O O . ASP A 1 528 ? 15.778 3.389 4.445 1.00 93.56 528 ASP A O 1
ATOM 4113 N N . LEU A 1 529 ? 15.844 1.841 2.842 1.00 91.31 529 LEU A N 1
ATOM 4114 C CA . LEU A 1 529 ? 17.103 2.369 2.296 1.00 91.31 529 LEU A CA 1
ATOM 4115 C C . LEU A 1 529 ? 16.945 3.803 1.784 1.00 91.31 529 LEU A C 1
ATOM 4117 O O . LEU A 1 529 ? 17.794 4.654 2.043 1.00 91.31 529 LEU A O 1
ATOM 4121 N N . GLN A 1 530 ? 15.885 4.055 1.026 1.00 92.56 530 GLN A N 1
ATOM 4122 C CA . GLN A 1 530 ? 15.625 5.336 0.384 1.00 92.56 530 GLN A CA 1
ATOM 4123 C C . GLN A 1 530 ? 14.136 5.510 0.118 1.00 92.56 530 GLN A C 1
ATOM 4125 O O . GLN A 1 530 ? 13.435 4.516 -0.075 1.00 92.56 530 GLN A O 1
ATOM 4130 N N . TYR A 1 531 ? 13.658 6.754 0.069 1.00 93.00 531 TYR A N 1
ATOM 4131 C CA . TYR A 1 531 ? 12.301 7.017 -0.391 1.00 93.00 531 TYR A CA 1
ATOM 4132 C C . TYR A 1 531 ? 12.275 7.122 -1.916 1.00 93.00 531 TYR A C 1
ATOM 4134 O O . TYR A 1 531 ? 12.842 8.038 -2.511 1.00 93.00 531 TYR A O 1
ATOM 4142 N N . ASP A 1 532 ? 11.576 6.188 -2.548 1.00 87.31 532 ASP A N 1
ATOM 4143 C CA . ASP A 1 532 ? 11.237 6.233 -3.965 1.00 87.31 532 ASP A CA 1
ATOM 4144 C C . ASP A 1 532 ? 9.715 6.203 -4.075 1.00 87.31 532 ASP A C 1
ATOM 4146 O O . ASP A 1 532 ? 9.099 5.184 -3.793 1.00 87.31 532 ASP A O 1
ATOM 4150 N N . VAL A 1 533 ? 9.090 7.316 -4.470 1.00 85.81 533 VAL A N 1
ATOM 4151 C CA . VAL A 1 533 ? 7.620 7.409 -4.542 1.00 85.81 533 VAL A CA 1
ATOM 4152 C C . VAL A 1 533 ? 7.009 6.367 -5.475 1.00 85.81 533 VAL A C 1
ATOM 4154 O O . VAL A 1 533 ? 5.863 5.985 -5.291 1.00 85.81 533 VAL A O 1
ATOM 4157 N N . LEU A 1 534 ? 7.764 5.901 -6.463 1.00 80.12 534 LEU A N 1
ATOM 4158 C CA . LEU A 1 534 ? 7.304 4.961 -7.474 1.00 80.12 534 LEU A CA 1
ATOM 4159 C C . LEU A 1 534 ? 7.566 3.501 -7.094 1.00 80.12 534 LEU A C 1
ATOM 4161 O O . LEU A 1 534 ? 6.981 2.578 -7.657 1.00 80.12 534 LEU A O 1
ATOM 4165 N N . MET A 1 535 ? 8.453 3.279 -6.131 1.00 84.25 535 MET A N 1
ATOM 4166 C CA . MET A 1 535 ? 8.662 1.978 -5.516 1.00 84.25 535 MET A CA 1
ATOM 4167 C C . MET A 1 535 ? 8.955 2.156 -4.027 1.00 84.25 535 MET A C 1
ATOM 4169 O O . MET A 1 535 ? 10.063 1.873 -3.569 1.00 84.25 535 MET A O 1
ATOM 4173 N N . PRO A 1 536 ? 7.967 2.632 -3.260 1.00 91.50 536 PRO A N 1
ATOM 4174 C CA . PRO A 1 536 ? 8.148 2.854 -1.842 1.00 91.50 536 PRO A CA 1
ATOM 4175 C C . PRO A 1 536 ? 8.492 1.539 -1.142 1.00 91.50 536 PRO A C 1
ATOM 4177 O O . PRO A 1 536 ? 7.959 0.480 -1.497 1.00 91.50 536 PRO A O 1
ATOM 4180 N N . GLY A 1 537 ? 9.387 1.599 -0.157 1.00 93.25 537 GLY A N 1
ATOM 4181 C CA . GLY A 1 537 ? 9.530 0.528 0.826 1.00 93.25 537 GLY A CA 1
ATOM 4182 C C . GLY A 1 537 ? 8.325 0.493 1.769 1.00 93.25 537 GLY A C 1
ATOM 4183 O O . GLY A 1 537 ? 7.290 1.105 1.484 1.00 93.25 537 GLY A O 1
ATOM 4184 N N . ALA A 1 538 ? 8.435 -0.246 2.868 1.00 95.31 538 ALA A N 1
ATOM 4185 C CA . ALA A 1 538 ? 7.324 -0.397 3.804 1.00 95.31 538 ALA A CA 1
ATOM 4186 C C . ALA A 1 538 ? 6.985 0.949 4.475 1.00 95.31 538 ALA A C 1
ATOM 4188 O O . ALA A 1 538 ? 5.850 1.416 4.377 1.00 95.31 538 ALA A O 1
ATOM 4189 N N . PHE A 1 539 ? 7.995 1.673 4.971 1.00 95.88 539 PHE A N 1
ATOM 4190 C CA . PHE A 1 539 ? 7.787 3.036 5.474 1.00 95.88 539 PHE A CA 1
ATOM 4191 C C . PHE A 1 539 ? 7.450 4.024 4.356 1.00 95.88 539 PHE A C 1
ATOM 4193 O O . PHE A 1 539 ? 6.805 5.046 4.588 1.00 95.88 539 PHE A O 1
ATOM 4200 N N . GLY A 1 540 ? 7.881 3.745 3.125 1.00 96.06 540 GLY A N 1
ATOM 4201 C CA . GLY A 1 540 ? 7.516 4.529 1.951 1.00 96.06 540 GLY A CA 1
ATOM 4202 C C . GLY A 1 540 ? 6.012 4.549 1.675 1.00 96.06 540 GLY A C 1
ATOM 4203 O O . GLY A 1 540 ? 5.487 5.620 1.359 1.00 96.06 540 GLY A O 1
ATOM 4204 N N . VAL A 1 541 ? 5.321 3.406 1.779 1.00 96.31 541 VAL A N 1
ATOM 4205 C CA . VAL A 1 541 ? 3.870 3.338 1.512 1.00 96.31 541 VAL A CA 1
ATOM 4206 C C . VAL A 1 541 ? 3.076 4.012 2.626 1.00 96.31 541 VAL A C 1
ATOM 4208 O O . VAL A 1 541 ? 2.135 4.750 2.340 1.00 96.31 541 VAL A O 1
ATOM 4211 N N . GLU A 1 542 ? 3.513 3.836 3.871 1.00 96.44 542 GLU A N 1
ATOM 4212 C CA . GLU A 1 542 ? 2.940 4.476 5.055 1.00 96.44 542 GLU A CA 1
ATOM 4213 C C . GLU A 1 542 ? 3.138 6.006 5.013 1.00 96.44 542 GLU A C 1
ATOM 4215 O O . GLU A 1 542 ? 2.161 6.756 5.065 1.00 96.44 542 GLU A O 1
ATOM 4220 N N . TYR A 1 543 ? 4.359 6.494 4.742 1.00 97.50 543 TYR A N 1
ATOM 4221 C CA . TYR A 1 543 ? 4.610 7.925 4.515 1.00 97.50 543 TYR A CA 1
ATOM 4222 C C . TYR A 1 543 ? 3.736 8.483 3.383 1.00 97.50 543 TYR A C 1
ATOM 4224 O O . TYR A 1 543 ? 3.192 9.591 3.483 1.00 97.50 543 TYR A O 1
ATOM 4232 N N . TRP A 1 544 ? 3.633 7.751 2.267 1.00 96.44 544 TRP A N 1
ATOM 4233 C CA . TRP A 1 544 ? 2.845 8.198 1.126 1.00 96.44 544 TRP A CA 1
ATOM 4234 C C . TRP A 1 544 ? 1.380 8.361 1.523 1.00 96.44 544 TRP A C 1
ATOM 4236 O O . TRP A 1 544 ? 0.799 9.407 1.235 1.00 96.44 544 TRP A O 1
ATOM 4246 N N . LEU A 1 545 ? 0.797 7.387 2.218 1.00 96.69 545 LEU A N 1
ATOM 4247 C CA . LEU A 1 545 ? -0.590 7.462 2.654 1.00 96.69 545 LEU A CA 1
ATOM 4248 C C . LEU A 1 545 ? -0.820 8.654 3.593 1.00 96.69 545 LEU A C 1
ATOM 4250 O O . LEU A 1 545 ? -1.651 9.516 3.285 1.00 96.69 545 LEU A O 1
ATOM 4254 N N . ASP A 1 546 ? -0.049 8.752 4.676 1.00 96.50 546 ASP A N 1
ATOM 4255 C CA . ASP A 1 546 ? -0.231 9.804 5.681 1.00 96.50 546 ASP A CA 1
ATOM 4256 C C . ASP A 1 546 ? -0.041 11.198 5.083 1.00 96.50 546 ASP A C 1
ATOM 4258 O O . ASP A 1 546 ? -0.836 12.110 5.325 1.00 96.50 546 ASP A O 1
ATOM 4262 N N . SER A 1 547 ? 0.983 11.383 4.244 1.00 95.88 547 SER A N 1
ATOM 4263 C CA . SER A 1 547 ? 1.235 12.673 3.591 1.00 95.88 547 SER A CA 1
ATOM 4264 C C . SER A 1 547 ? 0.120 13.063 2.610 1.00 95.88 547 SER A C 1
ATOM 4266 O O . SER A 1 547 ? -0.230 14.245 2.500 1.00 95.88 547 SER A O 1
ATOM 4268 N N . ASN A 1 548 ? -0.492 12.093 1.926 1.00 94.75 548 ASN A N 1
ATOM 4269 C CA . ASN A 1 548 ? -1.589 12.347 0.995 1.00 94.75 548 ASN A CA 1
ATOM 4270 C C . ASN A 1 548 ? -2.935 12.578 1.699 1.00 94.75 548 ASN A C 1
ATOM 4272 O O . ASN A 1 548 ? -3.727 13.398 1.225 1.00 94.75 548 ASN A O 1
ATOM 4276 N N . VAL A 1 549 ? -3.175 11.960 2.857 1.00 94.88 549 VAL A N 1
ATOM 4277 C CA . VAL A 1 549 ? -4.307 12.317 3.731 1.00 94.88 549 VAL A CA 1
ATOM 4278 C C . VAL A 1 549 ? -4.088 13.709 4.341 1.00 94.88 549 VAL A C 1
ATOM 4280 O O . VAL A 1 549 ? -4.972 14.566 4.268 1.00 94.88 549 VAL A O 1
ATOM 4283 N N . ALA A 1 550 ? -2.887 13.989 4.864 1.00 93.62 550 ALA A N 1
ATOM 4284 C CA . ALA A 1 550 ? -2.529 15.276 5.472 1.00 93.62 550 ALA A CA 1
ATOM 4285 C C . ALA A 1 550 ? -2.677 16.461 4.500 1.00 93.62 550 ALA A C 1
ATOM 4287 O O . ALA A 1 550 ? -3.169 17.536 4.867 1.00 93.62 550 ALA A O 1
ATOM 4288 N N . SER A 1 551 ? -2.278 16.260 3.244 1.00 92.44 551 SER A N 1
ATOM 4289 C CA . SER A 1 551 ? -2.371 17.269 2.184 1.00 92.44 551 SER A CA 1
ATOM 4290 C C . SER A 1 551 ? -3.772 17.406 1.576 1.00 92.44 551 SER A C 1
ATOM 4292 O O . SER A 1 551 ? -3.995 18.341 0.804 1.00 92.44 551 SER A O 1
ATOM 4294 N N . GLY A 1 552 ? -4.715 16.517 1.913 1.00 91.56 552 GLY A N 1
ATOM 4295 C CA . GLY A 1 552 ? -6.057 16.479 1.324 1.00 91.56 552 GLY A CA 1
ATOM 4296 C C . GLY A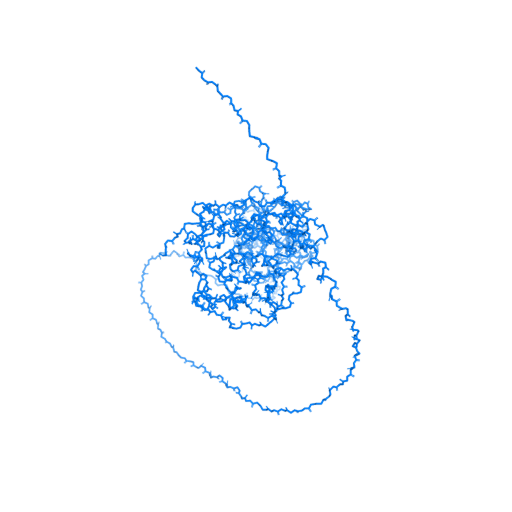 1 552 ? -6.095 15.967 -0.119 1.00 91.56 552 GLY A C 1
ATOM 4297 O O . GLY A 1 552 ? -7.089 16.186 -0.817 1.00 91.56 552 GLY A O 1
ATOM 4298 N N . TYR A 1 553 ? -5.024 15.312 -0.580 1.00 92.19 553 TYR A N 1
ATOM 4299 C CA . TYR A 1 553 ? -5.035 14.579 -1.844 1.00 92.19 553 TYR A CA 1
ATOM 4300 C C . TYR A 1 553 ? -5.967 13.368 -1.750 1.00 92.19 553 TYR A C 1
ATOM 4302 O O . TYR A 1 553 ? -6.804 13.186 -2.628 1.00 92.19 553 TYR A O 1
ATOM 4310 N N . LEU A 1 554 ? -5.900 12.611 -0.651 1.00 94.19 554 LEU A N 1
ATOM 4311 C CA . LEU A 1 554 ? -6.889 11.591 -0.293 1.00 94.19 554 LEU A CA 1
ATOM 4312 C C . LEU A 1 554 ? -7.925 12.215 0.646 1.00 94.19 554 LEU A C 1
ATOM 4314 O O . LEU A 1 554 ? -7.651 12.441 1.826 1.00 94.19 554 LEU A O 1
ATOM 4318 N N . ASN A 1 555 ? -9.110 12.533 0.123 1.00 94.50 555 ASN A N 1
ATOM 4319 C CA . ASN A 1 555 ? -10.178 13.123 0.928 1.00 94.50 555 ASN A CA 1
ATOM 4320 C C . ASN A 1 555 ? -11.044 12.032 1.554 1.00 94.50 555 ASN A C 1
ATOM 4322 O O . ASN A 1 555 ? -11.837 11.384 0.869 1.00 94.50 555 ASN A O 1
ATOM 4326 N N . ILE A 1 556 ? -10.889 11.886 2.868 1.00 95.56 556 ILE A N 1
ATOM 4327 C CA . ILE A 1 556 ? -11.674 10.996 3.734 1.00 95.56 556 ILE A CA 1
ATOM 4328 C C . ILE A 1 556 ? -12.670 11.773 4.615 1.00 95.56 556 ILE A C 1
ATOM 4330 O O . ILE A 1 556 ? -13.123 11.295 5.655 1.00 95.56 556 ILE A O 1
ATOM 4334 N N . GLY A 1 557 ? -12.955 13.032 4.279 1.00 94.44 557 GLY A N 1
ATOM 4335 C CA . GLY A 1 557 ? -13.940 13.820 5.011 1.00 94.44 557 GLY A CA 1
ATOM 4336 C C . GLY A 1 557 ? -13.447 14.454 6.309 1.00 94.44 557 GLY A C 1
ATOM 4337 O O . GLY A 1 557 ? -14.269 14.912 7.105 1.00 94.44 557 GLY A O 1
ATOM 4338 N N . ILE A 1 558 ? -12.129 14.545 6.543 1.00 94.31 558 ILE A N 1
ATOM 4339 C CA . ILE A 1 558 ? -11.581 15.240 7.729 1.00 94.31 558 ILE A CA 1
ATOM 4340 C C . ILE A 1 558 ? -12.107 16.681 7.800 1.00 94.31 558 ILE A C 1
ATOM 4342 O O . ILE A 1 558 ? -12.417 17.183 8.881 1.00 94.31 558 ILE A O 1
ATOM 4346 N N . GLY A 1 559 ? -12.290 17.345 6.654 1.00 92.69 559 GLY A N 1
ATOM 4347 C CA . GLY A 1 559 ? -12.844 18.697 6.579 1.00 92.69 559 GLY A CA 1
ATOM 4348 C C . GLY A 1 559 ? -14.212 18.864 7.264 1.00 92.69 559 GLY A C 1
ATOM 4349 O O . GLY A 1 559 ? -14.528 19.981 7.703 1.00 92.69 559 GLY A O 1
ATOM 4350 N N . CYS A 1 560 ? -14.988 17.781 7.393 1.00 93.44 560 CYS A N 1
ATOM 4351 C CA . CYS A 1 560 ? -16.301 17.743 8.043 1.00 93.44 560 CYS A CA 1
ATOM 4352 C C . CYS A 1 560 ? -16.240 17.555 9.568 1.00 93.44 560 CYS A C 1
ATOM 4354 O O . CYS A 1 560 ? -17.243 17.771 10.247 1.00 93.44 560 CYS A O 1
ATOM 4356 N N . MET A 1 561 ? -15.081 17.204 10.133 1.00 92.88 561 MET A N 1
ATOM 4357 C CA . MET A 1 561 ? -14.948 16.949 11.568 1.00 92.88 561 MET A CA 1
ATOM 4358 C C . MET A 1 561 ? -14.890 18.254 12.388 1.00 92.88 561 MET A C 1
ATOM 4360 O O . MET A 1 561 ? -14.242 19.226 11.970 1.00 92.88 561 MET A O 1
ATOM 4364 N N . PRO A 1 562 ? -15.466 18.278 13.607 1.00 88.81 562 PRO A N 1
ATOM 4365 C CA . PRO A 1 562 ? -15.273 19.378 14.555 1.00 88.81 562 PRO A CA 1
ATOM 4366 C C . PRO A 1 562 ? -13.809 19.533 15.010 1.00 88.81 562 PRO A C 1
ATOM 4368 O O . PRO A 1 562 ? -13.313 20.651 15.135 1.00 88.81 562 PRO A O 1
ATOM 4371 N N . SER A 1 563 ? -13.100 18.417 15.211 1.00 84.69 563 SER A N 1
ATOM 4372 C CA . SER A 1 563 ? -11.719 18.322 15.721 1.00 84.69 563 SER A CA 1
ATOM 4373 C C . SER A 1 563 ? -10.646 18.224 14.622 1.00 84.69 563 SER A C 1
ATOM 4375 O O . SER A 1 563 ? -9.503 17.859 14.885 1.00 84.69 563 SER A O 1
ATOM 4377 N N . LYS A 1 564 ? -10.974 18.585 13.375 1.00 87.38 564 LYS A N 1
ATOM 4378 C CA . LYS A 1 564 ? -10.113 18.366 12.196 1.00 87.38 564 LYS A CA 1
ATOM 4379 C C . LYS A 1 564 ? -8.669 18.864 12.314 1.00 87.38 564 LYS A C 1
ATOM 4381 O O . LYS A 1 564 ? -7.760 18.234 11.784 1.00 87.38 564 LYS A O 1
ATOM 4386 N N . SER A 1 565 ? -8.441 19.974 13.018 1.00 88.12 565 SER A N 1
ATOM 4387 C CA . SER A 1 565 ? -7.104 20.563 13.149 1.00 88.12 565 SER A CA 1
ATOM 4388 C C . SER A 1 565 ? -6.146 19.715 13.989 1.00 88.12 565 SER A C 1
ATOM 4390 O O . SER A 1 565 ? -4.963 19.692 13.673 1.00 88.12 565 SER A O 1
ATOM 4392 N N . SER A 1 566 ? -6.611 19.038 15.046 1.00 91.56 566 SER A N 1
ATOM 4393 C CA . SER A 1 566 ? -5.730 18.185 15.859 1.00 91.56 566 SER A CA 1
ATOM 4394 C C . SER A 1 566 ? -5.402 16.889 15.127 1.00 91.56 566 SER A C 1
ATOM 4396 O O . SER A 1 566 ? -4.240 16.498 15.084 1.00 91.56 566 SER A O 1
ATOM 4398 N N . VAL A 1 567 ? -6.403 16.284 14.481 1.00 92.44 567 VAL A N 1
ATOM 4399 C CA . VAL A 1 567 ? -6.241 15.034 13.727 1.00 92.44 567 VAL A CA 1
ATOM 4400 C C . VAL A 1 567 ? -5.282 15.219 12.551 1.00 92.44 567 VAL A C 1
ATOM 4402 O O . VAL A 1 567 ? -4.333 14.459 12.416 1.00 92.44 567 VAL A O 1
ATOM 4405 N N . ILE A 1 568 ? -5.445 16.269 11.739 1.00 93.62 568 ILE A N 1
ATOM 4406 C CA . ILE A 1 568 ? -4.556 16.477 10.584 1.00 93.62 568 ILE A CA 1
ATOM 4407 C C . ILE A 1 568 ? -3.117 16.810 10.990 1.00 93.62 568 ILE A C 1
ATOM 4409 O O . ILE A 1 568 ? -2.175 16.460 10.285 1.00 93.62 568 ILE A O 1
ATOM 4413 N N . VAL A 1 569 ? -2.940 17.523 12.108 1.00 93.50 569 VAL A N 1
ATOM 4414 C CA . VAL A 1 569 ? -1.615 17.859 12.634 1.00 93.50 569 VAL A CA 1
ATOM 4415 C C . VAL A 1 569 ? -0.928 16.589 13.100 1.00 93.50 569 VAL A C 1
ATOM 4417 O O . VAL A 1 569 ? 0.234 16.396 12.766 1.00 93.50 569 VAL A O 1
ATOM 4420 N N . TRP A 1 570 ? -1.666 15.711 13.780 1.00 94.75 570 TRP A N 1
ATOM 4421 C CA . TRP A 1 570 ? -1.175 14.402 14.181 1.00 94.75 570 TRP A CA 1
ATOM 4422 C C . TRP A 1 570 ? -0.749 13.564 12.964 1.00 94.75 570 TRP A C 1
ATOM 4424 O O . TRP A 1 570 ? 0.400 13.143 12.918 1.00 94.75 570 TRP A O 1
ATOM 4434 N N . ILE A 1 571 ? -1.593 13.440 11.927 1.00 95.38 571 ILE A N 1
ATOM 4435 C CA . ILE A 1 571 ? -1.270 12.668 10.704 1.00 95.38 571 ILE A CA 1
ATOM 4436 C C . ILE A 1 571 ? -0.047 13.260 9.982 1.00 95.38 571 ILE A C 1
ATOM 4438 O O . ILE A 1 571 ? 0.861 12.545 9.566 1.00 95.38 571 ILE A O 1
ATOM 4442 N N . ARG A 1 572 ? 0.029 14.591 9.859 1.00 95.69 572 ARG A N 1
ATOM 4443 C CA . ARG A 1 572 ? 1.203 15.270 9.285 1.00 95.69 572 ARG A CA 1
ATOM 4444 C C . ARG A 1 572 ? 2.471 14.982 10.094 1.00 95.69 572 ARG A C 1
ATOM 4446 O O . ARG A 1 572 ? 3.551 14.843 9.518 1.00 95.69 572 ARG A O 1
ATOM 4453 N N . ASP A 1 573 ? 2.370 14.989 11.416 1.00 96.44 573 ASP A N 1
ATOM 4454 C CA . ASP A 1 573 ? 3.516 14.780 12.297 1.00 96.44 573 ASP A CA 1
ATOM 4455 C C . ASP A 1 573 ? 3.964 13.314 12.287 1.00 96.44 573 ASP A C 1
ATOM 4457 O O . ASP A 1 573 ? 5.171 13.084 12.253 1.00 96.44 573 ASP A O 1
ATOM 4461 N N . ALA A 1 574 ? 3.033 12.360 12.179 1.00 95.19 574 ALA A N 1
ATOM 4462 C CA . ALA A 1 574 ? 3.317 10.949 11.909 1.00 95.19 574 ALA A CA 1
ATOM 4463 C C . ALA A 1 574 ? 4.082 10.781 10.582 1.00 95.19 574 ALA A C 1
ATOM 4465 O O . ALA A 1 574 ? 5.224 10.315 10.594 1.00 95.19 574 ALA A O 1
ATOM 4466 N N . ALA A 1 575 ? 3.566 11.331 9.471 1.00 96.38 575 ALA A N 1
ATOM 4467 C CA . ALA A 1 575 ? 4.270 11.357 8.181 1.00 96.38 575 ALA A CA 1
ATOM 4468 C C . ALA A 1 575 ? 5.692 11.932 8.303 1.00 96.38 575 ALA A C 1
ATOM 4470 O O . ALA A 1 575 ? 6.660 11.402 7.759 1.00 96.38 575 ALA A O 1
ATOM 4471 N N . ASN A 1 576 ? 5.858 13.038 9.029 1.00 97.12 576 ASN A N 1
ATOM 4472 C CA . ASN A 1 576 ? 7.170 13.658 9.189 1.00 97.12 576 ASN A CA 1
ATOM 4473 C C . ASN A 1 576 ? 8.108 12.881 10.119 1.00 97.12 576 ASN A C 1
ATOM 4475 O O . ASN A 1 576 ? 9.324 12.952 9.920 1.00 97.12 576 ASN A O 1
ATOM 4479 N N . TRP A 1 577 ? 7.574 12.149 11.095 1.00 95.94 577 TRP A N 1
ATOM 4480 C CA . TRP A 1 577 ? 8.342 11.249 11.949 1.00 95.94 577 TRP A CA 1
ATOM 4481 C C . TRP A 1 577 ? 8.884 10.057 11.150 1.00 95.94 577 TRP A C 1
ATOM 4483 O O . TRP A 1 577 ? 10.078 9.761 11.248 1.00 95.94 577 TRP A O 1
ATOM 4493 N N . LEU A 1 578 ? 8.072 9.479 10.259 1.00 95.69 578 LEU A N 1
ATOM 4494 C CA . LEU A 1 578 ? 8.451 8.360 9.383 1.00 95.69 578 LEU A CA 1
ATOM 4495 C C . LEU A 1 578 ? 9.652 8.667 8.487 1.00 95.69 578 LEU A C 1
ATOM 4497 O O . LEU A 1 578 ? 10.420 7.778 8.132 1.00 95.69 578 LEU A O 1
ATOM 4501 N N . ARG A 1 579 ? 9.897 9.945 8.178 1.00 96.12 579 ARG A N 1
ATOM 4502 C CA . ARG A 1 579 ? 11.099 10.376 7.444 1.00 96.12 579 ARG A CA 1
ATOM 4503 C C . ARG A 1 579 ? 12.390 9.945 8.149 1.00 96.12 579 ARG A C 1
ATOM 4505 O O . ARG A 1 579 ? 13.401 9.759 7.484 1.00 96.12 579 ARG A O 1
ATOM 4512 N N . SER A 1 580 ? 12.378 9.775 9.472 1.00 95.31 580 SER A N 1
ATOM 4513 C CA . SER A 1 580 ? 13.541 9.293 10.228 1.00 95.31 580 SER A CA 1
ATOM 4514 C C . SER A 1 580 ? 13.859 7.808 10.015 1.00 95.31 580 SER A C 1
ATOM 4516 O O . SER A 1 580 ? 14.976 7.402 10.342 1.00 95.31 580 SER A O 1
ATOM 4518 N N . ASN A 1 581 ? 12.944 7.049 9.396 1.00 94.94 581 ASN A N 1
ATOM 4519 C CA . ASN A 1 581 ? 13.103 5.639 9.035 1.00 94.94 581 ASN A CA 1
ATOM 4520 C C . ASN A 1 581 ? 13.743 5.434 7.651 1.00 94.94 581 ASN A C 1
ATOM 4522 O O . ASN A 1 581 ? 13.746 4.325 7.139 1.00 94.94 581 ASN A O 1
ATOM 4526 N N . PHE A 1 582 ? 14.310 6.474 7.029 1.00 94.81 582 PHE A N 1
ATOM 4527 C CA . PHE A 1 582 ? 15.018 6.358 5.750 1.00 94.81 582 PHE A CA 1
ATOM 4528 C C . PHE A 1 582 ? 16.517 6.607 5.928 1.00 94.81 582 PHE A C 1
ATOM 4530 O O . PHE A 1 582 ? 16.924 7.562 6.595 1.00 94.81 582 PHE A O 1
ATOM 4537 N N . VAL A 1 583 ? 17.358 5.760 5.327 1.00 93.06 583 VAL A N 1
ATOM 4538 C CA . VAL A 1 583 ? 18.827 5.894 5.412 1.00 93.06 583 VAL A CA 1
ATOM 4539 C C . VAL A 1 583 ? 19.343 7.044 4.542 1.00 93.06 583 VAL A C 1
ATOM 4541 O O . VAL A 1 583 ? 20.234 7.793 4.948 1.00 93.06 583 VAL A O 1
ATOM 4544 N N . ARG A 1 584 ? 18.783 7.208 3.342 1.00 90.69 584 ARG A N 1
ATOM 4545 C CA . ARG A 1 584 ? 19.081 8.317 2.424 1.00 90.69 584 ARG A CA 1
ATOM 4546 C C . ARG A 1 584 ? 17.832 8.736 1.656 1.00 90.69 584 ARG A C 1
ATOM 4548 O O . ARG A 1 584 ? 16.792 8.111 1.798 1.00 90.69 584 ARG A O 1
ATOM 4555 N N . ASP A 1 585 ? 17.950 9.804 0.867 1.00 91.38 585 ASP A N 1
ATOM 4556 C CA . ASP A 1 585 ? 16.881 10.314 -0.002 1.00 91.38 585 ASP A CA 1
ATOM 4557 C C . ASP A 1 585 ? 15.543 10.406 0.737 1.00 91.38 585 ASP A C 1
ATOM 4559 O O . ASP A 1 585 ? 14.573 9.743 0.393 1.00 91.38 585 ASP A O 1
ATOM 4563 N N . LEU A 1 586 ? 15.535 11.183 1.824 1.00 93.88 586 LEU A N 1
ATOM 4564 C CA . LEU A 1 586 ? 14.373 11.347 2.693 1.00 93.88 586 LEU A CA 1
ATOM 4565 C C . LEU A 1 586 ? 13.145 11.782 1.876 1.00 93.88 586 LEU A C 1
ATOM 4567 O O . LEU A 1 586 ? 13.292 12.617 0.972 1.00 93.88 586 LEU A O 1
ATOM 4571 N N . PRO A 1 587 ? 11.927 11.351 2.251 1.00 94.94 587 PRO A N 1
ATOM 4572 C CA . PRO A 1 587 ? 10.726 11.911 1.659 1.00 94.94 587 PRO A CA 1
ATOM 4573 C C . PRO A 1 587 ? 10.675 13.439 1.849 1.00 94.94 587 PRO A C 1
ATOM 4575 O O . PRO A 1 587 ? 11.310 13.979 2.776 1.00 94.94 587 PRO A O 1
ATOM 4578 N N . PRO A 1 588 ? 9.902 14.169 1.024 1.00 94.38 588 PRO A N 1
ATOM 4579 C CA . PRO A 1 588 ? 9.584 15.570 1.284 1.00 94.38 588 PRO A CA 1
ATOM 4580 C C . PRO A 1 588 ? 9.008 15.781 2.694 1.00 94.38 588 PRO A C 1
ATOM 4582 O O . PRO A 1 588 ? 8.585 14.848 3.364 1.00 94.38 588 PRO A O 1
ATOM 4585 N N . VAL A 1 589 ? 9.007 17.019 3.186 1.00 96.19 589 VAL A N 1
ATOM 4586 C CA . VAL A 1 589 ? 8.266 17.335 4.418 1.00 96.19 589 VAL A CA 1
ATOM 4587 C C . VAL A 1 589 ? 6.779 17.277 4.084 1.00 96.19 589 VAL A C 1
ATOM 4589 O O . VAL A 1 589 ? 6.337 17.994 3.185 1.00 96.19 589 VAL A O 1
ATOM 4592 N N . ALA A 1 590 ? 6.012 16.467 4.811 1.00 94.69 590 ALA A N 1
ATOM 4593 C CA . ALA A 1 590 ? 4.565 16.428 4.660 1.00 94.69 590 ALA A CA 1
ATOM 4594 C C . ALA A 1 590 ? 3.969 17.781 5.072 1.00 94.69 590 ALA A C 1
ATOM 4596 O O . ALA A 1 590 ? 4.265 18.314 6.150 1.00 94.69 590 ALA A O 1
ATOM 4597 N N . THR A 1 591 ? 3.130 18.346 4.207 1.00 92.19 591 THR A N 1
ATOM 4598 C CA . THR A 1 591 ? 2.451 19.624 4.426 1.00 92.19 591 THR A CA 1
ATOM 4599 C C . THR A 1 591 ? 0.953 19.419 4.597 1.00 92.19 591 THR A C 1
ATOM 4601 O O . THR A 1 591 ? 0.379 18.424 4.168 1.00 92.19 591 THR A O 1
ATOM 4604 N N . VAL A 1 592 ? 0.309 20.398 5.227 1.00 90.31 592 VAL A N 1
ATOM 4605 C CA . VAL A 1 592 ? -1.149 20.467 5.332 1.00 90.31 592 VAL A CA 1
ATOM 4606 C C . VAL A 1 592 ? -1.635 21.540 4.372 1.00 90.31 592 VAL A C 1
ATOM 4608 O O . VAL A 1 592 ? -1.210 22.693 4.482 1.00 90.31 592 VAL A O 1
ATOM 4611 N N . ASN A 1 593 ? -2.533 21.177 3.458 1.00 82.44 593 ASN A N 1
ATOM 4612 C CA . ASN A 1 593 ? -3.210 22.143 2.598 1.00 82.44 593 ASN A CA 1
ATOM 4613 C C . ASN A 1 593 ? -4.576 22.490 3.189 1.00 82.44 593 ASN A C 1
ATOM 4615 O O . ASN A 1 593 ? -5.257 21.641 3.759 1.00 82.44 593 ASN A O 1
ATOM 4619 N N . TRP A 1 594 ? -4.974 23.754 3.054 1.00 76.56 594 TRP A N 1
ATOM 4620 C CA . TRP A 1 594 ? -6.288 24.221 3.486 1.00 76.56 594 TRP A CA 1
ATOM 4621 C C . TRP A 1 594 ? -7.248 24.286 2.289 1.00 76.56 594 TRP A C 1
ATOM 4623 O O . TRP A 1 594 ? -6.863 24.845 1.261 1.00 76.56 594 TRP A O 1
ATOM 4633 N N . PRO A 1 595 ? -8.494 23.785 2.409 1.00 77.00 595 PRO A N 1
ATOM 4634 C CA . PRO A 1 595 ? -9.118 23.215 3.609 1.00 77.00 595 PRO A CA 1
ATOM 4635 C C . PRO A 1 595 ? -8.511 21.864 4.032 1.00 77.00 595 PRO A C 1
ATOM 4637 O O . PRO A 1 595 ? -8.255 21.001 3.199 1.00 77.00 595 PRO A O 1
ATOM 4640 N N . VAL A 1 596 ? -8.274 21.722 5.342 1.00 75.75 596 VAL A N 1
ATOM 4641 C CA . VAL A 1 596 ? -7.609 20.573 5.976 1.00 75.75 596 VAL A CA 1
ATOM 4642 C C . VAL A 1 596 ? -8.258 19.247 5.590 1.00 75.75 596 VAL A C 1
ATOM 4644 O O . VAL A 1 596 ? -9.450 19.061 5.827 1.00 75.75 596 VAL A O 1
ATOM 4647 N N . GLY A 1 597 ? -7.454 18.336 5.032 1.00 69.06 597 GLY A N 1
ATOM 4648 C CA . GLY A 1 597 ? -7.894 17.000 4.622 1.00 69.06 597 GLY A CA 1
ATOM 4649 C C . GLY A 1 597 ? -8.922 16.995 3.485 1.00 69.06 597 GLY A C 1
ATOM 4650 O O . GLY A 1 597 ? -9.621 16.003 3.306 1.00 69.06 597 GLY A O 1
ATOM 4651 N N . GLY A 1 598 ? -9.028 18.097 2.734 1.00 79.00 598 GLY A N 1
ATOM 4652 C CA . GLY A 1 598 ? -9.981 18.270 1.642 1.00 79.00 598 GLY A CA 1
ATOM 4653 C C . GLY A 1 598 ? -11.236 19.065 2.035 1.00 79.00 598 GLY A C 1
ATOM 4654 O O . GLY A 1 598 ? -11.476 19.370 3.208 1.00 79.00 598 GLY A O 1
ATOM 4655 N N . PRO A 1 599 ? -12.050 19.479 1.048 1.00 81.06 599 PRO A N 1
ATOM 4656 C CA . PRO A 1 599 ? -13.324 20.134 1.317 1.00 81.06 599 PRO A CA 1
ATOM 4657 C C . PRO A 1 599 ? -14.267 19.176 2.052 1.00 81.06 599 PRO A C 1
ATOM 4659 O O . PRO A 1 599 ? -14.333 17.992 1.721 1.00 81.06 599 PRO A O 1
ATOM 4662 N N . CYS A 1 600 ? -15.044 19.703 3.003 1.00 86.12 600 CYS A N 1
ATOM 4663 C CA . CYS A 1 600 ? -16.221 18.983 3.474 1.00 86.12 600 CYS A CA 1
ATOM 4664 C C . CYS A 1 600 ? -17.230 18.952 2.327 1.00 86.12 600 CYS A C 1
ATOM 4666 O O . CYS A 1 600 ? -17.791 19.988 1.959 1.00 86.12 600 CYS A O 1
ATOM 4668 N N . LEU A 1 601 ? -17.378 17.786 1.712 1.00 80.62 601 LEU A N 1
ATOM 4669 C CA . LEU A 1 601 ? -18.339 17.572 0.646 1.00 80.62 601 LEU A CA 1
ATOM 4670 C C . LEU A 1 601 ? -19.688 17.323 1.319 1.00 80.62 601 LEU A C 1
ATOM 4672 O O . LEU A 1 601 ? -19.776 16.505 2.228 1.00 80.62 601 LEU A O 1
ATOM 4676 N N . ALA A 1 602 ? -20.710 18.091 0.941 1.00 71.94 602 ALA A N 1
ATOM 4677 C CA . ALA A 1 602 ? -22.061 17.815 1.411 1.00 71.94 602 ALA A CA 1
ATOM 4678 C C . ALA A 1 602 ? -22.469 16.394 0.961 1.00 71.94 602 ALA A C 1
ATOM 4680 O O . ALA A 1 602 ? -22.085 16.019 -0.153 1.00 71.94 602 ALA A O 1
ATOM 4681 N N . PRO A 1 603 ? -23.191 15.641 1.810 1.00 59.97 603 PRO A N 1
ATOM 4682 C CA . PRO A 1 603 ? -23.675 14.302 1.479 1.00 59.97 603 PRO A CA 1
ATOM 4683 C C . PRO A 1 603 ? -24.652 14.298 0.296 1.00 59.97 603 PRO A C 1
ATOM 4685 O O . PRO A 1 603 ? -25.285 15.354 0.034 1.00 59.97 603 PRO A O 1
#

Sequence (603 aa):
MKTTDLKEPSIFHHRISVVSLALIVLVATICWLLRTSQPASANDMSIDVMAQPSTGATSAPTSTPVPEAPPFDGWDSVACGHTCMDGAKVDNQLLAARLITLGFSGKIPDNWDELTTRQKIGIPGVTFTRRRINGQFVDIPGFVSSYTPFKDISVFIYNNRVYWNNDWLIRDRPRFFNTNAISFRDGPGESHPVIGELAPYLEGIGDLGYKVTGYAGGHNITEAQWIEVRDWYDEPVWIEAGSGKLIGPIGTVPVLDEVPSIDLTRPLQVRSGPGSEYPVIGAARIGSHYHLCGQNDATTWIKLCGKGDQELWIPANDPTISAQMKTTDRTNYLPIEPAPELPVPLVQGTIKTGIENIQQFLDTCPQNDPNYGIFSKDFVVRLDGTILTAIPCSEPVSEMPADEYTWPLHSMQIVRTIYYLSENTQGYLPWTSSSLYDWLVANVQGINLQTNFLYDYLAYCCDYYGGRTYLTAPASADDGLLPVPETSHIIDGVSLFIHEARHADIENSYHIHGCAAEQRPDGPASCDLQYDVLMPGAFGVEYWLDSNVASGYLNIGIGCMPSKSSVIVWIRDAANWLRSNFVRDLPPVATVNWPVGGPCLAP

Secondary structure (DSSP, 8-state):
-------PPPPPPP---HHHHHHHHHHHHHHHHHHT-PPP------------------------PPPPPPP--------------------------PPPP-----PPPS-----------S-TT-EEEEEEETTEEEEEEE----S-------EEEETTEEEE-SSS--TTS-EEE-SS-EEEESSSSTTSPEEEEEPPP-TTSTT-PEEEEEEESSSSTTT-SEEEEE-TTS-EEEEEGGGSEEES-GGG--B-----EEE-SS-EEEESSSSTTSPEEEEEPTT-EEEEEEE-TTSSEEEEESSSS--EEEETT-HHHHHHHTTT--GGGS-BPPPPPPP-------EE-S-S-HHHHHTS-GGGSTTHHHHHHHSEEEETTEEPS-----SSGGGS-TTTS-HHHHHHHHHHHHHHHTTT-TTTSTT-SS-HHHHHHHH--EEEEETT--SS-S-EEEEEETTEEEEEEESS-TTS------HHHHHHHHHHHHHHHHHHHSTT---BS-SSS---TTSPP-BEEE--TTS--HHHHHHHHHHHHHTTSEE-SGGG-TTHHHHHHHHHHHHHHHGGGEEESPPPPP--PSSTTS-----